Protein AF-A0A534PE20-F1 (afdb_monomer)

Mean predicted aligned error: 14.45 Å

Nearest PDB structures (foldseek):
  1w8o-assembly1_A  TM=6.046E-01  e=7.815E-10  Micromonospora viridifaciens
  7lbv-assembly1_A  TM=5.887E-01  e=8.237E-10  Cutibacterium acnes
  4j9t-assembly1_A  TM=5.836E-01  e=5.406E-10  Micromonospora viridifaciens
  2ber-assembly1_A  TM=5.933E-01  e=8.349E-09  Micromonospora viridifaciens
  5hx0-assembly1_B  TM=4.989E-01  e=2.953E-08  Dyadobacter fermentans DSM 18053

Radius of gyration: 25.54 Å; Cα contacts (8 Å, |Δi|>4): 1285; chains: 1; bounding box: 54×49×77 Å

Solvent-accessible surface area (backbone atoms only — not comparable to full-atom values): 25669 Å² total; per-residue (Å²): 64,13,83,61,80,57,75,50,74,45,63,74,70,72,76,64,43,82,78,41,101,52,65,75,33,36,52,50,30,77,39,67,35,87,90,76,54,31,35,38,37,37,31,28,20,69,88,46,90,71,38,37,49,46,29,38,36,14,84,64,79,63,78,52,72,42,83,42,56,63,61,96,52,51,61,46,42,57,40,44,65,47,56,26,39,56,68,77,67,80,56,44,100,28,86,35,31,31,38,44,32,22,39,26,46,93,56,68,28,76,68,64,72,26,18,24,32,35,37,28,47,12,40,41,60,40,67,52,59,49,93,51,42,79,64,41,22,30,56,55,25,71,46,78,94,18,60,88,39,0,33,51,76,66,83,55,50,37,69,44,73,24,36,21,72,76,20,35,34,38,32,52,48,38,38,30,74,69,48,93,84,57,39,41,48,70,99,50,95,47,51,33,29,31,36,15,78,52,79,73,74,50,75,42,80,51,31,50,66,79,80,81,60,90,39,45,16,39,78,75,22,64,53,33,41,42,54,43,38,26,68,77,41,32,32,39,40,39,34,53,32,26,66,91,63,16,38,33,34,37,32,45,14,84,63,58,36,63,51,69,50,74,80,40,81,58,50,61,89,61,41,18,35,38,50,67,74,36,49,29,78,21,63,48,61,62,41,20,36,37,35,36,34,41,21,25,83,42,86,69,60,69,36,80,91,49,74,48,28,62,63,30,39,40,32,41,30,34,29,76,37,66,71,47,94,82,55,65,78,49,68,40,64,74,48,57,90,91,54,52,46,73,48,50,74,89,56,39,74,35,45,41,43,42,56,44,99,84,62,26,39,41,68,48,40,48,77,73,60,62,60,78,78,55,103,70,56,31,33,81,51,37,84,45,92,82,60,47,40,55,4,26,73,61,36,71,56,59,70,72,41,11,33,65,22,34,38,30,20,17,53,61,74,20,46,21,22,64,65,24,16,49,31,36,34,31,56,48,65,71,50,78,87,55,91,55,56,70,30,62,38,11,31,20,19,66,57,78,88,55,62,26,60,66,26,15,48,13,35,40,26,50,41,67,79,35,91,58,60,67,67,44,75,46,4,27,24,50,67,53,46,84,66,62,92,86,96

Sequence (487 aa):
MSTDYGQTWVATGNDVSQSMPSATGIDNAFYRDPATDRLLWVVYGISSNPPQTTMGISDDGGRTWRLGSTPCCDEGENPRMLAAKPRVSITSGYPNVLYYCTNTAQAGGLEFLAGARVCYKSVDGGATWDAGRTLLLKPVGNFLECAGQGEMFDSLDGSYPTADPSGRLYLLIRCGVETENFAGPPPIDSAYIVRSDDEMATWTQVGQPPPLPPGYGTSGIPYKEELRADADGNLYLVRGTGSPTNALYLWVSRDGGATWSGQRQLSIPGTALSDDPMWQLALGSPGRLAVNYAGTQGSSNPCSGATSCSDLNMYLVETDNALDPNVVFRGAALNDPNDHTSYMLGGSDFSDVTIGPDSVFRAAFPGGHIGWLDAVDNCPFVSNPDQLDSGGINTTVPDGIGDACQCGDVTGNGIVNGQDANAIKRHGLRIEPNPTFLVPGNCDVTGNGACNGQDANAVKRAALDLASPLFGQNCHNAIGAPVPPDL

Secondary structure (DSSP, 8-state):
-BSSTTSS----SS-GGGGSTTTT-EEEEEEE-TTT--EEEEEEETTSSS-EEEEEEESSTTSS-EEEPPPS-TT-EEEEEEEE--SSSPPSSSSSEEEEEEEEGGGS-SSSSSEEEEEEEESSSSSS--S-EEEEEESS-SSGGGTTT-B---SS-----EE-TTS-EEEEEEBS---TT--S--SS--EEEEEESSTTS--EEEE-PPPPPTTTT-TT----EEEEE-TTS-EEEEEE--TTT--EEEEEESSTTSS-PPPEE-SPTTEEE-SS--EEEEE-STT-EEEEEEEEESS--TTTT-SEEEEEEEEEEEES-TTSTT---EEEESS-TTSPEEEEBTB----EEEE-TTS-EEEE-GGG-SS--STT-S-TTS--TT-----BBTBSS--SS-TTT-TT--SSSS-BSHHHHHHHHHHHTT-S--TT---GGG--SSSSS--SHHHHHHHHHHTTT---S---S-SHHHHTPPPPTT-

pLDDT: mean 78.47, std 16.94, range [28.56, 97.94]

Foldseek 3Di:
DDLPQLPDDADDEDLLLVVWPAVAFALKEWDAAQVQRKIKIWGFHPPDVVIAIWIWIDNPNHHDTDTFDDAPDRFFHNKYKDWEADQDDAADCDRTKIKIWGKDCPFPDQPAAWTFTWIWIDRYRRNDTDNTDTPFIPPAGPDPLQGPFGWDAHNQDAQDWAYEHLRKIKGKIDHHGDGPPWQFDGPDQRIFIWIDSHNSPDIDTPAGADGDDPQARDTQFDWHWHWYAAHQRKIWIWTAGDPQPQFIWIWIGPRNHHDIDPIDTQDDPQKHFASQWQKDKEDDHAQKIKMKGKTAGHRDRQRRVDQKGWRIWIKMWIWPGNPDPPTDIDMDTQADNVDTDIGHNVWYSHKDWYQHPSRGIDMADTPRCSDDPDLQQQFNQDDPNVSAQCAAQLGSDRPSHHLLQHACQQQSRNYQELLSLVLLACLQVVPPDSNSRRRQQRQCQPLPLDSHNLSSVCSHCSSVVHPPDHGHSNGCRSVNHDRDPSD

Structure (mmCIF, N/CA/C/O backbone):
data_AF-A0A534PE20-F1
#
_entry.id   AF-A0A534PE20-F1
#
loop_
_atom_site.group_PDB
_atom_site.id
_atom_site.type_symbol
_atom_site.label_atom_id
_atom_site.label_alt_id
_atom_site.label_comp_id
_atom_site.label_asym_id
_atom_site.label_entity_id
_atom_site.label_seq_id
_atom_site.pdbx_PDB_ins_code
_atom_site.Cartn_x
_atom_site.Cartn_y
_atom_site.Cartn_z
_atom_site.occupancy
_atom_site.B_iso_or_equiv
_atom_site.auth_seq_id
_atom_site.auth_comp_id
_atom_site.auth_asym_id
_atom_site.auth_atom_id
_atom_site.pdbx_PDB_model_num
ATOM 1 N N . MET A 1 1 ? 5.501 -3.364 -12.989 1.00 47.97 1 MET A N 1
ATOM 2 C CA . MET A 1 1 ? 5.582 -4.692 -12.345 1.00 47.97 1 MET A CA 1
ATOM 3 C C . MET A 1 1 ? 7.031 -5.126 -12.294 1.00 47.97 1 MET A C 1
ATOM 5 O O . MET A 1 1 ? 7.703 -5.009 -13.306 1.00 47.97 1 MET A O 1
ATOM 9 N N . SER A 1 2 ? 7.512 -5.613 -11.154 1.00 45.78 2 SER A N 1
ATOM 10 C CA . SER A 1 2 ? 8.872 -6.151 -11.025 1.00 45.78 2 SER A CA 1
ATOM 11 C C . SER A 1 2 ? 8.833 -7.613 -10.600 1.00 45.78 2 SER A C 1
ATOM 13 O O . SER A 1 2 ? 8.177 -7.947 -9.614 1.00 45.78 2 SER A O 1
ATOM 15 N N . THR A 1 3 ? 9.535 -8.475 -11.337 1.00 53.75 3 THR A N 1
ATOM 16 C CA . THR A 1 3 ? 9.644 -9.922 -11.071 1.00 53.75 3 THR A CA 1
ATOM 17 C C . THR A 1 3 ? 10.976 -10.322 -10.437 1.00 53.75 3 THR A C 1
ATOM 19 O O . THR A 1 3 ? 11.213 -11.500 -10.191 1.00 53.75 3 THR A O 1
ATOM 22 N N . ASP A 1 4 ? 11.860 -9.361 -10.193 1.00 52.09 4 ASP A N 1
ATOM 23 C CA . ASP A 1 4 ? 13.243 -9.566 -9.760 1.00 52.09 4 ASP A CA 1
ATOM 24 C C . ASP A 1 4 ? 13.584 -8.732 -8.519 1.00 52.09 4 ASP A C 1
ATOM 26 O O . ASP A 1 4 ? 14.708 -8.257 -8.344 1.00 52.09 4 ASP A O 1
ATOM 30 N N . TYR A 1 5 ? 12.607 -8.606 -7.620 1.00 48.84 5 TYR A N 1
ATOM 31 C CA . TYR A 1 5 ? 12.777 -7.944 -6.327 1.00 48.84 5 TYR A CA 1
ATOM 32 C C . TYR A 1 5 ? 13.036 -6.433 -6.427 1.00 48.84 5 TYR A C 1
ATOM 34 O O . TYR A 1 5 ? 13.820 -5.866 -5.670 1.00 48.84 5 TYR A O 1
ATOM 42 N N . GLY A 1 6 ? 12.378 -5.773 -7.380 1.00 46.84 6 GLY A N 1
ATOM 43 C CA . GLY A 1 6 ? 12.471 -4.330 -7.586 1.00 46.84 6 GLY A CA 1
ATOM 44 C C . GLY A 1 6 ? 13.712 -3.873 -8.349 1.00 46.84 6 GLY A C 1
ATOM 45 O O . GLY A 1 6 ? 13.903 -2.664 -8.465 1.00 46.84 6 GLY A O 1
ATOM 46 N N . GLN A 1 7 ? 14.543 -4.796 -8.848 1.00 48.62 7 GLN A N 1
ATOM 47 C CA . GLN A 1 7 ? 15.764 -4.461 -9.592 1.00 48.62 7 GLN A CA 1
ATOM 48 C C . GLN A 1 7 ? 15.453 -3.974 -11.009 1.00 48.62 7 GLN A C 1
ATOM 50 O O . GLN A 1 7 ? 16.085 -3.034 -11.483 1.00 48.62 7 GLN A O 1
ATOM 55 N N . THR A 1 8 ? 14.461 -4.573 -11.663 1.00 50.56 8 THR A N 1
ATOM 56 C CA . THR A 1 8 ? 13.938 -4.143 -12.958 1.00 50.56 8 THR A CA 1
ATOM 57 C C . THR A 1 8 ? 12.419 -4.071 -12.929 1.00 50.56 8 THR A C 1
ATOM 59 O O . THR A 1 8 ? 11.736 -4.754 -12.158 1.00 50.56 8 THR A O 1
ATOM 62 N N . TRP A 1 9 ? 11.877 -3.199 -13.776 1.00 50.78 9 TRP A N 1
ATOM 63 C CA . TRP A 1 9 ? 10.451 -2.924 -13.861 1.00 50.78 9 TRP A CA 1
ATOM 64 C C . TRP A 1 9 ? 10.004 -3.011 -15.309 1.00 50.78 9 TRP A C 1
ATOM 66 O O . TRP A 1 9 ? 10.619 -2.434 -16.198 1.00 50.78 9 TRP A O 1
ATOM 76 N N . VAL A 1 10 ? 8.911 -3.732 -15.525 1.00 48.22 10 VAL A N 1
ATOM 77 C CA . VAL A 1 10 ? 8.204 -3.804 -16.800 1.00 48.22 10 VAL A CA 1
ATOM 78 C C . VAL A 1 10 ? 6.849 -3.139 -16.602 1.00 48.22 10 VAL A C 1
ATOM 80 O O . VAL A 1 10 ? 6.144 -3.448 -15.630 1.00 48.22 10 VAL A O 1
ATOM 83 N N . ALA A 1 11 ? 6.471 -2.214 -17.481 1.00 48.00 11 ALA A N 1
ATOM 84 C CA . ALA A 1 11 ? 5.108 -1.703 -17.513 1.00 48.00 11 ALA A CA 1
ATOM 85 C C . ALA A 1 11 ? 4.163 -2.877 -17.808 1.00 48.00 11 ALA A C 1
ATOM 87 O O . ALA A 1 11 ? 4.362 -3.639 -18.749 1.00 48.00 11 ALA A O 1
ATOM 88 N N . THR A 1 12 ? 3.157 -3.093 -16.963 1.00 40.94 12 THR A N 1
ATOM 89 C CA . THR A 1 12 ? 2.195 -4.178 -17.188 1.00 40.94 12 THR A CA 1
ATOM 90 C C . THR A 1 12 ? 0.787 -3.675 -16.994 1.00 40.94 12 THR A C 1
ATOM 92 O O . THR A 1 12 ? 0.433 -3.255 -15.891 1.00 40.94 12 THR A O 1
ATOM 95 N N . GLY A 1 13 ? -0.012 -3.820 -18.044 1.00 40.53 13 GLY A N 1
ATOM 96 C CA . GLY A 1 13 ? -1.397 -3.380 -18.094 1.00 40.53 13 GLY A CA 1
ATOM 97 C C . GLY A 1 13 ? -1.567 -2.267 -19.118 1.00 40.53 13 GLY A C 1
ATOM 98 O O . GLY A 1 13 ? -0.688 -1.430 -19.285 1.00 40.53 13 GLY A O 1
ATOM 99 N N . ASN A 1 14 ? -2.709 -2.270 -19.806 1.00 42.41 14 ASN A N 1
ATOM 100 C CA . ASN A 1 14 ? -3.175 -1.063 -20.480 1.00 42.41 14 ASN A CA 1
ATOM 101 C C . ASN A 1 14 ? -3.366 0.035 -19.429 1.00 42.41 14 ASN A C 1
ATOM 103 O O . ASN A 1 14 ? -3.550 -0.278 -18.251 1.00 42.41 14 ASN A O 1
ATOM 107 N N . ASP A 1 15 ? -3.396 1.295 -19.857 1.00 48.06 15 ASP A N 1
ATOM 108 C CA . ASP A 1 15 ? -3.906 2.388 -19.039 1.00 48.06 15 ASP A CA 1
ATOM 109 C C . ASP A 1 15 ? -5.329 2.042 -18.560 1.00 48.06 15 ASP A C 1
ATOM 111 O O . ASP A 1 15 ? -6.334 2.192 -19.259 1.00 48.06 15 ASP A O 1
ATOM 115 N N . VAL A 1 16 ? -5.394 1.485 -17.354 1.00 46.38 16 VAL A N 1
ATOM 116 C CA . VAL A 1 16 ? -6.608 0.976 -16.718 1.00 46.38 16 VAL A CA 1
ATOM 117 C C . VAL A 1 16 ? -7.577 2.112 -16.401 1.00 46.38 16 VAL A C 1
ATOM 119 O O . VAL A 1 16 ? -8.777 1.864 -16.247 1.00 46.38 16 VAL A O 1
ATOM 122 N N . SER A 1 17 ? -7.091 3.358 -16.427 1.00 46.44 17 SER A N 1
ATOM 123 C CA . SER A 1 17 ? -7.912 4.557 -16.333 1.00 46.44 17 SER A CA 1
ATOM 124 C C . SER A 1 17 ? -8.884 4.686 -17.515 1.00 46.44 17 SER A C 1
ATOM 126 O O . SER A 1 17 ? -10.016 5.108 -17.305 1.00 46.44 17 SER A O 1
ATOM 128 N N . GLN A 1 18 ? -8.542 4.203 -18.721 1.00 46.25 18 GLN A N 1
ATOM 129 C CA . GLN A 1 18 ? -9.434 4.276 -19.895 1.00 46.25 18 GLN A CA 1
ATOM 130 C C . GLN A 1 18 ? -10.673 3.381 -19.771 1.00 46.25 18 GLN A C 1
ATOM 132 O O . GLN A 1 18 ? -11.700 3.634 -20.402 1.00 46.25 18 GLN A O 1
ATOM 137 N N . SER A 1 19 ? -10.581 2.324 -18.961 1.00 48.47 19 SER A N 1
ATOM 138 C CA . SER A 1 19 ? -11.703 1.426 -18.671 1.00 48.47 19 SER A CA 1
ATOM 139 C C . SER A 1 19 ? -12.546 1.871 -17.474 1.00 48.47 19 SER A C 1
ATOM 141 O O . SER A 1 19 ? -13.611 1.298 -17.233 1.00 48.47 19 SER A O 1
ATOM 143 N N . MET A 1 20 ? -12.101 2.899 -16.740 1.00 52.78 20 MET A N 1
ATOM 144 C CA . MET A 1 20 ? -12.818 3.449 -15.596 1.00 52.78 20 MET A CA 1
ATOM 145 C C . MET A 1 20 ? -13.441 4.820 -15.924 1.00 52.78 20 MET A C 1
ATOM 147 O O . MET A 1 20 ? -12.798 5.661 -16.542 1.00 52.78 20 MET A O 1
ATOM 151 N N . PRO A 1 21 ? -14.693 5.087 -15.502 1.00 46.94 21 PRO A N 1
ATOM 152 C CA . PRO A 1 21 ? -15.441 6.307 -15.821 1.00 46.94 21 PRO A CA 1
ATOM 153 C C . PRO A 1 21 ? -14.768 7.638 -15.455 1.00 46.94 21 PRO A C 1
ATOM 155 O O . PRO A 1 21 ? -15.185 8.674 -15.968 1.00 46.94 21 PRO A O 1
ATOM 158 N N . SER A 1 22 ? -13.761 7.637 -14.576 1.00 51.66 22 SER A N 1
ATOM 159 C CA . SER A 1 22 ? -13.116 8.846 -14.058 1.00 51.66 22 SER A CA 1
ATOM 160 C C . SER A 1 22 ? -11.590 8.701 -13.995 1.00 51.66 22 SER A C 1
ATOM 162 O O . SER A 1 22 ? -11.008 8.652 -12.918 1.00 51.66 22 SER A O 1
ATOM 164 N N . ALA A 1 23 ? -10.920 8.656 -15.146 1.00 49.41 23 ALA A N 1
ATOM 165 C CA . ALA A 1 23 ? -9.453 8.656 -15.237 1.00 49.41 23 ALA A CA 1
ATOM 166 C C . ALA A 1 23 ? -8.764 9.915 -14.659 1.00 49.41 23 ALA A C 1
ATOM 168 O O . ALA A 1 23 ? -7.548 9.945 -14.522 1.00 49.41 23 ALA A O 1
ATOM 169 N N . THR A 1 24 ? -9.522 10.969 -14.336 1.00 55.53 24 THR A N 1
ATOM 170 C CA . THR A 1 24 ? -9.006 12.292 -13.941 1.00 55.53 24 THR A CA 1
ATOM 171 C C . THR A 1 24 ? -9.145 12.578 -12.439 1.00 55.53 24 THR A C 1
ATOM 173 O O . THR A 1 24 ? -9.370 13.727 -12.063 1.00 55.53 24 THR A O 1
ATOM 176 N N . GLY A 1 25 ? -9.130 11.547 -11.591 1.00 59.81 25 GLY A N 1
ATOM 177 C CA . GLY A 1 25 ? -9.306 11.698 -10.142 1.00 59.81 25 GLY A CA 1
ATOM 178 C C . GLY A 1 25 ? -8.011 11.953 -9.361 1.00 59.81 25 GLY A C 1
ATOM 179 O O . GLY A 1 25 ? -6.923 11.589 -9.812 1.00 59.81 25 GLY A O 1
ATOM 180 N N . ILE A 1 26 ? -8.153 12.567 -8.186 1.00 64.94 26 ILE A N 1
ATOM 181 C CA . ILE A 1 26 ? -7.107 12.697 -7.150 1.00 64.94 26 ILE A CA 1
ATOM 182 C C . ILE A 1 26 ? -7.396 11.695 -6.016 1.00 64.94 26 ILE A C 1
ATOM 184 O O . ILE A 1 26 ? -8.351 10.927 -6.138 1.00 64.94 26 ILE A O 1
ATOM 188 N N . ASP A 1 27 ? -6.571 11.638 -4.964 1.00 69.12 27 ASP A N 1
ATOM 189 C CA . ASP A 1 27 ? -6.844 10.833 -3.756 1.00 69.12 27 ASP A CA 1
ATOM 190 C C . ASP A 1 27 ? -7.182 9.358 -4.031 1.00 69.12 27 ASP A C 1
ATOM 192 O O . ASP A 1 27 ? -8.132 8.775 -3.496 1.00 69.12 27 ASP A O 1
ATOM 196 N N . ASN A 1 28 ? -6.414 8.736 -4.923 1.00 73.62 28 ASN A N 1
ATOM 197 C CA . ASN A 1 28 ? -6.622 7.340 -5.285 1.00 73.62 28 ASN A CA 1
ATOM 198 C C . ASN A 1 28 ? -6.328 6.409 -4.100 1.00 73.62 28 ASN A C 1
ATOM 200 O O . ASN A 1 28 ? -5.535 6.720 -3.219 1.00 73.62 28 ASN A O 1
ATOM 204 N N . ALA A 1 29 ? -6.921 5.218 -4.110 1.00 77.19 29 ALA A N 1
ATOM 205 C CA . ALA A 1 29 ? -6.542 4.147 -3.200 1.00 77.19 29 ALA A CA 1
ATOM 206 C C . ALA A 1 29 ? -6.579 2.807 -3.911 1.00 77.19 29 ALA A C 1
ATOM 208 O O . ALA A 1 29 ? -7.611 2.400 -4.443 1.00 77.19 29 ALA A O 1
ATOM 209 N N . PHE A 1 30 ? -5.462 2.099 -3.899 1.00 79.31 30 PHE A N 1
ATOM 210 C CA . PHE A 1 30 ? -5.356 0.770 -4.461 1.00 79.31 30 PHE A CA 1
ATOM 211 C C . PHE A 1 30 ? -5.185 -0.244 -3.325 1.00 79.31 30 PHE A C 1
ATOM 213 O O . PHE A 1 30 ? -4.713 0.046 -2.226 1.00 79.31 30 PHE A O 1
ATOM 220 N N . TYR A 1 31 ? -5.727 -1.437 -3.526 1.00 83.69 31 TYR A N 1
ATOM 221 C CA . TYR A 1 31 ? -5.652 -2.499 -2.541 1.00 83.69 31 TYR A CA 1
ATOM 222 C C . TYR A 1 31 ? -5.711 -3.856 -3.216 1.00 83.69 31 TYR A C 1
ATOM 224 O O . TYR A 1 31 ? -6.485 -4.083 -4.144 1.00 83.69 31 TYR A O 1
ATOM 232 N N . ARG A 1 32 ? -4.922 -4.783 -2.684 1.00 85.00 32 ARG A N 1
ATOM 233 C CA . ARG A 1 32 ? -4.944 -6.196 -3.037 1.00 85.00 32 ARG A CA 1
ATOM 234 C C . ARG A 1 32 ? -5.383 -6.991 -1.820 1.00 85.00 32 ARG A C 1
ATOM 236 O O . ARG A 1 32 ? -4.725 -6.922 -0.785 1.00 85.00 32 ARG A O 1
ATOM 243 N N . ASP A 1 33 ? -6.435 -7.791 -1.960 1.00 88.62 33 ASP A N 1
ATOM 244 C CA . ASP A 1 33 ? -6.754 -8.813 -0.966 1.00 88.62 33 ASP A CA 1
ATOM 245 C C . ASP A 1 33 ? -5.746 -9.967 -1.106 1.00 88.62 33 ASP A C 1
ATOM 247 O O . ASP A 1 33 ? -5.758 -10.679 -2.118 1.00 88.62 33 ASP A O 1
ATOM 251 N N . PRO A 1 34 ? -4.866 -10.195 -0.115 1.00 80.12 34 PRO A N 1
ATOM 252 C CA . PRO A 1 34 ? -3.831 -11.211 -0.229 1.00 80.12 34 PRO A CA 1
ATOM 253 C C . PRO A 1 34 ? -4.381 -12.641 -0.270 1.00 80.12 34 PRO A C 1
ATOM 255 O O . PRO A 1 34 ? -3.674 -13.533 -0.736 1.00 80.12 34 PRO A O 1
ATOM 258 N N . ALA A 1 35 ? -5.613 -12.874 0.196 1.00 83.38 35 ALA A N 1
ATOM 259 C CA . ALA A 1 35 ? -6.211 -14.205 0.246 1.00 83.38 35 ALA A CA 1
ATOM 260 C C . ALA A 1 35 ? -6.838 -14.639 -1.086 1.00 83.38 35 ALA A C 1
ATOM 262 O O . ALA A 1 35 ? -6.933 -15.837 -1.351 1.00 83.38 35 ALA A O 1
ATOM 263 N N . THR A 1 36 ? -7.293 -13.688 -1.901 1.00 87.44 36 THR A N 1
ATOM 264 C CA . THR A 1 36 ? -8.033 -13.964 -3.146 1.00 87.44 36 THR A CA 1
ATOM 265 C C . THR A 1 36 ? -7.347 -13.418 -4.390 1.00 87.44 36 THR A C 1
ATOM 267 O O . THR A 1 36 ? -7.758 -13.770 -5.489 1.00 87.44 36 THR A O 1
ATOM 270 N N . ASP A 1 37 ? -6.329 -12.568 -4.220 1.00 84.69 37 ASP A N 1
ATOM 271 C CA . ASP A 1 37 ? -5.685 -11.800 -5.289 1.00 84.69 37 ASP A CA 1
ATOM 272 C C . ASP A 1 37 ? -6.598 -10.755 -5.959 1.00 84.69 37 ASP A C 1
ATOM 274 O O . ASP A 1 37 ? -6.212 -10.141 -6.953 1.00 84.69 37 ASP A O 1
ATOM 278 N N . ARG A 1 38 ? -7.792 -10.499 -5.402 1.00 88.25 38 ARG A N 1
ATOM 279 C CA . ARG A 1 38 ? -8.680 -9.432 -5.879 1.00 88.25 38 ARG A CA 1
ATOM 280 C C . ARG A 1 38 ? -8.007 -8.078 -5.708 1.00 88.25 38 ARG A C 1
ATOM 282 O O . ARG A 1 38 ? -7.551 -7.740 -4.614 1.00 88.25 38 ARG A O 1
ATOM 289 N N . LEU A 1 39 ? -8.036 -7.284 -6.770 1.00 83.94 39 LEU A N 1
ATOM 290 C CA . LEU A 1 39 ? -7.620 -5.891 -6.758 1.00 83.94 39 LEU A CA 1
ATOM 291 C C . LEU A 1 39 ? -8.840 -4.986 -6.658 1.00 83.94 39 LEU A C 1
ATOM 293 O O . LEU A 1 39 ? -9.880 -5.225 -7.278 1.00 83.94 39 LEU A O 1
ATOM 297 N N . LEU A 1 40 ? -8.689 -3.933 -5.875 1.00 84.75 40 LEU A N 1
ATOM 298 C CA . LEU A 1 40 ? -9.671 -2.888 -5.677 1.00 84.75 40 LEU A CA 1
ATOM 299 C C . LEU A 1 40 ? -8.958 -1.566 -5.921 1.00 84.75 40 LEU A C 1
ATOM 301 O O . LEU A 1 40 ? -7.878 -1.340 -5.379 1.00 84.75 40 LEU A O 1
ATOM 305 N N . TRP A 1 41 ? -9.553 -0.709 -6.735 1.00 81.12 41 TRP A N 1
ATOM 306 C CA . TRP A 1 41 ? -9.024 0.618 -6.998 1.00 81.12 41 TRP A CA 1
ATOM 307 C C . TRP A 1 41 ? -10.138 1.636 -6.837 1.00 81.12 41 TRP A C 1
ATOM 309 O O . TRP A 1 41 ? -11.149 1.582 -7.526 1.00 81.12 41 TRP A O 1
ATOM 319 N N . VAL A 1 42 ? -9.965 2.536 -5.887 1.00 80.06 42 VAL A N 1
ATOM 320 C CA . VAL A 1 42 ? -10.851 3.655 -5.629 1.00 80.06 42 VAL A CA 1
ATOM 321 C C . VAL A 1 42 ? -10.227 4.912 -6.215 1.00 80.06 42 VAL A C 1
ATOM 323 O O . VAL A 1 42 ? -9.035 5.155 -6.030 1.00 80.06 42 VAL A O 1
ATOM 326 N N . VAL A 1 43 ? -11.038 5.692 -6.916 1.00 74.88 43 VAL A N 1
ATOM 327 C CA . VAL A 1 43 ? -10.650 6.957 -7.538 1.00 74.88 43 VAL A CA 1
ATOM 328 C C . VAL A 1 43 ? -11.637 8.032 -7.108 1.00 74.88 43 VAL A C 1
ATOM 330 O O . VAL A 1 43 ? -12.844 7.837 -7.268 1.00 74.88 43 VAL A O 1
ATOM 333 N N . TYR A 1 44 ? -11.149 9.158 -6.588 1.00 73.88 44 TYR A N 1
ATOM 334 C CA . TYR A 1 44 ? -11.990 10.305 -6.252 1.00 73.88 44 TYR A CA 1
ATOM 335 C C . TYR A 1 44 ? -12.080 11.264 -7.445 1.00 73.88 44 TYR A C 1
ATOM 337 O O . TYR A 1 44 ? -11.121 11.931 -7.832 1.00 73.88 44 TYR A O 1
ATOM 345 N N . GLY A 1 45 ? -13.242 11.285 -8.099 1.00 68.69 45 GLY A N 1
ATOM 346 C CA . GLY A 1 45 ? -13.490 12.070 -9.301 1.00 68.69 45 GLY A CA 1
ATOM 347 C C . GLY A 1 45 ? -13.846 13.522 -8.990 1.00 68.69 45 GLY A C 1
ATOM 348 O O . GLY A 1 45 ? -14.925 13.803 -8.478 1.00 68.69 45 GLY A O 1
ATOM 349 N N . ILE A 1 46 ? -12.983 14.453 -9.401 1.00 64.25 46 ILE A N 1
ATOM 350 C CA . ILE A 1 46 ? -13.167 15.908 -9.220 1.00 64.25 46 ILE A CA 1
ATOM 351 C C . ILE A 1 46 ? -13.992 16.583 -10.329 1.00 64.25 46 ILE A C 1
ATOM 353 O O . ILE A 1 46 ? -14.220 17.790 -10.304 1.00 64.25 46 ILE A O 1
ATOM 357 N N . SER A 1 47 ? -14.399 15.828 -11.353 1.00 62.25 47 SER A N 1
ATOM 358 C CA . SER A 1 47 ? -15.077 16.365 -12.540 1.00 62.25 47 SER A CA 1
ATOM 359 C C . SER A 1 47 ? -16.592 16.534 -12.369 1.00 62.25 47 SER A C 1
ATOM 361 O O . SER A 1 47 ? -17.236 17.157 -13.218 1.00 62.25 47 SER A O 1
ATOM 363 N N . SER A 1 48 ? -17.168 16.011 -11.286 1.00 61.72 48 SER A N 1
ATOM 364 C CA . SER A 1 48 ? -18.587 16.130 -10.941 1.00 61.72 48 SER A CA 1
ATOM 365 C C . SER A 1 48 ? -18.808 17.078 -9.757 1.00 61.72 48 SER A C 1
ATOM 367 O O . SER A 1 48 ? -17.901 17.347 -8.975 1.00 61.72 48 SER A O 1
ATOM 369 N N . ASN A 1 49 ? -20.031 17.602 -9.626 1.00 63.03 49 ASN A N 1
ATOM 370 C CA . ASN A 1 49 ? -20.459 18.385 -8.465 1.00 63.03 49 ASN A CA 1
ATOM 371 C C . ASN A 1 49 ? -21.767 17.789 -7.894 1.00 63.03 49 ASN A C 1
ATOM 373 O O . ASN A 1 49 ? -22.806 17.928 -8.552 1.00 63.03 49 ASN A O 1
ATOM 377 N N . PRO A 1 50 ? -21.741 17.135 -6.716 1.00 66.38 50 PRO A N 1
ATOM 378 C CA . PRO A 1 50 ? -20.560 16.912 -5.873 1.00 66.38 50 PRO A CA 1
ATOM 379 C C . PRO A 1 50 ? -19.523 15.990 -6.550 1.00 66.38 50 PRO A C 1
ATOM 381 O O . PRO A 1 50 ? -19.876 15.274 -7.500 1.00 66.38 50 PRO A O 1
ATOM 384 N N . PRO A 1 51 ? -18.251 16.021 -6.110 1.00 68.19 51 PRO A N 1
ATOM 385 C CA . PRO A 1 51 ? -17.261 15.012 -6.481 1.00 68.19 51 PRO A CA 1
ATOM 386 C C . PRO A 1 51 ? -17.828 13.603 -6.293 1.00 68.19 51 PRO A C 1
ATOM 388 O O . PRO A 1 51 ? -18.719 13.406 -5.468 1.00 68.19 51 PRO A O 1
ATOM 391 N N . GLN A 1 52 ? -17.373 12.646 -7.101 1.00 72.56 52 GLN A N 1
ATOM 392 C CA . GLN A 1 52 ? -17.856 11.268 -7.032 1.00 72.56 52 GLN A CA 1
ATOM 393 C C . GLN A 1 52 ? -16.705 10.279 -6.959 1.00 72.56 52 GLN A C 1
ATOM 395 O O . GLN A 1 52 ? -15.845 10.223 -7.840 1.00 72.56 52 GLN A O 1
ATOM 400 N N . THR A 1 53 ? -16.740 9.427 -5.942 1.00 77.12 53 THR A N 1
ATOM 401 C CA . THR A 1 53 ? -15.850 8.274 -5.853 1.00 77.12 53 THR A CA 1
ATOM 402 C C . THR A 1 53 ? -16.304 7.162 -6.805 1.00 77.12 53 THR A C 1
ATOM 404 O O . THR A 1 53 ? -17.477 6.786 -6.832 1.00 77.12 53 THR A O 1
ATOM 407 N N . THR A 1 54 ? -15.361 6.572 -7.540 1.00 78.06 54 THR A N 1
ATOM 408 C CA . THR A 1 54 ? -15.566 5.361 -8.347 1.00 78.06 54 THR A CA 1
ATOM 409 C C . THR A 1 54 ? -14.708 4.223 -7.811 1.00 78.06 54 THR A C 1
ATOM 411 O O . THR A 1 54 ? -13.553 4.432 -7.454 1.00 78.06 54 THR A O 1
ATOM 414 N N . MET A 1 55 ? -15.253 3.004 -7.778 1.00 82.06 55 MET A N 1
ATOM 415 C CA . MET A 1 55 ? -14.510 1.794 -7.419 1.00 82.06 55 MET A CA 1
ATOM 416 C C . MET A 1 55 ? -14.405 0.856 -8.622 1.00 82.06 55 MET A C 1
ATOM 418 O O . MET A 1 55 ? -15.415 0.411 -9.162 1.00 82.06 55 MET A O 1
ATOM 422 N N . GLY A 1 56 ? -13.184 0.520 -9.013 1.00 81.19 56 GLY A N 1
ATOM 423 C CA . GLY A 1 56 ? -12.853 -0.582 -9.901 1.00 81.19 56 GLY A CA 1
ATOM 424 C C . GLY A 1 56 ? -12.538 -1.845 -9.105 1.00 81.19 56 GLY A C 1
ATOM 425 O O . GLY A 1 56 ? -11.869 -1.801 -8.073 1.00 81.19 56 GLY A O 1
ATOM 426 N N . ILE A 1 57 ? -13.003 -2.988 -9.602 1.00 84.06 57 ILE A N 1
ATOM 427 C CA . ILE A 1 57 ? -12.688 -4.310 -9.062 1.00 84.06 57 ILE A CA 1
ATOM 428 C C . ILE A 1 57 ? -12.103 -5.169 -10.178 1.00 84.06 57 ILE A C 1
ATOM 430 O O . ILE A 1 57 ? -12.684 -5.248 -11.263 1.00 84.06 57 ILE A O 1
ATOM 434 N N . SER A 1 58 ? -10.995 -5.848 -9.894 1.00 81.19 58 SER A N 1
ATOM 435 C CA . SER A 1 58 ? -10.394 -6.841 -10.781 1.00 81.19 58 SER A CA 1
ATOM 436 C C . SER A 1 58 ? -10.162 -8.154 -10.039 1.00 81.19 58 SER A C 1
ATOM 438 O O . SER A 1 58 ? -9.657 -8.178 -8.920 1.00 81.19 58 SER A O 1
ATOM 440 N N . ASP A 1 59 ? -10.547 -9.252 -10.683 1.00 84.81 59 ASP A N 1
ATOM 441 C CA . ASP A 1 59 ? -10.415 -10.623 -10.177 1.00 84.81 59 ASP A CA 1
ATOM 442 C C . ASP A 1 59 ? -9.382 -11.440 -10.983 1.00 84.81 59 ASP A C 1
ATOM 444 O O . ASP A 1 59 ? -9.258 -12.649 -10.804 1.00 84.81 59 ASP A O 1
ATOM 448 N N . ASP A 1 60 ? -8.648 -10.796 -11.897 1.00 73.44 60 ASP A N 1
ATOM 449 C CA . ASP A 1 60 ? -7.730 -11.441 -12.844 1.00 73.44 60 ASP A CA 1
ATOM 450 C C . ASP A 1 60 ? -6.346 -10.771 -12.892 1.00 73.44 60 ASP A C 1
ATOM 452 O O . ASP A 1 60 ? -5.661 -10.783 -13.921 1.00 73.44 60 ASP A O 1
ATOM 456 N N . GLY A 1 61 ? -5.921 -10.196 -11.764 1.00 70.62 61 GLY A N 1
ATOM 457 C CA . GLY A 1 61 ? -4.620 -9.540 -11.625 1.00 70.62 61 GLY A CA 1
ATOM 458 C C . GLY A 1 61 ? -4.520 -8.207 -12.371 1.00 70.62 61 GLY A C 1
ATOM 459 O O . GLY A 1 61 ? -3.424 -7.823 -12.784 1.00 70.62 61 GLY A O 1
ATOM 460 N N . GLY A 1 62 ? -5.649 -7.518 -12.565 1.00 70.19 62 GLY A N 1
ATOM 461 C CA . GLY A 1 62 ? -5.727 -6.198 -13.192 1.00 70.19 62 GLY A CA 1
ATOM 462 C C . GLY A 1 62 ? -5.885 -6.225 -14.712 1.00 70.19 62 GLY A C 1
ATOM 463 O O . GLY A 1 62 ? -5.775 -5.168 -15.330 1.00 70.19 62 GLY A O 1
ATOM 464 N N . ARG A 1 63 ? -6.121 -7.396 -15.325 1.00 66.56 63 ARG A N 1
ATOM 465 C CA . ARG A 1 63 ? -6.279 -7.526 -16.787 1.00 66.56 63 ARG A CA 1
ATOM 466 C C . ARG A 1 63 ? -7.627 -6.991 -17.249 1.00 66.56 63 ARG A C 1
ATOM 468 O O . ARG A 1 63 ? -7.706 -6.357 -18.298 1.00 66.56 63 ARG A O 1
ATOM 475 N N . THR A 1 64 ? -8.674 -7.229 -16.467 1.00 69.38 64 THR A N 1
ATOM 476 C CA . THR A 1 64 ? -10.003 -6.664 -16.679 1.00 69.38 64 THR A CA 1
ATOM 477 C C . THR A 1 64 ? -10.525 -6.028 -15.399 1.00 69.38 64 THR A C 1
ATOM 479 O O . THR A 1 64 ? -10.232 -6.475 -14.287 1.00 69.38 64 THR A O 1
ATOM 482 N N . TRP A 1 65 ? -11.305 -4.961 -15.572 1.00 74.88 65 TRP A N 1
ATOM 483 C CA . TRP A 1 65 ? -11.900 -4.190 -14.489 1.00 74.88 65 TRP A CA 1
ATOM 484 C C . TRP A 1 65 ? -13.405 -4.096 -14.685 1.00 74.88 65 TRP A C 1
ATOM 486 O O . TRP A 1 65 ? -13.900 -3.905 -15.797 1.00 74.88 65 TRP A O 1
ATOM 496 N N . ARG A 1 66 ? -14.138 -4.218 -13.583 1.00 82.06 66 ARG A N 1
ATOM 497 C CA . ARG A 1 66 ? -15.573 -3.933 -13.514 1.00 82.06 66 ARG A CA 1
ATOM 498 C C . ARG A 1 66 ? -15.830 -2.864 -12.467 1.00 82.06 66 ARG A C 1
ATOM 500 O O . ARG A 1 66 ? -15.106 -2.781 -11.477 1.00 82.06 66 ARG A O 1
ATOM 507 N N . LEU A 1 67 ? -16.902 -2.104 -12.647 1.00 81.38 67 LEU A N 1
ATOM 508 C CA . LEU A 1 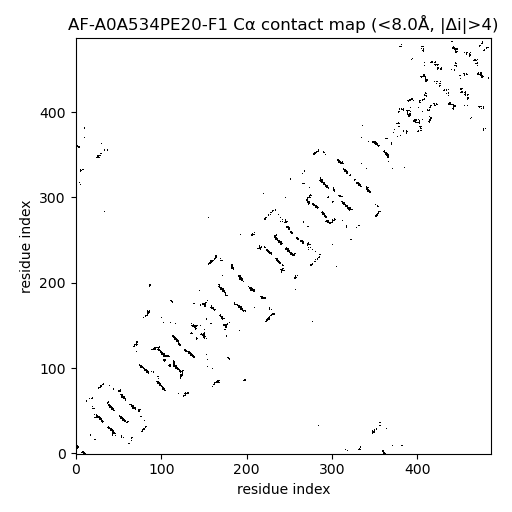67 ? -17.337 -1.148 -11.635 1.00 81.38 67 LEU A CA 1
ATOM 509 C C . LEU A 1 67 ? -17.911 -1.884 -10.421 1.00 81.38 67 LEU A C 1
ATOM 511 O O . LEU A 1 67 ? -18.716 -2.811 -10.553 1.00 81.38 67 LEU A O 1
ATOM 515 N N . GLY A 1 68 ? -17.442 -1.491 -9.243 1.00 79.00 68 GLY A N 1
ATOM 516 C CA . GLY A 1 68 ? -18.002 -1.842 -7.947 1.00 79.00 68 GLY A CA 1
ATOM 517 C C . GLY A 1 68 ? -18.994 -0.783 -7.474 1.00 79.00 68 GLY A C 1
ATOM 518 O O . GLY A 1 68 ? -19.042 0.327 -8.002 1.00 79.00 68 GLY A O 1
ATOM 519 N N . SER A 1 69 ? -19.786 -1.125 -6.458 1.00 83.38 69 SER A N 1
ATOM 520 C CA . SER A 1 69 ? -20.556 -0.120 -5.724 1.00 83.38 69 SER A CA 1
ATOM 521 C C . SER A 1 69 ? -19.630 0.655 -4.792 1.00 83.38 69 SER A C 1
ATOM 523 O O . SER A 1 69 ? -18.821 0.036 -4.098 1.00 83.38 69 SER A O 1
ATOM 525 N N . THR A 1 70 ? -19.770 1.974 -4.731 1.00 77.81 70 THR A N 1
ATOM 526 C CA . THR A 1 70 ? -19.147 2.803 -3.695 1.00 77.81 70 THR A CA 1
ATOM 527 C C . THR A 1 70 ? -20.097 2.968 -2.502 1.00 77.81 70 THR A C 1
ATOM 529 O O . THR A 1 70 ? -21.319 2.975 -2.692 1.00 77.81 70 THR A O 1
ATOM 532 N N . PRO A 1 71 ? -19.587 3.024 -1.256 1.00 78.19 71 PRO A N 1
ATOM 533 C CA . PRO A 1 71 ? -20.435 3.237 -0.083 1.00 78.19 71 PRO A CA 1
ATOM 534 C C . PRO A 1 71 ? -21.099 4.616 -0.075 1.00 78.19 71 PRO A C 1
ATOM 536 O O . PRO A 1 71 ? -20.680 5.528 -0.784 1.00 78.19 71 PRO A O 1
ATOM 539 N N . CYS A 1 72 ? -22.156 4.772 0.728 1.00 63.44 72 CYS A N 1
ATOM 540 C CA . CYS A 1 72 ? -23.048 5.926 0.650 1.00 63.44 72 CYS A CA 1
ATOM 541 C C . CYS A 1 72 ? -22.464 7.192 1.288 1.00 63.44 72 CYS A C 1
ATOM 543 O O . CYS A 1 72 ? -22.823 7.548 2.404 1.00 63.44 72 CYS A O 1
ATOM 545 N N . CYS A 1 73 ? -21.610 7.882 0.548 1.00 60.72 73 CYS A N 1
ATOM 546 C CA . CYS A 1 73 ? -21.499 9.335 0.453 1.00 60.72 73 CYS A CA 1
ATOM 547 C C . CYS A 1 73 ? -20.520 9.589 -0.678 1.00 60.72 73 CYS A C 1
ATOM 549 O O . CYS A 1 73 ? -19.350 9.251 -0.545 1.00 60.72 73 CYS A O 1
ATOM 551 N N . ASP A 1 74 ? -21.002 10.169 -1.772 1.00 58.19 74 ASP A N 1
ATOM 552 C CA . ASP A 1 74 ? -20.203 10.459 -2.968 1.00 58.19 74 ASP A CA 1
ATOM 553 C C . ASP A 1 74 ? -18.972 11.359 -2.676 1.00 58.19 74 ASP A C 1
ATOM 555 O O . ASP A 1 74 ? -18.084 11.473 -3.509 1.00 58.19 74 ASP A O 1
ATOM 559 N N . GLU A 1 75 ? -18.886 11.926 -1.467 1.00 67.19 75 GLU A N 1
ATOM 560 C CA . GLU A 1 75 ? -17.862 12.848 -0.953 1.00 67.19 75 GLU A CA 1
ATOM 561 C C . GLU A 1 75 ? -16.771 12.153 -0.102 1.00 67.19 75 GLU A C 1
ATOM 563 O O . GLU A 1 75 ? -16.319 12.704 0.901 1.00 67.19 75 GLU A O 1
ATOM 568 N N . GLY A 1 76 ? -16.416 10.901 -0.405 1.00 72.38 76 GLY A N 1
ATOM 569 C CA . GLY A 1 76 ? -15.383 10.181 0.344 1.00 72.38 76 GLY A CA 1
ATOM 570 C C . GLY A 1 76 ? -13.966 10.557 -0.094 1.00 72.38 76 GLY A C 1
ATOM 571 O O . GLY A 1 76 ? -13.544 10.125 -1.168 1.00 72.38 76 GLY A O 1
ATOM 572 N N . GLU A 1 77 ? -13.233 11.285 0.755 1.00 75.88 77 GLU A N 1
ATOM 573 C CA . GLU A 1 77 ? -11.832 11.679 0.540 1.00 75.88 77 GLU A CA 1
ATOM 574 C C . GLU A 1 77 ? -10.846 10.738 1.259 1.00 75.88 77 GLU A C 1
ATOM 576 O O . GLU A 1 77 ? -11.193 10.024 2.215 1.00 75.88 77 GLU A O 1
ATOM 581 N N . ASN A 1 78 ? -9.626 10.678 0.719 1.00 79.44 78 ASN A N 1
ATOM 582 C CA . ASN A 1 78 ? -8.497 9.859 1.180 1.00 79.44 78 ASN A CA 1
ATOM 583 C C . ASN A 1 78 ? -8.875 8.402 1.532 1.00 79.44 78 ASN A C 1
ATOM 585 O O . ASN A 1 78 ? -8.585 7.920 2.626 1.00 79.44 78 ASN A O 1
ATOM 589 N N . PRO A 1 79 ? -9.565 7.665 0.645 1.00 82.56 79 PRO A N 1
ATOM 590 C CA . PRO A 1 79 ? -10.078 6.347 0.975 1.00 82.56 79 PRO A CA 1
ATOM 591 C C . PRO A 1 79 ? -8.966 5.338 1.291 1.00 82.56 79 PRO A C 1
ATOM 593 O O . PRO A 1 79 ? -7.882 5.356 0.720 1.00 82.56 79 PRO A O 1
ATOM 596 N N . ARG A 1 80 ? -9.261 4.367 2.155 1.00 86.38 80 ARG A N 1
ATOM 597 C CA . ARG A 1 80 ? -8.452 3.160 2.350 1.00 86.38 80 ARG A CA 1
ATOM 598 C C . ARG A 1 80 ? -9.324 1.927 2.381 1.00 86.38 80 ARG A C 1
ATOM 600 O O . ARG A 1 80 ? -10.443 1.929 2.889 1.00 86.38 80 ARG A O 1
ATOM 607 N N . MET A 1 81 ? -8.760 0.851 1.859 1.00 88.94 81 MET A N 1
ATOM 608 C CA . MET A 1 81 ? -9.426 -0.430 1.710 1.00 88.94 81 MET A CA 1
ATOM 609 C C . MET A 1 81 ? -8.651 -1.506 2.461 1.00 88.94 81 MET A C 1
ATOM 611 O O . MET A 1 81 ? -7.418 -1.489 2.497 1.00 88.94 81 MET A O 1
ATOM 615 N N . LEU A 1 82 ? -9.376 -2.465 3.031 1.00 92.62 82 LEU A N 1
ATOM 616 C CA . LEU A 1 82 ? -8.792 -3.712 3.512 1.00 92.62 82 LEU A CA 1
ATOM 617 C C . LEU A 1 82 ? -9.771 -4.885 3.396 1.00 92.62 82 LEU A C 1
ATOM 619 O O . LEU A 1 82 ? -10.987 -4.701 3.335 1.00 92.62 82 LEU A O 1
ATOM 623 N N . ALA A 1 83 ? -9.234 -6.099 3.441 1.00 93.56 83 ALA A N 1
ATOM 624 C CA . ALA A 1 83 ? -9.976 -7.339 3.596 1.00 93.56 83 ALA A CA 1
ATOM 625 C C . ALA A 1 83 ? -9.572 -8.037 4.900 1.00 93.56 83 ALA A C 1
ATOM 627 O O . ALA A 1 83 ? -8.395 -8.059 5.263 1.00 93.56 83 ALA A O 1
ATOM 628 N N . ALA A 1 84 ? -10.541 -8.635 5.590 1.00 94.88 84 ALA A N 1
ATOM 629 C CA . ALA A 1 84 ? -10.307 -9.436 6.787 1.00 94.88 84 ALA A CA 1
ATOM 630 C C . ALA A 1 84 ? -11.154 -10.709 6.757 1.00 94.88 84 ALA A C 1
ATOM 632 O O . ALA A 1 84 ? -12.258 -10.720 6.204 1.00 94.88 84 ALA A O 1
ATOM 633 N N . LYS A 1 85 ? -10.679 -11.782 7.397 1.00 95.19 85 LYS A N 1
ATOM 634 C CA . LYS A 1 85 ? -11.536 -12.957 7.591 1.00 95.19 85 LYS A CA 1
ATOM 635 C C . LYS A 1 85 ? -12.752 -12.578 8.445 1.00 95.19 85 LYS A C 1
ATOM 637 O O . LYS A 1 85 ? -12.590 -11.840 9.418 1.00 95.19 85 LYS A O 1
ATOM 642 N N . PRO A 1 86 ? -13.952 -13.088 8.128 1.00 96.69 86 PRO A N 1
ATOM 643 C CA . PRO A 1 86 ? -15.123 -12.851 8.959 1.00 96.69 86 PRO A CA 1
ATOM 644 C C . PRO A 1 86 ? -14.913 -13.421 10.361 1.00 96.69 86 PRO A C 1
ATOM 646 O O . PRO A 1 86 ? -14.427 -14.543 10.527 1.00 96.69 86 PRO A O 1
ATOM 649 N N . ARG A 1 87 ? -15.321 -12.656 11.374 1.00 95.75 87 ARG A N 1
ATOM 650 C CA . ARG A 1 87 ? -15.303 -13.081 12.782 1.00 95.75 87 ARG A CA 1
ATOM 651 C C . ARG A 1 87 ? -16.694 -13.219 13.371 1.00 95.75 87 ARG A C 1
ATOM 653 O O . ARG A 1 87 ? -16.908 -14.057 14.243 1.00 95.75 87 ARG A O 1
ATOM 660 N N . VAL A 1 88 ? -17.617 -12.393 12.893 1.00 95.88 88 VAL A N 1
ATOM 661 C CA . VAL A 1 88 ? -19.007 -12.324 13.352 1.00 95.88 88 VAL A CA 1
ATOM 662 C C . VAL A 1 88 ? -19.963 -12.417 12.166 1.00 95.88 88 VAL A C 1
ATOM 664 O O . VAL A 1 88 ? -21.002 -13.068 12.268 1.00 95.88 88 VAL A O 1
ATOM 667 N N . SER A 1 89 ? -19.625 -11.789 11.040 1.00 96.56 89 SER A N 1
ATOM 668 C CA . SER A 1 89 ? -20.473 -11.775 9.852 1.00 96.56 89 SER A CA 1
ATOM 669 C C . SER A 1 89 ? -20.437 -13.100 9.096 1.00 96.56 89 SER A C 1
ATOM 671 O O . SER A 1 89 ? -19.453 -13.834 9.115 1.00 96.56 89 SER A O 1
ATOM 673 N N . ILE A 1 90 ? -21.517 -13.378 8.369 1.00 96.62 90 ILE A N 1
ATOM 674 C CA . ILE A 1 90 ? -21.565 -14.441 7.365 1.00 96.62 90 ILE A CA 1
ATOM 675 C C . ILE A 1 90 ? -21.376 -13.775 6.006 1.00 96.62 90 ILE A C 1
ATOM 677 O O . ILE A 1 90 ? -22.137 -12.873 5.657 1.00 96.62 90 ILE A O 1
ATOM 681 N N . THR A 1 91 ? -20.364 -14.204 5.258 1.00 96.75 91 THR A N 1
ATOM 682 C CA . THR A 1 91 ? -20.074 -13.676 3.923 1.00 96.75 91 THR A CA 1
ATOM 683 C C . THR A 1 91 ? -20.811 -14.455 2.831 1.00 96.75 91 THR A C 1
ATOM 685 O O . THR A 1 91 ? -21.231 -15.599 3.029 1.00 96.75 91 THR A O 1
ATOM 688 N N . SER A 1 92 ? -21.000 -13.834 1.666 1.00 95.81 92 SER A N 1
ATOM 689 C CA . SER A 1 92 ? -21.689 -14.423 0.513 1.00 95.81 92 SER A CA 1
ATOM 690 C C . SER A 1 92 ? -20.948 -14.107 -0.781 1.00 95.81 92 SER A C 1
ATOM 692 O O . SER A 1 92 ? -20.679 -12.953 -1.077 1.00 95.81 92 SER A O 1
ATOM 694 N N . GLY A 1 93 ? -20.613 -15.119 -1.584 1.00 91.75 93 GLY A N 1
ATOM 695 C CA . GLY A 1 93 ? -19.944 -14.925 -2.882 1.00 91.75 93 GLY A CA 1
ATOM 696 C C . GLY A 1 93 ? -18.484 -14.454 -2.811 1.00 91.75 93 GLY A C 1
ATOM 697 O O . GLY A 1 93 ? -17.785 -14.508 -3.819 1.00 91.75 93 GLY A O 1
ATOM 698 N N . TYR A 1 94 ? -17.998 -14.058 -1.634 1.00 94.75 94 TYR A N 1
ATOM 699 C CA . TYR A 1 94 ? -16.619 -13.658 -1.385 1.00 94.75 94 TYR A CA 1
ATOM 700 C C . TYR A 1 94 ? -16.191 -14.105 0.023 1.00 94.75 94 TYR A C 1
ATOM 702 O O . TYR A 1 94 ? -16.997 -14.013 0.946 1.00 94.75 94 TYR A O 1
ATOM 710 N N . PRO A 1 95 ? -14.972 -14.637 0.226 1.00 94.94 95 PRO A N 1
ATOM 711 C CA . PRO A 1 95 ? -14.615 -15.284 1.492 1.00 94.94 95 PRO A CA 1
ATOM 712 C C . PRO A 1 95 ? -14.345 -14.304 2.641 1.00 94.94 95 PRO A C 1
ATOM 714 O O . PRO A 1 95 ? -14.524 -14.678 3.798 1.00 94.94 95 PRO A O 1
ATOM 717 N N . ASN A 1 96 ? -13.940 -13.070 2.336 1.00 96.19 96 ASN A N 1
ATOM 718 C CA . ASN A 1 96 ? -13.557 -12.069 3.327 1.00 96.19 96 ASN A CA 1
ATOM 719 C C . ASN A 1 96 ? -14.627 -10.987 3.501 1.00 96.19 96 ASN A C 1
ATOM 721 O O . ASN A 1 96 ? -15.459 -10.750 2.627 1.00 96.19 96 ASN A O 1
ATOM 725 N N . VAL A 1 97 ? -14.569 -10.303 4.636 1.00 96.81 97 VAL A N 1
ATOM 726 C CA . VAL A 1 97 ? -15.242 -9.023 4.840 1.00 96.81 97 VAL A CA 1
ATOM 727 C C . VAL A 1 97 ? -14.353 -7.936 4.248 1.00 96.81 97 VAL A C 1
ATOM 729 O O . VAL A 1 97 ? -13.162 -7.882 4.562 1.00 96.81 97 VAL A O 1
ATOM 732 N N . LEU A 1 98 ? -14.920 -7.082 3.399 1.00 95.31 98 LEU A N 1
ATOM 733 C CA . LEU A 1 98 ? -14.230 -5.899 2.891 1.00 95.31 98 LEU A CA 1
ATOM 734 C C . LEU A 1 98 ? -14.606 -4.682 3.728 1.00 95.31 98 LEU A C 1
ATOM 736 O O . LEU A 1 98 ? -15.770 -4.512 4.097 1.00 95.31 98 LEU A O 1
ATOM 740 N N . TYR A 1 99 ? -13.624 -3.825 3.979 1.00 94.88 99 TYR A N 1
ATOM 741 C CA . TYR A 1 99 ? -13.818 -2.538 4.625 1.00 94.88 99 TYR A CA 1
ATOM 742 C C . TYR A 1 99 ? -13.338 -1.419 3.713 1.00 94.88 99 TYR A C 1
ATOM 744 O O . TYR A 1 99 ? -12.270 -1.523 3.109 1.00 94.88 99 TYR A O 1
ATOM 752 N N . TYR A 1 100 ? -14.128 -0.355 3.660 1.00 92.31 100 TYR A N 1
ATOM 753 C CA . TYR A 1 100 ? -13.810 0.899 2.991 1.00 92.31 100 TYR A CA 1
ATOM 754 C C . TYR A 1 100 ? -13.885 2.009 4.031 1.00 92.31 100 TYR A C 1
ATOM 756 O O . TYR A 1 100 ? -14.942 2.210 4.620 1.00 92.31 100 TYR A O 1
ATOM 764 N N . CYS A 1 101 ? -12.785 2.702 4.285 1.00 90.38 101 CYS A N 1
ATOM 765 C CA . CYS A 1 101 ? -12.701 3.783 5.258 1.00 90.38 101 CYS A CA 1
ATOM 766 C C . CYS A 1 101 ? -12.335 5.079 4.551 1.00 90.38 101 CYS A C 1
ATOM 768 O O . CYS A 1 101 ? -11.450 5.069 3.706 1.00 90.38 101 CYS A O 1
ATOM 770 N N . THR A 1 102 ? -12.989 6.181 4.892 1.00 87.25 102 THR A N 1
ATOM 771 C CA . THR A 1 102 ? -12.792 7.465 4.209 1.00 87.25 102 THR A CA 1
ATOM 772 C C . THR A 1 102 ? -13.068 8.623 5.157 1.00 87.25 102 THR A C 1
ATOM 774 O O . THR A 1 102 ? -13.854 8.479 6.105 1.00 87.25 102 THR A O 1
ATOM 777 N N . ASN A 1 103 ? -12.429 9.759 4.906 1.00 82.69 103 ASN A N 1
ATOM 778 C CA . ASN A 1 103 ? -12.760 11.018 5.554 1.00 82.69 103 ASN A CA 1
ATOM 779 C C . ASN A 1 103 ? -14.038 11.561 4.895 1.00 82.69 103 ASN A C 1
ATOM 781 O O . ASN A 1 103 ? -14.199 11.499 3.677 1.00 82.69 103 ASN A O 1
ATOM 785 N N . THR A 1 104 ? -15.013 11.996 5.695 1.00 75.00 104 THR A N 1
ATOM 786 C CA . THR A 1 104 ? -16.329 12.377 5.163 1.00 75.00 104 THR A CA 1
ATOM 787 C C . THR A 1 104 ? -16.992 13.502 5.946 1.00 75.00 104 THR A C 1
ATOM 789 O O . THR A 1 104 ? -16.918 13.585 7.177 1.00 75.00 104 THR A O 1
ATOM 792 N N . ALA A 1 105 ? -17.754 14.321 5.216 1.00 62.62 105 ALA A N 1
ATOM 793 C CA . ALA A 1 105 ? -18.609 15.360 5.767 1.00 62.62 105 ALA A CA 1
ATOM 794 C C . ALA A 1 105 ? -19.828 14.836 6.554 1.00 62.62 105 ALA A C 1
ATOM 796 O O . ALA A 1 105 ? -20.485 15.639 7.223 1.00 62.62 105 ALA A O 1
ATOM 797 N N . GLN A 1 106 ? -20.122 13.521 6.547 1.00 60.47 106 GLN A N 1
ATOM 798 C CA . GLN A 1 106 ? -21.266 12.918 7.265 1.00 60.47 106 GLN A CA 1
ATOM 799 C C . GLN A 1 106 ? -21.373 13.324 8.744 1.00 60.47 106 GLN A C 1
ATOM 801 O O . GLN A 1 106 ? -22.470 13.304 9.303 1.00 60.47 106 GLN A O 1
ATOM 806 N N . ALA A 1 107 ? -20.261 13.707 9.378 1.00 55.59 107 ALA A N 1
ATOM 807 C CA . ALA A 1 107 ? -20.223 14.170 10.762 1.00 55.59 107 ALA A CA 1
ATOM 808 C C . ALA A 1 107 ? -19.661 15.597 10.933 1.00 55.59 107 ALA A C 1
ATOM 810 O O . ALA A 1 107 ? -19.032 15.886 11.948 1.00 55.59 107 ALA A O 1
ATOM 811 N N . GLY A 1 108 ? -19.914 16.509 9.986 1.00 50.09 108 GLY A N 1
ATOM 812 C CA . GLY A 1 108 ? -19.772 17.953 10.237 1.00 50.09 108 GLY A CA 1
ATOM 813 C C . GLY A 1 108 ? -18.696 18.712 9.456 1.00 50.09 108 GLY A C 1
ATOM 814 O O . GLY A 1 108 ? -18.443 19.864 9.805 1.00 50.09 108 GLY A O 1
ATOM 815 N N . GLY A 1 109 ? -18.117 18.130 8.402 1.00 53.69 109 GLY A N 1
ATOM 816 C CA . GLY A 1 109 ? -17.252 18.840 7.449 1.00 53.69 109 GLY A CA 1
ATOM 817 C C . GLY A 1 109 ? -16.133 17.981 6.857 1.00 53.69 109 GLY A C 1
ATOM 818 O O . GLY A 1 109 ? -15.767 16.958 7.433 1.00 53.69 109 GLY A O 1
ATOM 819 N N . LEU A 1 110 ? -15.609 18.413 5.704 1.00 58.97 110 LEU A N 1
ATOM 820 C CA . LEU A 1 110 ? -14.333 17.946 5.160 1.00 58.97 110 LEU A CA 1
ATOM 821 C C . LEU A 1 110 ? -13.226 18.665 5.949 1.00 58.97 110 LEU A C 1
ATOM 823 O O . LEU A 1 110 ? -13.054 19.878 5.872 1.00 58.97 110 LEU A O 1
ATOM 827 N N . GLU A 1 111 ? -12.651 17.907 6.870 1.00 58.59 111 GLU A N 1
ATOM 828 C CA . GLU A 1 111 ? -11.357 18.034 7.543 1.00 58.59 111 GLU A CA 1
ATOM 829 C C . GLU A 1 111 ? -10.923 19.283 8.353 1.00 58.59 111 GLU A C 1
ATOM 831 O O . GLU A 1 111 ? -10.096 19.136 9.255 1.00 58.59 111 GLU A O 1
ATOM 836 N N . PHE A 1 112 ? -11.525 20.467 8.237 1.00 56.09 112 PHE A N 1
ATOM 837 C CA . PHE A 1 112 ? -10.840 21.663 8.769 1.00 56.09 112 PHE A CA 1
ATOM 838 C C . PHE A 1 112 ? -11.013 21.986 10.274 1.00 56.09 112 PHE A C 1
ATOM 840 O O . PHE A 1 112 ? -10.145 22.655 10.835 1.00 56.09 112 PHE A O 1
ATOM 847 N N . LEU A 1 113 ? -12.085 21.541 10.957 1.00 61.03 113 LEU A N 1
ATOM 848 C CA . LEU A 1 113 ? -12.315 21.784 12.413 1.00 61.03 113 LEU A CA 1
ATOM 849 C C . LEU A 1 113 ? -13.243 20.764 13.110 1.00 61.03 113 LEU A C 1
ATOM 851 O O . LEU A 1 113 ? -13.250 20.648 14.338 1.00 61.03 113 LEU A O 1
ATOM 855 N N . ALA A 1 114 ? -14.052 20.054 12.333 1.00 69.31 114 ALA A N 1
ATOM 856 C CA . ALA A 1 114 ? -14.901 18.950 12.751 1.00 69.31 114 ALA A CA 1
ATOM 857 C C . ALA A 1 114 ? -15.002 17.988 11.567 1.00 69.31 114 ALA A C 1
ATOM 859 O O . ALA A 1 114 ? -15.004 18.430 10.419 1.00 69.31 114 ALA A O 1
ATOM 860 N N . GLY A 1 115 ? -15.060 16.693 11.838 1.00 77.38 115 GLY A N 1
ATOM 861 C CA . GLY A 1 115 ? -15.119 15.683 10.790 1.00 77.38 115 GLY A CA 1
ATOM 862 C C . GLY A 1 115 ? -15.149 14.285 11.377 1.00 77.38 115 GLY A C 1
ATOM 863 O O . GLY A 1 115 ? -14.914 14.104 12.577 1.00 77.38 115 GLY A O 1
ATOM 864 N N . ALA A 1 116 ? -15.413 13.300 10.523 1.00 83.44 116 ALA A N 1
ATOM 865 C CA . ALA A 1 116 ? -15.293 11.894 10.877 1.00 83.44 116 ALA A CA 1
ATOM 866 C C . ALA A 1 116 ? -14.559 11.103 9.800 1.00 83.44 116 ALA A C 1
ATOM 868 O O . ALA A 1 116 ? -14.768 11.312 8.605 1.00 83.44 116 ALA A O 1
ATOM 869 N N . ARG A 1 117 ? -13.801 10.106 10.256 1.00 88.56 117 ARG A N 1
ATOM 870 C CA . ARG A 1 117 ? -13.440 8.954 9.437 1.00 88.56 117 ARG A CA 1
ATOM 871 C C . ARG A 1 117 ? -14.523 7.905 9.604 1.00 88.56 117 ARG A C 1
ATOM 873 O O . ARG A 1 117 ? -14.768 7.446 10.721 1.00 88.56 117 ARG A O 1
ATOM 880 N N . VAL A 1 118 ? -15.177 7.525 8.515 1.00 89.81 118 VAL A N 1
ATOM 881 C CA . VAL A 1 118 ? -16.249 6.522 8.518 1.00 89.81 118 VAL A CA 1
ATOM 882 C C . VAL A 1 118 ? -15.774 5.288 7.775 1.00 89.81 118 VAL A C 1
ATOM 884 O O . VAL A 1 118 ? -15.234 5.388 6.676 1.00 89.81 118 VAL A O 1
ATOM 887 N N . CYS A 1 119 ? -15.988 4.123 8.380 1.00 92.44 119 CYS A N 1
ATOM 888 C CA . CYS A 1 119 ? -15.708 2.834 7.769 1.00 92.44 119 CYS A CA 1
ATOM 889 C C . CYS A 1 119 ? -17.002 2.094 7.456 1.00 92.44 119 CYS A C 1
ATOM 891 O O . CYS A 1 119 ? -17.881 1.958 8.306 1.00 92.44 119 CYS A O 1
ATOM 893 N N . TYR A 1 120 ? -17.076 1.579 6.242 1.00 93.12 120 TYR A N 1
ATOM 894 C CA . TYR A 1 120 ? -18.174 0.809 5.690 1.00 93.12 120 TYR A CA 1
ATOM 895 C C . TYR A 1 120 ? -17.748 -0.639 5.553 1.00 93.12 120 TYR A C 1
ATOM 897 O O . TYR A 1 120 ? -16.583 -0.931 5.273 1.00 93.12 120 TYR A O 1
ATOM 905 N N . LYS A 1 121 ? -18.704 -1.546 5.726 1.00 94.94 121 LYS A N 1
ATOM 906 C CA . LYS A 1 121 ? -18.472 -2.985 5.673 1.00 94.94 121 LYS A CA 1
ATOM 907 C C . LYS A 1 121 ? -19.255 -3.624 4.535 1.00 94.94 121 LYS A C 1
ATOM 909 O O . LYS A 1 121 ? -20.456 -3.397 4.407 1.00 94.94 121 LYS A O 1
ATOM 914 N N . SER A 1 122 ? -18.593 -4.480 3.763 1.00 95.38 122 SER A N 1
ATOM 915 C CA . SER A 1 122 ? -19.217 -5.349 2.767 1.00 95.38 122 SER A CA 1
ATOM 916 C C . SER A 1 122 ? -18.968 -6.815 3.108 1.00 95.38 122 SER A C 1
ATOM 918 O O . SER A 1 122 ? -17.844 -7.230 3.396 1.00 95.38 122 SER A O 1
ATOM 920 N N . VAL A 1 123 ? -20.036 -7.609 3.060 1.00 96.69 123 VAL A N 1
ATOM 921 C CA . VAL A 1 123 ? -20.005 -9.065 3.286 1.00 96.69 123 VAL A CA 1
ATOM 922 C C . VAL A 1 123 ? -20.168 -9.859 1.986 1.00 96.69 123 VAL A C 1
ATOM 924 O O . VAL A 1 123 ? -20.246 -11.085 2.020 1.00 96.69 123 VAL A O 1
ATOM 927 N N . ASP A 1 124 ? -20.225 -9.174 0.842 1.00 94.19 124 ASP A N 1
ATOM 928 C CA . ASP A 1 124 ? -20.488 -9.753 -0.478 1.00 94.19 124 ASP A CA 1
ATOM 929 C C . ASP A 1 124 ? -19.440 -9.373 -1.537 1.00 94.19 124 ASP A C 1
ATOM 931 O O . ASP A 1 124 ? -19.694 -9.379 -2.742 1.00 94.19 124 ASP A O 1
ATOM 935 N N . GLY A 1 125 ? -18.224 -9.061 -1.081 1.00 91.62 125 GLY A N 1
ATOM 936 C CA . GLY A 1 125 ? -17.098 -8.763 -1.962 1.00 91.62 125 GLY A CA 1
ATOM 937 C C . GLY A 1 125 ? -17.194 -7.404 -2.655 1.00 91.62 125 GLY A C 1
ATOM 938 O O . GLY A 1 125 ? -16.656 -7.253 -3.754 1.00 91.62 125 GLY A O 1
ATOM 939 N N . GLY A 1 126 ? -17.853 -6.432 -2.018 1.00 90.44 126 GLY A N 1
ATOM 940 C CA . GLY A 1 126 ? -17.970 -5.049 -2.483 1.00 90.44 126 GLY A CA 1
ATOM 941 C C . GLY A 1 126 ? -19.142 -4.819 -3.435 1.00 90.44 126 GLY A C 1
ATOM 942 O O . GLY A 1 126 ? -19.124 -3.844 -4.187 1.00 90.44 126 GLY A O 1
ATOM 943 N N . ALA A 1 127 ? -20.125 -5.726 -3.455 1.00 89.75 127 ALA A N 1
ATOM 944 C CA . ALA A 1 127 ? -21.342 -5.565 -4.249 1.00 89.75 127 ALA A CA 1
ATOM 945 C C . ALA A 1 127 ? -22.391 -4.710 -3.522 1.00 89.75 127 ALA A C 1
ATOM 947 O O . ALA A 1 127 ? -23.146 -3.986 -4.170 1.00 89.75 127 ALA A O 1
ATOM 948 N N . THR A 1 128 ? -22.424 -4.781 -2.191 1.00 91.50 128 THR A N 1
ATOM 949 C CA . THR A 1 128 ? -23.179 -3.881 -1.320 1.00 91.50 128 THR A CA 1
ATOM 950 C C . THR A 1 128 ? -22.367 -3.512 -0.082 1.00 91.50 128 THR A C 1
ATOM 952 O O . THR A 1 128 ? -21.457 -4.237 0.331 1.00 91.50 128 THR A O 1
ATOM 955 N N . TRP A 1 129 ? -22.713 -2.375 0.519 1.00 92.25 129 TRP A N 1
ATOM 956 C CA . TRP A 1 129 ? -22.070 -1.833 1.713 1.00 92.25 129 TRP A CA 1
ATOM 957 C C . TRP A 1 129 ? -23.119 -1.502 2.773 1.00 92.25 129 TRP A C 1
ATOM 959 O O . TRP A 1 129 ? -24.258 -1.164 2.445 1.00 92.25 129 TRP A O 1
ATOM 969 N N . ASP A 1 130 ? -22.746 -1.623 4.046 1.00 92.31 130 ASP A N 1
ATOM 970 C CA . ASP A 1 130 ? -23.593 -1.188 5.153 1.00 92.31 130 ASP A CA 1
ATOM 971 C C . ASP A 1 130 ? -23.674 0.347 5.259 1.00 92.31 130 ASP A C 1
ATOM 973 O O . ASP A 1 130 ? -23.151 1.085 4.427 1.00 92.31 130 ASP A O 1
ATOM 977 N N . ALA A 1 131 ? -24.375 0.842 6.280 1.00 88.50 131 ALA A N 1
ATOM 978 C CA . ALA A 1 131 ? -24.576 2.277 6.483 1.00 88.50 131 ALA A CA 1
ATOM 979 C C . ALA A 1 131 ? -23.316 3.029 6.959 1.00 88.50 131 ALA A C 1
ATOM 981 O O . ALA A 1 131 ? -23.385 4.237 7.170 1.00 88.50 131 ALA A O 1
ATOM 982 N N . GLY A 1 132 ? -22.192 2.335 7.160 1.00 88.81 132 GLY A N 1
ATOM 983 C CA . GLY A 1 132 ? -20.989 2.917 7.732 1.00 88.81 132 GLY A CA 1
ATOM 984 C C . GLY A 1 132 ? -21.057 3.100 9.249 1.00 88.81 132 GLY A C 1
ATOM 985 O O . GLY A 1 132 ? -22.118 3.105 9.882 1.00 88.81 132 GLY A O 1
ATOM 986 N N . ARG A 1 133 ? -19.879 3.219 9.859 1.00 89.38 133 ARG A N 1
ATOM 987 C CA . ARG A 1 133 ? -19.683 3.515 11.281 1.00 89.38 133 ARG A CA 1
ATOM 988 C C . ARG A 1 133 ? -18.585 4.550 11.435 1.00 89.38 133 ARG A C 1
ATOM 990 O O . ARG A 1 133 ? -17.532 4.426 10.812 1.00 89.38 133 ARG A O 1
ATOM 997 N N . THR A 1 134 ? -18.813 5.535 12.297 1.00 89.94 134 THR A N 1
ATOM 998 C CA . THR A 1 134 ? -17.769 6.472 12.716 1.00 89.94 134 THR A CA 1
ATOM 999 C C . THR A 1 134 ? -16.649 5.699 13.402 1.00 89.94 134 THR A C 1
ATOM 1001 O O . THR A 1 134 ? -16.868 5.064 14.435 1.00 89.94 134 THR A O 1
ATOM 1004 N N . LEU A 1 135 ? -15.466 5.739 12.798 1.00 92.19 135 LEU A N 1
ATOM 1005 C CA . LEU A 1 135 ? -14.241 5.195 13.357 1.00 92.19 135 LEU A CA 1
ATOM 1006 C C . LEU A 1 135 ? -13.548 6.259 14.206 1.00 92.19 135 LEU A C 1
ATOM 1008 O O . LEU A 1 135 ? -13.387 6.049 15.404 1.00 92.19 135 LEU A O 1
ATOM 1012 N N . LEU A 1 136 ? -13.200 7.391 13.587 1.00 89.88 136 LEU A N 1
ATOM 1013 C CA . LEU A 1 136 ? -12.544 8.526 14.238 1.00 89.88 136 LEU A CA 1
ATOM 1014 C C . LEU A 1 136 ? -13.420 9.774 14.166 1.00 89.88 136 LEU A C 1
ATOM 1016 O O . LEU A 1 136 ? -14.174 9.947 13.203 1.00 89.88 136 LEU A O 1
ATOM 1020 N N . LEU A 1 137 ? -13.316 10.635 15.174 1.00 86.56 137 LEU A N 1
ATOM 1021 C CA . LEU A 1 137 ? -14.118 11.839 15.334 1.00 86.56 137 LEU A CA 1
ATOM 1022 C C . LEU A 1 137 ? -13.293 12.992 15.927 1.00 86.56 137 LEU A C 1
ATOM 1024 O O . LEU A 1 137 ? -12.591 12.851 16.933 1.00 86.56 137 LEU A O 1
ATOM 1028 N N . LYS A 1 138 ? -13.438 14.177 15.326 1.00 80.00 138 LYS A N 1
ATOM 1029 C CA . LYS A 1 138 ? -12.927 15.448 15.861 1.00 80.00 138 LYS A CA 1
ATOM 1030 C C . LYS A 1 138 ? -14.058 16.483 15.945 1.00 80.00 138 LYS A C 1
ATOM 1032 O O . LYS A 1 138 ? -14.936 16.483 15.081 1.00 80.00 138 LYS A O 1
ATOM 1037 N N . PRO A 1 139 ? -14.094 17.350 16.980 1.00 77.38 139 PRO A N 1
ATOM 1038 C CA . PRO A 1 139 ? -13.073 17.549 18.017 1.00 77.38 139 PRO A CA 1
ATOM 1039 C C . PRO A 1 139 ? -13.241 16.665 19.267 1.00 77.38 139 PRO A C 1
ATOM 1041 O O . PRO A 1 139 ? -12.448 16.770 20.197 1.00 77.38 139 PRO A O 1
ATOM 1044 N N . VAL A 1 140 ? -14.283 15.831 19.341 1.00 81.31 140 VAL A N 1
ATOM 1045 C CA . VAL A 1 140 ? -14.508 14.919 20.474 1.00 81.31 140 VAL A CA 1
ATOM 1046 C C . VAL A 1 140 ? -14.192 13.505 20.017 1.00 81.31 140 VAL A C 1
ATOM 1048 O O . VAL A 1 140 ? -14.874 13.007 19.131 1.00 81.31 140 VAL A O 1
ATOM 1051 N N . GLY A 1 141 ? -13.185 12.878 20.626 1.00 85.25 141 GLY A N 1
ATOM 1052 C CA . GLY A 1 141 ? -12.764 11.527 20.260 1.00 85.25 141 GLY A CA 1
ATOM 1053 C C . GLY A 1 141 ? -13.875 10.499 20.482 1.00 85.25 141 GLY A C 1
ATOM 1054 O O . GLY A 1 141 ? -14.613 10.570 21.470 1.00 85.25 141 GLY A O 1
ATOM 1055 N N . ASN A 1 142 ? -13.987 9.556 19.553 1.00 90.31 142 ASN A N 1
ATOM 1056 C CA . ASN A 1 142 ? -14.839 8.375 19.635 1.00 90.31 142 ASN A CA 1
ATOM 1057 C C . ASN A 1 142 ? -14.271 7.315 20.605 1.00 90.31 142 ASN A C 1
ATOM 1059 O O . ASN A 1 142 ? -15.017 6.578 21.252 1.00 90.31 142 ASN A O 1
ATOM 1063 N N . PHE A 1 143 ? -12.947 7.259 20.733 1.00 92.88 143 PHE A N 1
ATOM 1064 C CA . PHE A 1 143 ? -12.190 6.400 21.629 1.00 92.88 143 PHE A CA 1
ATOM 1065 C C . PHE A 1 143 ? -12.052 7.032 23.015 1.00 92.88 143 PHE A C 1
ATOM 1067 O O . PHE A 1 143 ? -11.762 8.222 23.171 1.00 92.88 143 PHE A O 1
ATOM 1074 N N . LEU A 1 144 ? -12.228 6.210 24.053 1.00 91.44 144 LEU A N 1
ATOM 1075 C CA . LEU A 1 144 ? -12.164 6.657 25.446 1.00 91.44 144 LEU A CA 1
ATOM 1076 C C . LEU A 1 144 ? -10.776 7.206 25.803 1.00 91.44 144 LEU A C 1
ATOM 1078 O O . LEU A 1 144 ? -10.662 8.139 26.596 1.00 91.44 144 LEU A O 1
ATOM 1082 N N . GLU A 1 145 ? -9.734 6.644 25.197 1.00 90.38 145 GLU A N 1
ATOM 1083 C CA . GLU A 1 145 ? -8.340 7.051 25.335 1.00 90.38 145 GLU A CA 1
ATOM 1084 C C . GLU A 1 145 ? -8.119 8.513 24.913 1.00 90.38 145 GLU A C 1
ATOM 1086 O O . GLU A 1 145 ? -7.270 9.194 25.485 1.00 90.38 145 GLU A O 1
ATOM 1091 N N . CYS A 1 146 ? -8.927 9.010 23.970 1.00 88.94 146 CYS A N 1
ATOM 1092 C CA . CYS A 1 146 ? -8.872 10.373 23.443 1.00 88.94 146 CYS A CA 1
ATOM 1093 C C . CYS A 1 146 ? -10.006 11.277 23.963 1.00 88.94 146 CYS A C 1
ATOM 1095 O O . CYS A 1 146 ? -10.249 12.372 23.434 1.00 88.94 146 CYS A O 1
ATOM 1097 N N . ALA A 1 147 ? -10.711 10.845 25.016 1.00 85.69 147 ALA A N 1
ATOM 1098 C CA . ALA A 1 147 ? -11.845 11.574 25.569 1.00 85.69 147 ALA A CA 1
ATOM 1099 C C . ALA A 1 147 ? -11.456 13.003 25.992 1.00 85.69 147 ALA A C 1
ATOM 1101 O O . ALA A 1 147 ? -10.567 13.225 26.814 1.00 85.69 147 ALA A O 1
ATOM 1102 N N . GLY A 1 148 ? -12.164 13.990 25.435 1.00 80.44 148 GLY A N 1
ATOM 1103 C CA . GLY A 1 148 ? -11.950 15.413 25.717 1.00 80.44 148 GLY A CA 1
ATOM 1104 C C . GLY A 1 148 ? -10.791 16.069 24.958 1.00 80.44 148 GLY A C 1
ATOM 1105 O O . GLY A 1 148 ? -10.582 17.266 25.143 1.00 80.44 148 GLY A O 1
ATOM 1106 N N . GLN A 1 149 ? -10.065 15.324 24.116 1.00 79.00 149 GLN A N 1
ATOM 1107 C CA . GLN A 1 149 ? -8.960 15.847 23.300 1.00 79.00 149 GLN A CA 1
ATOM 1108 C C . GLN A 1 149 ? -9.210 15.762 21.791 1.00 79.00 149 GLN A C 1
ATOM 1110 O O . GLN A 1 149 ? -8.611 16.545 21.065 1.00 79.00 149 GLN A O 1
ATOM 1115 N N . GLY A 1 150 ? -10.086 14.858 21.335 1.00 81.56 150 GLY 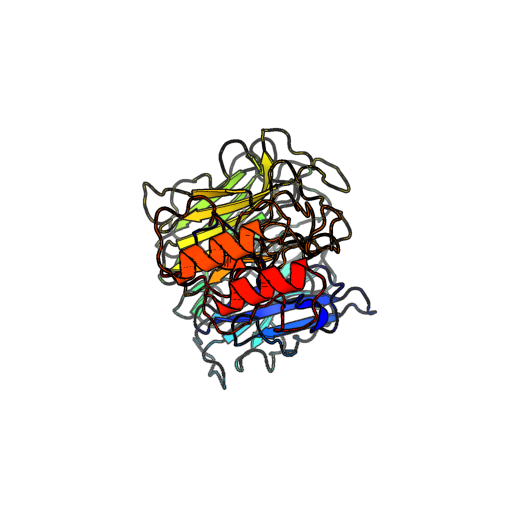A N 1
ATOM 1116 C CA . GLY A 1 150 ? -10.283 14.600 19.904 1.00 81.56 150 GLY A CA 1
ATOM 1117 C C . GLY A 1 150 ? -9.334 13.530 19.374 1.00 81.56 150 GLY A C 1
ATOM 1118 O O . GLY A 1 150 ? -8.348 13.193 20.032 1.00 81.56 150 GLY A O 1
ATOM 1119 N N . GLU A 1 151 ? -9.648 12.980 18.204 1.00 86.25 151 GLU A N 1
ATOM 1120 C CA . GLU A 1 151 ? -8.726 12.143 17.432 1.00 86.25 151 GLU A CA 1
ATOM 1121 C C . GLU A 1 151 ? -8.108 12.926 16.283 1.00 86.25 151 GLU A C 1
ATOM 1123 O O . GLU A 1 151 ? -8.788 13.705 15.613 1.00 86.25 151 GLU A O 1
ATOM 1128 N N . MET A 1 152 ? -6.823 12.679 16.049 1.00 81.00 152 MET A N 1
ATOM 1129 C CA . MET A 1 152 ? -6.077 13.277 14.948 1.00 81.00 152 MET A CA 1
ATOM 1130 C C . MET A 1 152 ? -6.160 12.373 13.726 1.00 81.00 152 MET A C 1
ATOM 1132 O O . MET A 1 152 ? -5.855 11.182 13.817 1.00 81.00 152 MET A O 1
ATOM 1136 N N . PHE A 1 153 ? -6.641 12.950 12.632 1.00 81.19 153 PHE A N 1
ATOM 1137 C CA . PHE A 1 153 ? -6.718 12.338 11.319 1.00 81.19 153 PHE A CA 1
ATOM 1138 C C . PHE A 1 153 ? -6.931 13.435 10.267 1.00 81.19 153 PHE A C 1
ATOM 1140 O O . PHE A 1 153 ? -7.715 14.380 10.476 1.00 81.19 153 PHE A O 1
ATOM 1147 N N . ASP A 1 154 ? -6.261 13.244 9.139 1.00 75.50 154 ASP A N 1
ATOM 1148 C CA . ASP A 1 154 ? -6.226 14.110 7.968 1.00 75.50 154 ASP A CA 1
ATOM 1149 C C . ASP A 1 154 ? -5.996 13.254 6.702 1.00 75.50 154 ASP A C 1
ATOM 1151 O O . ASP A 1 154 ? -6.234 12.034 6.684 1.00 75.50 154 ASP A O 1
ATOM 1155 N N . SER A 1 155 ? -5.569 13.895 5.622 1.00 71.25 155 SER A N 1
ATOM 1156 C CA . SER A 1 155 ? -5.246 13.262 4.343 1.00 71.25 155 SER A CA 1
ATOM 1157 C C . SER A 1 155 ? -3.908 12.501 4.319 1.00 71.25 155 SER A C 1
ATOM 1159 O O . SER A 1 155 ? -3.706 11.649 3.450 1.00 71.25 155 SER A O 1
ATOM 1161 N N . LEU A 1 156 ? -2.995 12.748 5.265 1.00 69.44 156 LEU A N 1
ATOM 1162 C CA . LEU A 1 156 ? -1.587 12.317 5.219 1.00 69.44 156 LEU A CA 1
ATOM 1163 C C . LEU A 1 156 ? -1.204 11.319 6.325 1.00 69.44 156 LEU A C 1
ATOM 1165 O O . LEU A 1 156 ? -0.351 10.460 6.112 1.00 69.44 156 LEU A O 1
ATOM 1169 N N . ASP A 1 157 ? -1.860 11.368 7.475 1.00 77.38 157 ASP A N 1
ATOM 1170 C CA . ASP A 1 157 ? -2.750 10.313 7.932 1.00 77.38 157 ASP A CA 1
ATOM 1171 C C . ASP A 1 157 ? -2.452 8.824 7.606 1.00 77.38 157 ASP A C 1
ATOM 1173 O O . ASP A 1 157 ? -2.661 8.384 6.473 1.00 77.38 157 ASP A O 1
ATOM 1177 N N . GLY A 1 158 ? -2.128 7.968 8.589 1.00 75.75 158 GLY A N 1
ATOM 1178 C CA . GLY A 1 158 ? -2.258 6.505 8.418 1.00 75.75 158 GLY A CA 1
ATOM 1179 C C . GLY A 1 158 ? -2.939 5.746 9.559 1.00 75.75 158 GLY A C 1
ATOM 1180 O O . GLY A 1 158 ? -2.762 4.534 9.701 1.00 75.75 158 GLY A O 1
ATOM 1181 N N . SER A 1 159 ? -3.792 6.431 10.319 1.00 86.19 159 SER A N 1
ATOM 1182 C CA . SER A 1 159 ? 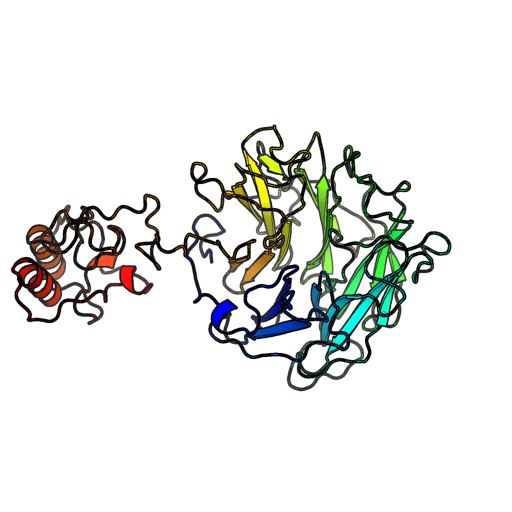-4.759 5.897 11.291 1.00 86.19 159 SER A CA 1
ATOM 1183 C C . SER A 1 159 ? -5.916 5.195 10.571 1.00 86.19 159 SER A C 1
ATOM 1185 O O . SER A 1 159 ? -7.090 5.574 10.660 1.00 86.19 159 SER A O 1
ATOM 1187 N N . TYR A 1 160 ? -5.577 4.150 9.825 1.00 91.06 160 TYR A N 1
ATOM 1188 C CA . TYR A 1 160 ? -6.516 3.256 9.168 1.00 91.06 160 TYR A CA 1
ATOM 1189 C C . TYR A 1 160 ? -6.410 1.849 9.756 1.00 91.06 160 TYR A C 1
ATOM 1191 O O . TYR A 1 160 ? -5.338 1.434 10.205 1.00 91.06 160 TYR A O 1
ATOM 1199 N N . PRO A 1 161 ? -7.519 1.095 9.778 1.00 94.25 161 PRO A N 1
ATOM 1200 C CA . PRO A 1 161 ? -7.499 -0.258 10.293 1.00 94.25 161 PRO A CA 1
ATOM 1201 C C . PRO A 1 161 ? -6.659 -1.184 9.406 1.00 94.25 161 PRO A C 1
ATOM 1203 O O . PRO A 1 161 ? -6.646 -1.084 8.182 1.00 94.25 161 PRO A O 1
ATOM 1206 N N . THR A 1 162 ? -5.998 -2.148 10.035 1.00 93.25 162 THR A N 1
ATOM 1207 C CA . THR A 1 162 ? -5.297 -3.254 9.376 1.00 93.25 162 THR A CA 1
ATOM 1208 C C . THR A 1 162 ? -5.762 -4.581 9.962 1.00 93.25 162 THR A C 1
ATOM 1210 O O . THR A 1 162 ? -6.127 -4.637 11.135 1.00 93.25 162 THR A O 1
ATOM 1213 N N . ALA A 1 163 ? -5.786 -5.646 9.162 1.00 92.31 163 ALA A N 1
ATOM 1214 C CA . ALA A 1 163 ? -6.300 -6.945 9.580 1.00 92.31 163 ALA A CA 1
ATOM 1215 C C . ALA A 1 163 ? -5.186 -7.973 9.770 1.00 92.31 163 ALA A C 1
ATOM 1217 O O . ALA A 1 163 ? -4.312 -8.101 8.918 1.00 92.31 163 ALA A O 1
ATOM 1218 N N . ASP A 1 164 ? -5.279 -8.760 10.841 1.00 86.56 164 ASP A N 1
ATOM 1219 C CA . ASP A 1 164 ? -4.561 -10.028 10.940 1.00 86.56 164 ASP A CA 1
ATOM 1220 C C . ASP A 1 164 ? -5.361 -11.167 10.259 1.00 86.56 164 ASP A C 1
ATOM 1222 O O . ASP A 1 164 ? -6.548 -11.020 9.937 1.00 86.56 164 ASP A O 1
ATOM 1226 N N . PRO A 1 165 ? -4.781 -12.362 10.068 1.00 81.12 165 PRO A N 1
ATOM 1227 C CA . PRO A 1 165 ? -5.468 -13.469 9.395 1.00 81.12 165 PRO A CA 1
ATOM 1228 C C . PRO A 1 165 ? -6.550 -14.147 10.197 1.00 81.12 165 PRO A C 1
ATOM 1230 O O . PRO A 1 165 ? -7.219 -15.028 9.655 1.00 81.12 165 PRO A O 1
ATOM 1233 N N . SER A 1 166 ? -6.671 -13.849 11.485 1.00 87.31 166 SER A N 1
ATOM 1234 C CA . SER A 1 166 ? -7.816 -14.285 12.274 1.00 87.31 166 SER A CA 1
ATOM 1235 C C . SER A 1 166 ? -9.017 -13.359 12.069 1.00 87.31 166 SER A C 1
ATOM 1237 O O . SER A 1 166 ? -10.108 -13.681 12.530 1.00 87.31 166 SER A O 1
ATOM 1239 N N . GLY A 1 167 ? -8.828 -12.243 11.356 1.00 92.00 167 GLY A N 1
ATOM 1240 C CA . GLY A 1 167 ? -9.834 -11.213 11.144 1.00 92.00 167 GLY A CA 1
ATOM 1241 C C . GLY A 1 167 ? -9.886 -10.184 12.270 1.00 92.00 167 GLY A C 1
ATOM 1242 O O . GLY A 1 167 ? -10.863 -9.444 12.366 1.00 92.00 167 GLY A O 1
ATOM 1243 N N . ARG A 1 168 ? -8.888 -10.148 13.166 1.00 93.75 168 ARG A N 1
ATOM 1244 C CA . ARG A 1 168 ? -8.766 -9.047 14.133 1.00 93.75 168 ARG A CA 1
ATOM 1245 C C . ARG A 1 168 ? -8.319 -7.807 13.403 1.00 93.75 168 ARG A C 1
ATOM 1247 O O . ARG A 1 168 ? -7.460 -7.880 12.530 1.00 93.75 168 ARG A O 1
ATOM 1254 N N . LEU A 1 169 ? -8.862 -6.679 13.823 1.00 95.50 169 LEU A N 1
ATOM 1255 C CA . LEU A 1 169 ? -8.500 -5.386 13.277 1.00 95.50 169 LEU A CA 1
ATOM 1256 C C . LEU A 1 169 ? -7.656 -4.642 14.293 1.00 95.50 169 LEU A C 1
ATOM 1258 O O . LEU A 1 169 ? -8.009 -4.606 15.468 1.00 95.50 169 LEU A O 1
ATOM 1262 N N . TYR A 1 170 ? -6.567 -4.049 13.837 1.00 95.56 170 TYR A N 1
ATOM 1263 C CA . TYR A 1 170 ? -5.703 -3.179 14.614 1.00 95.56 170 TYR A CA 1
ATOM 1264 C C . TYR A 1 170 ? -5.789 -1.774 14.048 1.00 95.56 170 TYR A C 1
ATOM 1266 O O . TYR A 1 170 ? -5.900 -1.598 12.838 1.00 95.56 170 TYR A O 1
ATOM 1274 N N . LEU A 1 171 ? -5.728 -0.785 14.924 1.00 94.94 171 LEU A N 1
ATOM 1275 C CA . LEU A 1 171 ? -5.724 0.619 14.559 1.00 94.94 171 LEU A CA 1
ATOM 1276 C C . LEU A 1 171 ? -4.737 1.350 15.462 1.00 94.94 171 LEU A C 1
ATOM 1278 O O . LEU A 1 171 ? -4.668 1.099 16.668 1.00 94.94 171 LEU A O 1
ATOM 1282 N N . LEU A 1 172 ? -3.972 2.246 14.857 1.00 92.94 172 LEU A N 1
ATOM 1283 C CA . LEU A 1 172 ? -3.223 3.263 15.570 1.00 92.94 172 LEU A CA 1
ATOM 1284 C C . LEU A 1 172 ? -4.132 4.479 15.719 1.00 92.94 172 LEU A C 1
ATOM 1286 O O . LEU A 1 172 ? -4.628 4.988 14.721 1.00 92.94 172 LEU A O 1
ATOM 1290 N N . ILE A 1 173 ? -4.378 4.901 16.956 1.00 91.00 173 ILE A N 1
ATOM 1291 C CA . ILE A 1 173 ? -5.112 6.132 17.253 1.00 91.00 173 ILE A CA 1
ATOM 1292 C C . ILE A 1 173 ? -4.159 7.140 17.880 1.00 91.00 173 ILE A C 1
ATOM 1294 O O . ILE A 1 173 ? -3.322 6.776 18.714 1.00 91.00 173 ILE A O 1
ATOM 1298 N N . ARG A 1 174 ? -4.306 8.411 17.510 1.00 87.62 174 ARG A N 1
ATOM 1299 C CA . ARG A 1 174 ? -3.626 9.519 18.176 1.00 87.62 174 ARG A CA 1
ATOM 1300 C C . ARG A 1 174 ? -4.630 10.525 18.709 1.00 87.62 174 ARG A C 1
ATOM 1302 O O . ARG A 1 174 ? -5.571 10.897 18.013 1.00 87.62 174 ARG A O 1
ATOM 1309 N N . CYS A 1 175 ? -4.394 10.983 19.930 1.00 85.94 175 CYS A N 1
ATOM 1310 C CA . CYS A 1 175 ? -5.266 11.930 20.604 1.00 85.94 175 CYS A CA 1
ATOM 1311 C C . CYS A 1 175 ? -4.754 13.358 20.444 1.00 85.94 175 CYS A C 1
ATOM 1313 O O . CYS A 1 175 ? -3.566 13.626 20.638 1.00 85.94 175 CYS A O 1
ATOM 1315 N N . GLY A 1 176 ? -5.663 14.276 20.137 1.00 77.62 176 GLY A N 1
ATOM 1316 C CA . GLY A 1 176 ? -5.361 15.690 19.985 1.00 77.62 176 GLY A CA 1
ATOM 1317 C C . GLY A 1 176 ? -6.310 16.397 19.025 1.00 77.62 176 GLY A C 1
ATOM 1318 O O . GLY A 1 176 ? -7.150 15.782 18.370 1.00 77.62 176 GLY A O 1
ATOM 1319 N N . VAL A 1 177 ? -6.145 17.715 18.953 1.00 65.50 177 VAL A N 1
ATOM 1320 C CA . VAL A 1 177 ? -6.817 18.564 17.971 1.00 65.50 177 VAL A CA 1
ATOM 1321 C C . VAL A 1 177 ? -5.823 18.892 16.870 1.00 65.50 177 VAL A C 1
ATOM 1323 O O . VAL A 1 177 ? -4.800 19.527 17.125 1.00 65.50 177 VAL A O 1
ATOM 1326 N N . GLU A 1 178 ? -6.113 18.459 15.652 1.00 60.38 178 GLU A N 1
ATOM 1327 C CA . GLU A 1 178 ? -5.397 18.969 14.491 1.00 60.38 178 GLU A CA 1
ATOM 1328 C C . GLU A 1 178 ? -6.001 20.271 14.004 1.00 60.38 178 GLU A C 1
ATOM 1330 O O . GLU A 1 178 ? -7.208 20.507 14.082 1.00 60.38 178 GLU A O 1
ATOM 1335 N N . THR A 1 179 ? -5.134 21.088 13.428 1.00 51.38 179 THR A N 1
ATOM 1336 C CA . THR A 1 179 ? -5.511 22.108 12.462 1.00 51.38 179 THR A CA 1
ATOM 1337 C C . THR A 1 179 ? -4.626 21.855 11.257 1.00 51.38 179 THR A C 1
ATOM 1339 O O . THR A 1 179 ? -3.412 22.014 11.377 1.00 51.38 179 THR A O 1
ATOM 1342 N N . GLU A 1 180 ? -5.203 21.508 10.113 1.00 50.53 180 GLU A N 1
ATOM 1343 C CA . GLU A 1 180 ? -4.501 21.141 8.865 1.00 50.53 180 GLU A CA 1
ATOM 1344 C C . GLU A 1 180 ? -3.573 22.235 8.297 1.00 50.53 180 GLU A C 1
ATOM 1346 O O . GLU A 1 180 ? -2.958 22.076 7.254 1.00 50.53 180 GLU A O 1
ATOM 1351 N N . ASN A 1 181 ? -3.427 23.362 9.001 1.00 45.03 181 ASN A N 1
ATOM 1352 C CA . ASN A 1 181 ? -2.580 24.496 8.640 1.00 45.03 181 ASN A CA 1
ATOM 1353 C C . ASN A 1 181 ? -1.447 24.794 9.636 1.00 45.03 181 ASN A C 1
ATOM 1355 O O . ASN A 1 181 ? -0.747 25.794 9.478 1.00 45.03 181 ASN A O 1
ATOM 1359 N N . PHE A 1 182 ? -1.227 23.956 10.651 1.00 44.91 182 PHE A N 1
ATOM 1360 C CA . PHE A 1 182 ? -0.012 24.020 11.464 1.00 44.91 182 PHE A CA 1
ATOM 1361 C C . PHE A 1 182 ? 0.733 22.710 11.332 1.00 44.91 182 PHE A C 1
ATOM 1363 O O . PHE A 1 182 ? 0.683 21.850 12.202 1.00 44.91 182 PHE A O 1
ATOM 1370 N N . ALA A 1 183 ? 1.444 22.602 10.217 1.00 46.19 183 ALA A N 1
ATOM 1371 C CA . ALA A 1 183 ? 2.499 21.637 10.040 1.00 46.19 183 ALA A CA 1
ATOM 1372 C C . ALA A 1 183 ? 3.384 21.627 11.294 1.00 46.19 183 ALA A C 1
ATOM 1374 O O . ALA A 1 183 ? 4.021 22.630 11.619 1.00 46.19 183 ALA A O 1
ATOM 1375 N N . GLY A 1 184 ? 3.316 20.539 12.043 1.00 49.19 184 GLY A N 1
ATOM 1376 C CA . GLY A 1 184 ? 3.788 20.435 13.413 1.00 49.19 184 GLY A CA 1
ATOM 1377 C C . GLY A 1 184 ? 3.415 19.057 13.954 1.00 49.19 184 GLY A C 1
ATOM 1378 O O . GLY A 1 184 ? 2.405 18.503 13.522 1.00 49.19 184 GLY A O 1
ATOM 1379 N N . PRO A 1 185 ? 4.182 18.467 14.885 1.00 50.47 185 PRO A N 1
ATOM 1380 C CA . PRO A 1 185 ? 3.788 17.204 15.468 1.00 50.47 185 PRO A CA 1
ATOM 1381 C C . PRO A 1 185 ? 2.582 17.483 16.367 1.00 50.47 185 PRO A C 1
ATOM 1383 O O . PRO A 1 185 ? 2.363 18.631 16.786 1.00 50.47 185 PRO A O 1
ATOM 1386 N N . PRO A 1 186 ? 1.830 16.451 16.755 1.00 54.59 186 PRO A N 1
ATOM 1387 C CA . PRO A 1 186 ? 0.843 16.649 17.791 1.00 54.59 186 PRO A CA 1
ATOM 1388 C C . PRO A 1 186 ? 1.509 17.268 19.033 1.00 54.59 186 PRO A C 1
ATOM 1390 O O . PRO A 1 186 ? 2.610 16.853 19.412 1.00 54.59 186 PRO A O 1
ATOM 1393 N N . PRO A 1 187 ? 0.876 18.256 19.694 1.00 53.31 187 PRO A N 1
ATOM 1394 C CA . PRO A 1 187 ? 1.444 18.905 20.880 1.00 53.31 187 PRO A CA 1
ATOM 1395 C C . PRO A 1 187 ? 1.681 17.922 22.041 1.00 53.31 187 PRO A C 1
ATOM 1397 O O . PRO A 1 187 ? 2.356 18.258 23.015 1.00 53.31 187 PRO A O 1
ATOM 1400 N N . ILE A 1 188 ? 1.134 16.708 21.933 1.00 62.59 188 ILE A N 1
ATOM 1401 C CA . ILE A 1 188 ? 1.294 15.584 22.847 1.00 62.59 188 ILE A CA 1
ATOM 1402 C C . ILE A 1 188 ? 1.513 14.290 22.045 1.00 62.59 188 ILE A C 1
ATOM 1404 O O . ILE A 1 188 ? 0.773 13.995 21.113 1.00 62.59 188 ILE A O 1
ATOM 1408 N N . ASP A 1 189 ? 2.489 13.466 22.435 1.00 73.56 189 ASP A N 1
ATOM 1409 C CA . ASP A 1 189 ? 2.694 12.122 21.858 1.00 73.56 189 ASP A CA 1
ATOM 1410 C C . ASP A 1 189 ? 1.758 11.091 22.520 1.00 73.56 189 ASP A C 1
ATOM 1412 O O . ASP A 1 189 ? 2.186 10.090 23.091 1.00 73.56 189 ASP A O 1
ATOM 1416 N N . SER A 1 190 ? 0.457 11.397 22.550 1.00 85.62 190 SER A N 1
ATOM 1417 C CA . SER A 1 190 ? -0.565 10.508 23.113 1.00 85.62 190 SER A CA 1
ATOM 1418 C C . SER A 1 190 ? -1.144 9.640 22.005 1.00 85.62 190 SER A C 1
ATOM 1420 O O . SER A 1 190 ? -2.001 10.081 21.243 1.00 85.62 190 SER A O 1
ATOM 1422 N N . ALA A 1 191 ? -0.641 8.412 21.901 1.00 89.56 191 ALA A N 1
ATOM 1423 C CA . ALA A 1 191 ? -1.054 7.452 20.888 1.00 89.56 191 ALA A CA 1
ATOM 1424 C C . ALA A 1 191 ? -1.231 6.048 21.472 1.00 89.56 191 ALA A C 1
ATOM 1426 O O . ALA A 1 191 ? -0.568 5.667 22.442 1.00 89.56 191 ALA A O 1
ATOM 1427 N N . TYR A 1 192 ? -2.116 5.269 20.857 1.00 93.44 192 TYR A N 1
ATOM 1428 C CA . TYR A 1 192 ? -2.507 3.949 21.337 1.00 93.44 192 TYR A CA 1
ATOM 1429 C C . TYR A 1 192 ? -2.684 2.976 20.179 1.00 93.44 192 TYR A C 1
ATOM 1431 O O . TYR A 1 192 ? -3.109 3.351 19.090 1.00 93.44 192 TYR A O 1
ATOM 1439 N N . ILE A 1 193 ? -2.383 1.705 20.440 1.00 95.06 193 ILE A N 1
ATOM 1440 C CA . ILE A 1 193 ? -2.770 0.608 19.558 1.00 95.06 193 ILE A CA 1
ATOM 1441 C C . ILE A 1 193 ? -4.036 -0.001 20.134 1.00 95.06 193 ILE A C 1
ATOM 1443 O O . ILE A 1 193 ? -4.036 -0.495 21.266 1.00 95.06 193 ILE A O 1
ATOM 1447 N N . VAL A 1 194 ? -5.103 0.023 19.349 1.00 95.69 194 VAL A N 1
ATOM 1448 C CA . VAL A 1 194 ? -6.395 -0.563 19.702 1.00 95.69 194 VAL A CA 1
ATOM 1449 C C . VAL A 1 194 ? -6.707 -1.728 18.773 1.00 95.69 194 VAL A C 1
ATOM 1451 O O . VAL A 1 194 ? -6.277 -1.761 17.619 1.00 95.69 194 VAL A O 1
ATOM 1454 N N . ARG A 1 195 ? -7.444 -2.708 19.290 1.00 95.81 195 ARG A N 1
ATOM 1455 C CA . ARG A 1 195 ? -7.832 -3.917 18.567 1.00 95.81 195 ARG A CA 1
ATOM 1456 C C . ARG A 1 195 ? -9.334 -4.139 18.635 1.00 95.81 195 ARG A C 1
ATOM 1458 O O . ARG A 1 195 ? -9.914 -4.032 19.713 1.00 95.81 195 ARG A O 1
ATOM 1465 N N . SER A 1 196 ? -9.933 -4.520 17.514 1.00 96.38 196 SER A N 1
ATOM 1466 C CA . SER A 1 196 ? -11.293 -5.048 17.442 1.00 96.38 196 SER A CA 1
ATOM 1467 C C . SER A 1 196 ? -11.263 -6.550 17.155 1.00 96.38 196 SER A C 1
ATOM 1469 O O . SER A 1 196 ? -10.563 -7.030 16.258 1.00 96.38 196 SER A O 1
ATOM 1471 N N . ASP A 1 197 ? -12.035 -7.302 17.937 1.00 95.94 197 ASP A N 1
ATOM 1472 C CA . ASP A 1 197 ? -12.253 -8.744 17.774 1.00 95.94 197 ASP A CA 1
ATOM 1473 C C . ASP A 1 197 ? -13.626 -9.057 17.137 1.00 95.94 197 ASP A C 1
ATOM 1475 O O . ASP A 1 197 ? -13.965 -10.226 16.943 1.00 95.94 197 ASP A O 1
ATOM 1479 N N . ASP A 1 198 ? -14.408 -8.024 16.816 1.00 96.25 198 ASP A N 1
ATOM 1480 C CA . ASP A 1 198 ? -15.826 -8.085 16.454 1.00 96.25 198 ASP A CA 1
ATOM 1481 C C . ASP A 1 198 ? -16.177 -7.163 15.271 1.00 96.25 198 ASP A C 1
ATOM 1483 O O . ASP A 1 198 ? -17.269 -6.600 15.194 1.00 96.25 198 ASP A O 1
ATOM 1487 N N . GLU A 1 199 ? -15.249 -7.050 14.316 1.00 95.31 199 GLU A N 1
ATOM 1488 C CA . GLU A 1 199 ? -15.457 -6.356 13.039 1.00 95.31 199 GLU A CA 1
ATOM 1489 C C . GLU A 1 199 ? -15.801 -4.861 13.190 1.00 95.31 199 GLU A C 1
ATOM 1491 O O . GLU A 1 199 ? -16.736 -4.366 12.557 1.00 95.31 199 GLU A O 1
ATOM 1496 N N . MET A 1 200 ? -15.012 -4.146 14.002 1.00 93.88 200 MET A N 1
ATOM 1497 C CA . MET A 1 200 ? -15.131 -2.716 14.341 1.00 93.88 200 MET A CA 1
ATOM 1498 C C . MET A 1 200 ? -16.328 -2.351 15.232 1.00 93.88 200 MET A C 1
ATOM 1500 O O . MET A 1 200 ? -16.628 -1.167 15.384 1.00 93.88 200 MET A O 1
ATOM 1504 N N . ALA A 1 201 ? -17.030 -3.325 15.822 1.00 93.38 201 ALA A N 1
ATOM 1505 C CA . ALA A 1 201 ? -18.142 -3.018 16.722 1.00 93.38 201 ALA A CA 1
ATOM 1506 C C . ALA A 1 201 ? -17.654 -2.504 18.086 1.00 93.38 201 ALA A C 1
ATOM 1508 O O . ALA A 1 201 ? -18.244 -1.572 18.633 1.00 93.38 201 ALA A O 1
ATOM 1509 N N . THR A 1 202 ? -16.569 -3.071 18.612 1.00 95.06 202 THR A N 1
ATOM 1510 C CA . THR A 1 202 ? -15.884 -2.602 19.817 1.00 95.06 202 THR A CA 1
ATOM 1511 C C . THR A 1 202 ? -14.371 -2.615 19.631 1.00 95.06 202 THR A C 1
ATOM 1513 O O . THR A 1 202 ? -13.823 -3.339 18.797 1.00 95.06 202 THR A O 1
ATOM 1516 N N . TRP A 1 203 ? -13.690 -1.797 20.430 1.00 96.00 203 TRP A N 1
ATOM 1517 C CA . TRP A 1 203 ? -12.241 -1.664 20.416 1.00 96.00 203 TRP A CA 1
ATOM 1518 C C . TRP A 1 203 ? -11.679 -1.770 21.829 1.00 96.00 203 TRP A C 1
ATOM 1520 O O . TRP A 1 203 ? -12.302 -1.342 22.798 1.00 96.00 203 TRP A O 1
ATOM 1530 N N . THR A 1 204 ? -10.499 -2.367 21.952 1.00 95.44 204 THR A N 1
ATOM 1531 C CA . THR A 1 204 ? -9.763 -2.499 23.213 1.00 95.44 204 THR A CA 1
ATOM 1532 C C . THR A 1 204 ? -8.326 -2.050 23.005 1.00 95.44 204 THR A C 1
ATOM 1534 O O . THR A 1 204 ? -7.670 -2.531 22.081 1.00 95.44 204 THR A O 1
ATOM 1537 N N . GLN A 1 205 ? -7.806 -1.177 23.867 1.00 95.44 205 GLN A N 1
ATOM 1538 C CA . GLN A 1 205 ? -6.381 -0.852 23.882 1.00 95.44 205 GLN A CA 1
ATOM 1539 C C . GLN A 1 205 ? -5.543 -2.102 24.182 1.00 95.44 205 GLN A C 1
ATOM 1541 O O . GLN A 1 205 ? -5.734 -2.774 25.195 1.00 95.44 205 GLN A O 1
ATOM 1546 N N . VAL A 1 206 ? -4.586 -2.393 23.304 1.00 94.75 206 VAL A N 1
ATOM 1547 C CA . VAL A 1 206 ? -3.655 -3.526 23.432 1.00 94.75 206 VAL A CA 1
ATOM 1548 C C . VAL A 1 206 ? -2.211 -3.087 23.655 1.00 94.75 206 VAL A C 1
ATOM 1550 O O . VAL A 1 206 ? -1.392 -3.893 24.088 1.00 94.75 206 VAL A O 1
ATOM 1553 N N . GLY A 1 207 ? -1.896 -1.813 23.419 1.00 93.88 207 GLY A N 1
ATOM 1554 C CA . GLY A 1 207 ? -0.559 -1.286 23.645 1.00 93.88 207 GLY A CA 1
ATOM 1555 C C . GLY A 1 207 ? -0.437 0.197 23.334 1.00 93.88 207 GLY A C 1
ATOM 1556 O O . GLY A 1 207 ? -1.425 0.894 23.095 1.00 93.88 207 GLY A O 1
ATOM 1557 N N . GLN A 1 208 ? 0.803 0.667 23.340 1.00 94.06 208 GLN A N 1
ATOM 1558 C CA . GLN A 1 208 ? 1.188 1.991 22.869 1.00 94.06 208 GLN A CA 1
ATOM 1559 C C . GLN A 1 208 ? 2.258 1.818 21.793 1.00 94.06 208 GLN A C 1
ATOM 1561 O O . GLN A 1 208 ? 3.079 0.897 21.897 1.00 94.06 208 GLN A O 1
ATOM 1566 N N . PRO A 1 209 ? 2.259 2.652 20.744 1.00 92.56 209 PRO A N 1
ATOM 1567 C CA . PRO A 1 209 ? 3.342 2.626 19.786 1.00 92.56 209 PRO A CA 1
ATOM 1568 C C . PRO A 1 209 ? 4.637 3.150 20.440 1.00 92.56 209 PRO A C 1
ATOM 1570 O O . PRO A 1 209 ? 4.593 3.822 21.474 1.00 92.56 209 PRO A O 1
ATOM 1573 N N . PRO A 1 210 ? 5.805 2.892 19.835 1.00 91.44 210 PRO A N 1
ATOM 1574 C CA . PRO A 1 210 ? 7.056 3.528 20.225 1.00 91.44 210 PRO A CA 1
ATOM 1575 C C . PRO A 1 210 ? 6.925 5.060 20.232 1.00 91.44 210 PRO A C 1
ATOM 1577 O O . PRO A 1 210 ? 6.156 5.592 19.421 1.00 91.44 210 PRO A O 1
ATOM 1580 N N . PRO A 1 211 ? 7.700 5.777 21.067 1.00 84.25 211 PRO A N 1
ATOM 1581 C CA . PRO A 1 211 ? 7.740 7.237 21.040 1.00 84.25 211 PRO A CA 1
ATOM 1582 C C . PRO A 1 211 ? 8.114 7.775 19.660 1.00 84.25 211 PRO A C 1
ATOM 1584 O O . PRO A 1 211 ? 8.788 7.096 18.875 1.00 84.25 211 PRO A O 1
ATOM 1587 N N . LEU A 1 212 ? 7.702 9.003 19.367 1.00 78.94 212 LEU A N 1
ATOM 1588 C CA . LEU A 1 212 ? 8.091 9.677 18.132 1.00 78.94 212 LEU A CA 1
ATOM 1589 C C . LEU A 1 212 ? 9.619 9.878 18.053 1.00 78.94 212 LEU A C 1
ATOM 1591 O O . LEU A 1 212 ? 10.246 10.266 19.044 1.00 78.94 212 LEU A O 1
ATOM 1595 N N . PRO A 1 213 ? 10.248 9.623 16.890 1.00 70.06 213 PRO A N 1
ATOM 1596 C CA . PRO A 1 213 ? 11.673 9.881 16.704 1.00 70.06 213 PRO A CA 1
ATOM 1597 C C . PRO A 1 213 ? 11.983 11.396 16.719 1.00 70.06 213 PRO A C 1
ATOM 1599 O O . PRO A 1 213 ? 11.113 12.219 16.427 1.00 70.06 213 PRO A O 1
ATOM 1602 N N . PRO A 1 214 ? 13.229 11.810 17.018 1.00 65.75 214 PRO A N 1
ATOM 1603 C CA . PRO A 1 214 ? 13.633 13.213 16.919 1.00 65.75 214 PRO A CA 1
ATOM 1604 C C . PRO A 1 214 ? 13.434 13.769 15.500 1.00 65.75 214 PRO A C 1
ATOM 1606 O O . PRO A 1 214 ? 13.808 13.119 14.526 1.00 65.75 214 PRO A O 1
ATOM 1609 N N . GLY A 1 215 ? 12.882 14.981 15.380 1.00 57.78 215 GLY A N 1
ATOM 1610 C CA . GLY A 1 215 ? 12.583 15.599 14.079 1.00 57.78 215 GLY A CA 1
ATOM 1611 C C . GLY A 1 215 ? 11.243 15.172 13.467 1.00 57.78 215 GLY A C 1
ATOM 1612 O O . GLY A 1 215 ? 10.886 15.639 12.388 1.00 57.78 215 GLY A O 1
ATOM 1613 N N . TYR A 1 216 ? 10.480 14.312 14.148 1.00 62.47 216 TYR A N 1
ATOM 1614 C CA . TYR A 1 216 ? 9.114 13.996 13.747 1.00 62.47 216 TYR A CA 1
ATOM 1615 C C . TYR A 1 216 ? 8.222 15.240 13.845 1.00 62.47 216 TYR A C 1
ATOM 1617 O O . TYR A 1 216 ? 8.177 15.879 14.897 1.00 62.47 216 TYR A O 1
ATOM 1625 N N . GLY A 1 217 ? 7.537 15.578 12.749 1.00 53.12 217 GLY A N 1
ATOM 1626 C CA . GLY A 1 217 ? 6.600 16.699 12.663 1.00 53.12 217 GLY A CA 1
ATOM 1627 C C . GLY A 1 217 ? 7.213 18.089 12.848 1.00 53.12 217 GLY A C 1
ATOM 1628 O O . GLY A 1 217 ? 6.532 18.976 13.328 1.00 53.12 217 GLY A O 1
ATOM 1629 N N . THR A 1 218 ? 8.488 18.349 12.545 1.00 50.94 218 THR A N 1
ATOM 1630 C CA . THR A 1 218 ? 9.008 19.729 12.659 1.00 50.94 218 THR A CA 1
ATOM 1631 C C . THR A 1 218 ? 8.202 20.721 11.803 1.00 50.94 218 THR A C 1
ATOM 1633 O O . THR A 1 218 ? 7.667 20.370 10.754 1.00 50.94 218 THR A O 1
ATOM 1636 N N . SER A 1 219 ? 8.072 21.962 12.297 1.00 45.28 219 SER A N 1
ATOM 1637 C CA . SER A 1 219 ? 7.179 22.987 11.738 1.00 45.28 219 SER A CA 1
ATOM 1638 C C . SER A 1 219 ? 7.294 23.098 10.215 1.00 45.28 219 SER A C 1
ATOM 1640 O O . SER A 1 219 ? 8.367 23.436 9.722 1.00 45.28 219 SER A O 1
ATOM 1642 N N . GLY A 1 220 ? 6.197 22.889 9.486 1.00 48.84 220 GLY A N 1
ATOM 1643 C CA . GLY A 1 220 ? 6.169 22.982 8.016 1.00 48.84 220 GLY A CA 1
ATOM 1644 C C . GLY A 1 220 ? 6.128 21.653 7.250 1.00 48.84 220 GLY A C 1
ATOM 1645 O O . GLY A 1 220 ? 5.886 21.705 6.050 1.00 48.84 220 GLY A O 1
ATOM 1646 N N . ILE A 1 221 ? 6.320 20.497 7.905 1.00 49.38 221 ILE A N 1
ATOM 1647 C CA . ILE A 1 221 ? 6.411 19.193 7.227 1.00 49.38 221 ILE A CA 1
ATOM 1648 C C . ILE A 1 221 ? 5.273 18.255 7.676 1.00 49.38 221 ILE A C 1
ATOM 1650 O O . ILE A 1 221 ? 5.128 18.033 8.884 1.00 49.38 221 ILE A O 1
ATOM 1654 N N . PRO A 1 222 ? 4.472 17.706 6.742 1.00 52.53 222 PRO A N 1
ATOM 1655 C CA . PRO A 1 222 ? 3.428 16.743 7.062 1.00 52.53 222 PRO A CA 1
ATOM 1656 C C . PRO A 1 222 ? 3.961 15.469 7.728 1.00 52.53 222 PRO A C 1
ATOM 1658 O O . PRO A 1 222 ? 5.083 15.021 7.485 1.00 52.53 222 PRO A O 1
ATOM 1661 N N . TYR A 1 223 ? 3.149 14.880 8.604 1.00 65.31 223 TYR A N 1
ATOM 1662 C CA . TYR A 1 223 ? 3.468 13.639 9.298 1.00 65.31 223 TYR A CA 1
ATOM 1663 C C . TYR A 1 223 ? 2.741 12.478 8.611 1.00 65.31 223 TYR A C 1
ATOM 1665 O O . TYR A 1 223 ? 1.587 12.598 8.224 1.00 65.31 223 TYR A O 1
ATOM 1673 N N . LYS A 1 224 ? 3.417 11.336 8.472 1.00 77.75 224 LYS A N 1
ATOM 1674 C CA . LYS A 1 224 ? 2.790 10.085 8.036 1.00 77.75 224 LYS A CA 1
ATOM 1675 C C . LYS A 1 224 ? 3.360 8.927 8.819 1.00 77.75 224 LYS A C 1
ATOM 1677 O O . LYS A 1 224 ? 4.576 8.814 9.021 1.00 77.75 224 LYS A O 1
ATOM 1682 N N . GLU A 1 225 ? 2.471 8.043 9.225 1.00 84.12 225 GLU A N 1
ATOM 1683 C CA . GLU A 1 225 ? 2.799 6.765 9.826 1.00 84.12 225 GLU A CA 1
ATOM 1684 C C . GLU A 1 225 ? 1.804 5.716 9.378 1.00 84.12 225 GLU A C 1
ATOM 1686 O O . GLU A 1 225 ? 0.674 6.046 9.067 1.00 84.12 225 GLU A O 1
ATOM 1691 N N . GLU A 1 226 ? 2.202 4.455 9.353 1.00 88.25 226 GLU A N 1
ATOM 1692 C CA . GLU A 1 226 ? 1.349 3.392 8.848 1.00 88.25 226 GLU A CA 1
ATOM 1693 C C . GLU A 1 226 ? 1.543 2.139 9.690 1.00 88.25 226 GLU A C 1
ATOM 1695 O O . GLU A 1 226 ? 2.672 1.692 9.917 1.00 88.25 226 GLU A O 1
ATOM 1700 N N . LEU A 1 227 ? 0.427 1.582 10.163 1.00 93.31 227 LEU A N 1
ATOM 1701 C CA . LEU A 1 227 ? 0.386 0.325 10.895 1.00 93.31 227 LEU A CA 1
ATOM 1702 C C . LEU A 1 227 ? -0.156 -0.774 9.981 1.00 93.31 227 LEU A C 1
ATOM 1704 O O . LEU A 1 227 ? -1.263 -0.669 9.456 1.00 93.31 227 LEU A O 1
ATOM 1708 N N . ARG A 1 228 ? 0.591 -1.868 9.836 1.00 92.88 228 ARG A N 1
ATOM 1709 C CA . ARG A 1 228 ? 0.139 -3.061 9.111 1.00 92.88 228 ARG A CA 1
ATOM 1710 C C . ARG A 1 228 ? 0.330 -4.320 9.952 1.00 92.88 228 ARG A C 1
ATOM 1712 O O . ARG A 1 228 ? 1.295 -4.413 10.709 1.00 92.88 228 ARG A O 1
ATOM 1719 N N . ALA A 1 229 ? -0.580 -5.280 9.814 1.00 92.38 229 ALA A N 1
ATOM 1720 C CA . ALA A 1 229 ? -0.472 -6.605 10.417 1.00 92.38 229 ALA A CA 1
ATOM 1721 C C . ALA A 1 229 ? -0.167 -7.662 9.345 1.00 92.38 229 ALA A C 1
ATOM 1723 O O . ALA A 1 229 ? -0.782 -7.653 8.278 1.00 92.38 229 ALA A O 1
ATOM 1724 N N . ASP A 1 230 ? 0.790 -8.556 9.609 1.00 89.50 230 ASP A N 1
ATOM 1725 C CA . ASP A 1 230 ? 1.103 -9.665 8.700 1.00 89.50 230 ASP A CA 1
ATOM 1726 C C . ASP A 1 230 ? 0.274 -10.921 8.981 1.00 89.50 230 ASP A C 1
ATOM 1728 O O . ASP A 1 230 ? -0.572 -10.968 9.879 1.00 89.50 230 ASP A O 1
ATOM 1732 N N . ALA A 1 231 ? 0.577 -11.978 8.219 1.00 83.25 231 ALA A N 1
ATOM 1733 C CA . ALA A 1 231 ? -0.121 -13.242 8.323 1.00 83.25 231 ALA A CA 1
ATOM 1734 C C . ALA A 1 231 ? 0.175 -14.093 9.586 1.00 83.25 231 ALA A C 1
ATOM 1736 O O . ALA A 1 231 ? -0.388 -15.174 9.743 1.00 83.25 231 ALA A O 1
ATOM 1737 N N . ASP A 1 232 ? 1.006 -13.618 10.508 1.00 87.12 232 ASP A N 1
ATOM 1738 C CA . ASP A 1 232 ? 1.219 -14.245 11.817 1.00 87.12 232 ASP A CA 1
ATOM 1739 C C . ASP A 1 232 ? 0.729 -13.339 12.964 1.00 87.12 232 ASP A C 1
ATOM 1741 O O . ASP A 1 232 ? 0.850 -13.693 14.138 1.00 87.12 232 ASP A O 1
ATOM 1745 N N . GLY A 1 233 ? 0.133 -12.183 12.643 1.00 87.56 233 GLY A N 1
ATOM 1746 C CA . GLY A 1 233 ? -0.303 -11.188 13.622 1.00 87.56 233 GLY A CA 1
ATOM 1747 C C . GLY A 1 233 ? 0.837 -10.328 14.174 1.00 87.56 233 GLY A C 1
ATOM 1748 O O . GLY A 1 233 ? 0.653 -9.651 15.190 1.00 87.56 233 GLY A O 1
ATOM 1749 N N . ASN A 1 234 ? 2.008 -10.333 13.526 1.00 94.00 234 ASN A N 1
ATOM 1750 C CA . ASN A 1 234 ? 3.052 -9.356 13.815 1.00 94.00 234 ASN A CA 1
ATOM 1751 C C . ASN A 1 234 ? 2.599 -7.983 13.310 1.00 94.00 234 ASN A C 1
ATOM 1753 O O . ASN A 1 234 ? 1.982 -7.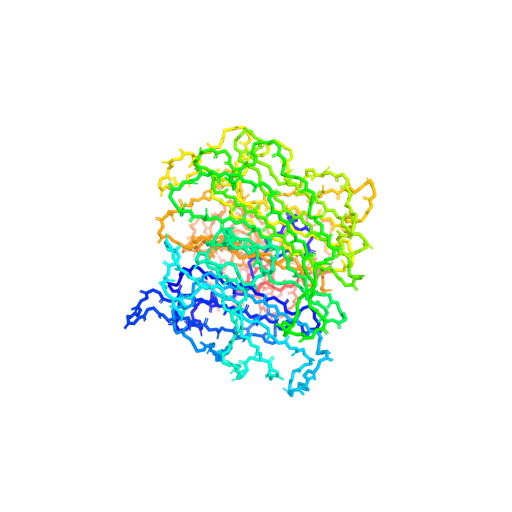877 12.249 1.00 94.00 234 ASN A O 1
ATOM 1757 N N . LEU A 1 235 ? 2.931 -6.930 14.057 1.00 95.50 235 LEU A N 1
ATOM 1758 C CA . LEU A 1 235 ? 2.626 -5.554 13.675 1.00 95.50 235 LEU A CA 1
ATOM 1759 C C . LEU A 1 235 ? 3.882 -4.843 13.180 1.00 95.50 235 LEU A C 1
ATOM 1761 O O . LEU A 1 235 ? 4.947 -4.943 13.790 1.00 95.50 235 LEU A O 1
ATOM 1765 N N . TYR A 1 236 ? 3.721 -4.075 12.112 1.00 96.12 236 TYR A N 1
ATOM 1766 C CA . TYR A 1 236 ? 4.751 -3.270 11.473 1.00 96.12 236 TYR A CA 1
ATOM 1767 C C . TYR A 1 236 ? 4.291 -1.827 11.515 1.00 96.12 236 TYR A C 1
ATOM 1769 O O . TYR A 1 236 ? 3.257 -1.493 10.939 1.00 96.12 236 TYR A O 1
ATOM 1777 N N . LEU A 1 237 ? 5.044 -0.993 12.221 1.00 94.56 237 LEU A N 1
ATOM 1778 C CA . LEU A 1 237 ? 4.821 0.441 12.265 1.00 94.56 237 LEU A CA 1
ATOM 1779 C C . LEU A 1 237 ? 5.934 1.119 11.482 1.00 94.56 237 LEU A C 1
ATOM 1781 O O . LEU A 1 237 ? 7.105 1.003 11.855 1.00 94.56 237 LEU A O 1
ATOM 1785 N N . VAL A 1 238 ? 5.568 1.824 10.418 1.00 91.56 238 VAL A N 1
ATOM 1786 C CA . VAL A 1 238 ? 6.489 2.660 9.646 1.00 91.56 238 VAL A CA 1
ATOM 1787 C C . VAL A 1 238 ? 6.160 4.122 9.896 1.00 91.56 238 VAL A C 1
ATOM 1789 O O . VAL A 1 238 ? 4.992 4.487 9.972 1.00 91.56 238 VAL A O 1
ATOM 1792 N N . ARG A 1 239 ? 7.187 4.957 10.053 1.00 87.00 239 ARG A N 1
ATOM 1793 C CA . ARG A 1 239 ? 7.044 6.407 10.219 1.00 87.00 239 ARG A CA 1
ATOM 1794 C C . ARG A 1 239 ? 8.016 7.155 9.330 1.00 87.00 239 ARG A C 1
ATOM 1796 O O . ARG A 1 239 ? 9.194 6.794 9.295 1.00 87.00 239 ARG A O 1
ATOM 1803 N N . GLY A 1 240 ? 7.538 8.216 8.690 1.00 80.62 240 GLY A N 1
ATOM 1804 C CA . GLY A 1 240 ? 8.397 9.219 8.069 1.00 80.62 240 GLY A CA 1
ATOM 1805 C C . GLY A 1 240 ? 8.832 10.276 9.073 1.00 80.62 240 GLY A C 1
ATOM 1806 O O . GLY A 1 240 ? 8.078 10.646 9.971 1.00 80.62 240 GLY A O 1
ATOM 1807 N N . THR A 1 241 ? 10.065 10.750 8.948 1.00 74.38 241 THR A N 1
ATOM 1808 C CA . THR A 1 241 ? 10.561 11.911 9.689 1.00 74.38 241 THR A CA 1
ATOM 1809 C C . THR A 1 241 ? 10.758 13.089 8.757 1.00 74.38 241 THR A C 1
ATOM 1811 O O . THR A 1 241 ? 11.111 12.904 7.597 1.00 74.38 241 THR A O 1
ATOM 1814 N N . GLY A 1 242 ? 10.574 14.298 9.286 1.00 67.75 242 GLY A N 1
ATOM 1815 C CA . GLY A 1 242 ? 10.914 15.520 8.571 1.00 67.75 242 GLY A CA 1
ATOM 1816 C C . GLY A 1 242 ? 12.387 15.894 8.726 1.00 67.75 242 GLY A C 1
ATOM 1817 O O . GLY A 1 242 ? 13.234 15.115 9.187 1.00 67.75 242 GLY A O 1
ATOM 1818 N N . SER A 1 243 ? 12.687 17.138 8.368 1.00 62.94 243 SER A N 1
ATOM 1819 C CA . SER A 1 243 ? 14.025 17.714 8.455 1.00 62.94 243 SER A CA 1
ATOM 1820 C C . SER A 1 243 ? 14.577 17.653 9.891 1.00 62.94 243 SER A C 1
ATOM 1822 O O . SER A 1 243 ? 13.846 17.947 10.847 1.00 62.94 243 SER A O 1
ATOM 1824 N N . PRO A 1 244 ? 15.869 17.308 10.078 1.00 60.81 244 PRO A N 1
ATOM 1825 C CA . PRO A 1 244 ? 16.898 17.119 9.046 1.00 60.81 244 PRO A CA 1
ATOM 1826 C C . PRO A 1 244 ? 17.080 15.666 8.579 1.00 60.81 244 PRO A C 1
ATOM 1828 O O . PRO A 1 244 ? 17.965 15.407 7.768 1.00 60.81 244 PRO A O 1
ATOM 1831 N N . THR A 1 245 ? 16.337 14.706 9.136 1.00 70.75 245 THR A N 1
ATOM 1832 C CA . THR A 1 245 ? 16.588 13.280 8.881 1.00 70.75 245 THR A CA 1
ATOM 1833 C C . THR A 1 245 ? 15.938 12.796 7.596 1.00 70.75 245 THR A C 1
ATOM 1835 O O . THR A 1 245 ? 16.570 11.996 6.914 1.00 70.75 245 THR A O 1
ATOM 1838 N N . ASN A 1 246 ? 14.734 13.285 7.260 1.00 77.88 246 ASN A N 1
ATOM 1839 C CA . ASN A 1 246 ? 14.009 12.955 6.024 1.00 77.88 246 ASN A CA 1
ATOM 1840 C C . ASN A 1 246 ? 14.084 11.451 5.691 1.00 77.88 246 ASN A C 1
ATOM 1842 O O . ASN A 1 246 ? 14.492 11.069 4.596 1.00 77.88 246 ASN A O 1
ATOM 1846 N N . ALA A 1 247 ? 13.773 10.587 6.664 1.00 82.81 247 ALA A N 1
ATOM 1847 C CA . ALA A 1 247 ? 13.984 9.143 6.576 1.00 82.81 247 ALA A CA 1
ATOM 1848 C C . ALA A 1 247 ? 12.755 8.346 7.032 1.00 82.81 247 ALA A C 1
ATOM 1850 O O . ALA A 1 247 ? 11.933 8.820 7.815 1.00 82.81 247 ALA A O 1
ATOM 1851 N N . LEU A 1 248 ? 12.642 7.107 6.544 1.00 88.38 248 LEU A N 1
ATOM 1852 C CA . LEU A 1 248 ? 11.628 6.158 7.003 1.00 88.38 248 LEU A CA 1
ATOM 1853 C C . LEU A 1 248 ? 12.219 5.268 8.085 1.00 88.38 248 LEU A C 1
ATOM 1855 O O . LEU A 1 248 ? 13.334 4.763 7.930 1.00 88.38 248 LEU A O 1
ATOM 185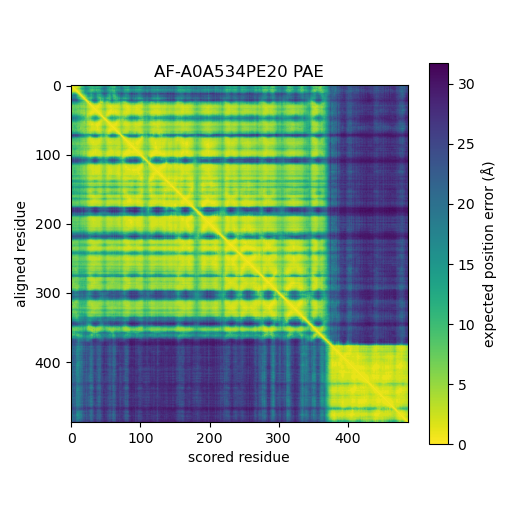9 N N . TYR A 1 249 ? 11.454 5.022 9.143 1.00 90.12 249 TYR A N 1
ATOM 1860 C CA . TYR A 1 249 ? 11.837 4.125 10.227 1.00 90.12 249 TYR A CA 1
ATOM 1861 C C . TYR A 1 249 ? 10.790 3.044 10.457 1.00 90.12 249 TYR A C 1
ATOM 1863 O O . TYR A 1 249 ? 9.594 3.314 10.413 1.00 90.12 249 TYR A O 1
ATOM 1871 N N . LEU A 1 250 ? 11.264 1.830 10.733 1.00 94.25 250 LEU A N 1
ATOM 1872 C CA . LEU A 1 250 ? 10.474 0.645 11.038 1.00 94.25 250 LEU A CA 1
ATOM 1873 C C . LEU A 1 250 ? 10.585 0.265 12.516 1.00 94.25 250 LEU A C 1
ATOM 1875 O O . LEU A 1 250 ? 11.690 0.173 13.064 1.00 94.25 250 LEU A O 1
ATOM 1879 N N . TRP A 1 251 ? 9.445 -0.098 13.095 1.00 95.75 251 TRP A N 1
ATOM 1880 C CA . TRP A 1 251 ? 9.334 -0.864 14.329 1.00 95.75 251 TRP A CA 1
ATOM 1881 C C . TRP A 1 251 ? 8.484 -2.104 14.094 1.00 95.75 251 TRP A C 1
ATOM 1883 O O . TRP A 1 251 ? 7.498 -2.068 13.358 1.00 95.75 251 TRP A O 1
ATOM 1893 N N . VAL A 1 252 ? 8.857 -3.200 14.750 1.00 96.88 252 VAL A N 1
ATOM 1894 C CA . VAL A 1 252 ? 8.156 -4.478 14.631 1.00 96.88 252 VAL A CA 1
ATOM 1895 C C . VAL A 1 252 ? 7.740 -4.969 16.008 1.00 96.88 252 VAL A C 1
ATOM 1897 O O . VAL A 1 252 ? 8.557 -5.009 16.929 1.00 96.88 252 VAL A O 1
ATOM 1900 N N . SER A 1 253 ? 6.480 -5.366 16.140 1.00 96.06 253 SER A N 1
ATOM 1901 C CA . SER A 1 253 ? 5.938 -6.047 17.312 1.00 96.06 253 SER A CA 1
ATOM 1902 C C . SER A 1 253 ? 5.557 -7.476 16.944 1.00 96.06 253 SER A C 1
ATOM 1904 O O . SER A 1 253 ? 4.987 -7.721 15.884 1.00 96.06 253 SER A O 1
ATOM 1906 N N . ARG A 1 254 ? 5.862 -8.422 17.835 1.00 94.69 254 ARG A N 1
ATOM 1907 C CA . ARG A 1 254 ? 5.521 -9.849 17.677 1.00 94.69 254 ARG A CA 1
ATOM 1908 C C . ARG A 1 254 ? 4.480 -10.336 18.685 1.00 94.69 254 ARG A C 1
ATOM 1910 O O . ARG A 1 254 ? 4.254 -11.533 18.827 1.00 94.69 254 ARG A O 1
ATOM 1917 N N . ASP A 1 255 ? 3.904 -9.411 19.441 1.00 92.00 255 ASP A N 1
ATOM 1918 C CA . ASP A 1 255 ? 3.009 -9.683 20.566 1.00 92.00 255 ASP A CA 1
ATOM 1919 C C . ASP A 1 255 ? 1.761 -8.788 20.535 1.00 92.00 255 ASP A C 1
ATOM 1921 O O . ASP A 1 255 ? 1.161 -8.488 21.566 1.00 92.00 255 ASP A O 1
ATOM 1925 N N . GLY A 1 256 ? 1.347 -8.379 19.331 1.00 88.06 256 GLY A N 1
ATOM 1926 C CA . GLY A 1 256 ? 0.128 -7.600 19.121 1.00 88.06 256 GLY A CA 1
ATOM 1927 C C . GLY A 1 256 ? 0.211 -6.159 19.630 1.00 88.06 256 GLY A C 1
ATOM 1928 O O . GLY A 1 256 ? -0.817 -5.596 19.998 1.00 88.06 256 GLY A O 1
ATOM 1929 N N . GLY A 1 257 ? 1.412 -5.574 19.650 1.00 91.69 257 GLY A N 1
ATOM 1930 C CA . GLY A 1 257 ? 1.661 -4.180 20.023 1.00 91.69 257 GLY A CA 1
ATOM 1931 C C . GLY A 1 257 ? 2.024 -3.967 21.492 1.00 91.69 257 GLY A C 1
ATOM 1932 O O . GLY A 1 257 ? 2.152 -2.816 21.909 1.00 91.69 257 GLY A O 1
ATOM 1933 N N . ALA A 1 258 ? 2.194 -5.039 22.276 1.00 91.62 258 ALA A N 1
ATOM 1934 C CA . ALA A 1 258 ? 2.572 -4.937 23.685 1.00 91.62 258 ALA A CA 1
ATOM 1935 C C . ALA A 1 258 ? 4.046 -4.531 23.856 1.00 91.62 258 ALA A C 1
ATOM 1937 O O . ALA A 1 258 ? 4.372 -3.737 24.740 1.00 91.62 258 ALA A O 1
ATOM 1938 N N . THR A 1 259 ? 4.933 -5.033 22.994 1.00 94.56 259 THR A N 1
ATOM 1939 C CA . THR A 1 259 ? 6.336 -4.622 22.908 1.00 94.56 259 THR A CA 1
ATOM 1940 C C . THR A 1 259 ? 6.773 -4.412 21.460 1.00 94.56 259 THR A C 1
ATOM 1942 O O . THR A 1 259 ? 6.183 -4.946 20.520 1.00 94.56 259 THR A O 1
ATOM 1945 N N . TRP A 1 260 ? 7.829 -3.616 21.282 1.00 96.75 260 TRP A N 1
ATOM 1946 C CA . TRP A 1 260 ? 8.347 -3.216 19.976 1.00 96.75 260 TRP A CA 1
ATOM 1947 C C . TRP A 1 260 ? 9.861 -3.394 19.902 1.00 96.75 260 TRP A C 1
ATOM 1949 O O . TRP A 1 260 ? 10.576 -3.232 20.893 1.00 96.75 260 TRP A O 1
ATOM 1959 N N . SER A 1 261 ? 10.359 -3.699 18.706 1.00 95.62 261 SER A N 1
ATOM 1960 C CA . SER A 1 261 ? 11.788 -3.693 18.403 1.00 95.62 261 SER A CA 1
ATOM 1961 C C . SER A 1 261 ? 12.408 -2.301 18.583 1.00 95.62 261 SER A C 1
ATOM 1963 O O . SER A 1 261 ? 11.714 -1.287 18.640 1.00 95.62 261 SER A O 1
ATOM 1965 N N . GLY A 1 262 ? 13.743 -2.225 18.577 1.00 92.75 262 GLY A N 1
ATOM 1966 C CA . GLY A 1 262 ? 14.421 -0.953 18.312 1.00 92.75 262 GLY A CA 1
ATOM 1967 C C . GLY A 1 262 ? 14.084 -0.418 16.912 1.00 92.75 262 GLY A C 1
ATOM 1968 O O . GLY A 1 262 ? 13.731 -1.205 16.026 1.00 92.75 262 GLY A O 1
ATOM 1969 N N . GLN A 1 263 ? 14.211 0.901 16.725 1.00 90.69 263 GLN A N 1
ATOM 1970 C CA . GLN A 1 263 ? 13.998 1.548 15.426 1.00 90.69 263 GLN A CA 1
ATOM 1971 C C . GLN A 1 263 ? 15.030 1.073 14.398 1.00 90.69 263 GLN A C 1
ATOM 1973 O O . GLN A 1 263 ? 16.206 0.890 14.728 1.00 90.69 263 GLN A O 1
ATOM 1978 N N . ARG A 1 264 ? 14.604 0.913 13.145 1.00 91.50 264 ARG A N 1
ATOM 1979 C CA . ARG A 1 264 ? 15.474 0.562 12.014 1.00 91.50 264 ARG A CA 1
ATOM 1980 C C . ARG A 1 264 ? 15.213 1.521 10.867 1.00 91.50 264 ARG A C 1
ATOM 1982 O O . ARG A 1 264 ? 14.057 1.748 10.541 1.00 91.50 264 ARG A O 1
ATOM 1989 N N . GLN A 1 265 ? 16.259 2.078 10.267 1.00 89.19 265 GLN A N 1
ATOM 1990 C CA . GLN A 1 265 ? 16.091 2.924 9.089 1.00 89.19 265 GLN A CA 1
ATOM 1991 C C . GLN A 1 265 ? 15.725 2.054 7.882 1.00 89.19 265 GLN A C 1
ATOM 1993 O O . GLN A 1 265 ? 16.390 1.056 7.611 1.00 89.19 265 GLN A O 1
ATOM 1998 N N . LEU A 1 266 ? 14.643 2.433 7.211 1.00 89.75 266 LEU A N 1
ATOM 1999 C CA . LEU A 1 266 ? 14.043 1.752 6.067 1.00 89.75 266 LEU A CA 1
ATOM 2000 C C . LEU A 1 266 ? 14.435 2.456 4.760 1.00 89.75 266 LEU A C 1
ATOM 2002 O O . LEU A 1 266 ? 14.747 1.799 3.780 1.00 89.75 266 LEU A O 1
ATOM 2006 N N . SER A 1 267 ? 14.483 3.792 4.754 1.00 87.44 267 SER A N 1
ATOM 2007 C CA . SER A 1 267 ? 14.949 4.581 3.603 1.00 87.44 267 SER A CA 1
ATOM 2008 C C . SER A 1 267 ? 16.405 4.257 3.240 1.00 87.44 267 SER A C 1
ATOM 2010 O O . SER A 1 267 ? 17.241 4.108 4.138 1.00 87.44 267 SER A O 1
ATOM 2012 N N . ILE A 1 268 ? 16.731 4.247 1.947 1.00 86.75 268 ILE A N 1
ATOM 2013 C CA . ILE A 1 268 ? 18.082 4.010 1.424 1.00 86.75 268 ILE A CA 1
ATOM 2014 C C . ILE A 1 268 ? 19.053 5.072 1.977 1.00 86.75 268 ILE A C 1
ATOM 2016 O O . ILE A 1 268 ? 18.786 6.273 1.850 1.00 86.75 268 ILE A O 1
ATOM 2020 N N . PRO A 1 269 ? 20.194 4.677 2.574 1.00 85.44 269 PRO A N 1
ATOM 2021 C CA . PRO A 1 269 ? 21.199 5.625 3.042 1.00 85.44 269 PRO A CA 1
ATOM 2022 C C . PRO A 1 269 ? 21.669 6.572 1.932 1.00 85.44 269 PRO A C 1
ATOM 2024 O O . PRO A 1 269 ? 22.005 6.136 0.834 1.00 85.44 269 PRO A O 1
ATOM 2027 N N . GLY A 1 270 ? 21.731 7.870 2.236 1.00 81.88 270 GLY A N 1
ATOM 2028 C CA . GLY A 1 270 ? 22.092 8.899 1.256 1.00 81.88 270 GLY A CA 1
ATOM 2029 C C . GLY A 1 270 ? 20.928 9.374 0.384 1.00 81.88 270 GLY A C 1
ATOM 2030 O O . GLY A 1 270 ? 21.177 10.109 -0.566 1.00 81.88 270 GLY A O 1
ATOM 2031 N N . THR A 1 271 ? 19.692 8.982 0.705 1.00 81.75 271 THR A N 1
ATOM 2032 C CA . THR A 1 271 ? 18.473 9.590 0.156 1.00 81.75 271 THR A CA 1
ATOM 2033 C C . THR A 1 271 ? 17.760 10.429 1.215 1.00 81.75 271 THR A C 1
ATOM 2035 O O . THR A 1 271 ? 17.920 10.174 2.412 1.00 81.75 271 THR A O 1
ATOM 2038 N N . ALA A 1 272 ? 16.980 11.415 0.776 1.00 80.50 272 ALA A N 1
ATOM 2039 C CA . ALA A 1 272 ? 16.101 12.216 1.621 1.00 80.50 272 ALA A CA 1
ATOM 2040 C C . ALA A 1 272 ? 14.661 12.111 1.105 1.00 80.50 272 ALA A C 1
ATOM 2042 O O . ALA A 1 272 ? 14.419 12.363 -0.072 1.00 80.50 272 ALA A O 1
ATOM 2043 N N . LEU A 1 273 ? 13.718 11.743 1.972 1.00 79.44 273 LEU A N 1
ATOM 2044 C CA . LEU A 1 273 ? 12.283 11.781 1.679 1.00 79.44 273 LEU A CA 1
ATOM 2045 C C . LEU A 1 273 ? 11.843 13.183 1.246 1.00 79.44 273 LEU A C 1
ATOM 2047 O O . LEU A 1 273 ? 12.364 14.184 1.748 1.00 79.44 273 LEU A O 1
ATOM 2051 N N . SER A 1 274 ? 10.856 13.237 0.352 1.00 72.81 274 SER A N 1
ATOM 2052 C CA . SER A 1 274 ? 10.092 14.459 0.098 1.00 72.81 274 SER A CA 1
ATOM 2053 C C . SER A 1 274 ? 9.322 14.889 1.350 1.00 72.81 274 SER A C 1
ATOM 2055 O O . SER A 1 274 ? 8.894 14.046 2.139 1.00 72.81 274 SER A O 1
ATOM 2057 N N . ASP A 1 275 ? 9.128 16.202 1.520 1.00 62.59 275 ASP A N 1
ATOM 2058 C CA . ASP A 1 275 ? 8.298 16.735 2.612 1.00 62.59 275 ASP A CA 1
ATOM 2059 C C . ASP A 1 275 ? 6.845 16.276 2.502 1.00 62.59 275 ASP A C 1
ATOM 2061 O O . ASP A 1 275 ? 6.197 16.090 3.523 1.00 62.59 275 ASP A O 1
ATOM 2065 N N . ASP A 1 276 ? 6.349 16.063 1.283 1.00 64.06 276 ASP A N 1
ATOM 2066 C CA . ASP A 1 276 ? 5.058 15.429 1.051 1.00 64.06 276 ASP A CA 1
ATOM 2067 C C . ASP A 1 276 ? 5.224 13.901 1.159 1.00 64.06 276 ASP A C 1
ATOM 2069 O O . ASP A 1 276 ? 5.987 13.325 0.367 1.00 64.06 276 ASP A O 1
ATOM 2073 N N . PRO A 1 277 ? 4.625 13.221 2.157 1.00 63.59 277 PRO A N 1
ATOM 2074 C CA . PRO A 1 277 ? 4.912 11.824 2.459 1.00 63.59 277 PRO A CA 1
ATOM 2075 C C . PRO A 1 277 ? 4.240 10.861 1.464 1.00 63.59 277 PRO A C 1
ATOM 2077 O O . PRO A 1 277 ? 3.355 10.064 1.796 1.00 63.59 277 PRO A O 1
ATOM 2080 N N . MET A 1 278 ? 4.743 10.857 0.232 1.00 73.25 278 MET A N 1
ATOM 2081 C CA . MET A 1 278 ? 4.360 9.942 -0.839 1.00 73.25 278 MET A CA 1
ATOM 2082 C C . MET A 1 278 ? 5.028 8.570 -0.682 1.00 73.25 278 MET A C 1
ATOM 2084 O O . MET A 1 278 ? 5.834 8.139 -1.511 1.00 73.25 278 MET A O 1
ATOM 2088 N N . TRP A 1 279 ? 4.692 7.850 0.383 1.00 81.56 279 TRP A N 1
ATOM 2089 C CA . TRP A 1 279 ? 5.161 6.481 0.616 1.00 81.56 279 TRP A CA 1
ATOM 2090 C C . TRP A 1 279 ? 4.034 5.544 1.051 1.00 81.56 279 TRP A C 1
ATOM 2092 O O . TRP A 1 279 ? 3.078 5.994 1.675 1.00 81.56 279 TRP A O 1
ATOM 2102 N N . GLN A 1 280 ? 4.133 4.251 0.751 1.00 83.25 280 GLN A N 1
ATOM 2103 C CA . GLN A 1 280 ? 3.196 3.224 1.224 1.00 83.25 280 GLN A CA 1
ATOM 2104 C C . GLN A 1 280 ? 3.921 1.942 1.604 1.00 83.25 280 GLN A C 1
ATOM 2106 O O . GLN A 1 280 ? 4.949 1.599 1.021 1.00 83.25 280 GLN A O 1
ATOM 2111 N N . LEU A 1 281 ? 3.350 1.213 2.562 1.00 88.12 281 LEU A N 1
ATOM 2112 C CA . LEU A 1 281 ? 3.820 -0.095 3.005 1.00 88.12 281 LEU A CA 1
ATOM 2113 C C . LEU A 1 281 ? 2.929 -1.232 2.484 1.00 88.12 281 LEU A C 1
ATOM 2115 O O . LEU A 1 281 ? 1.726 -1.278 2.739 1.00 88.12 281 LEU A O 1
ATOM 2119 N N . ALA A 1 282 ? 3.561 -2.236 1.880 1.00 87.06 282 ALA A N 1
ATOM 2120 C CA . ALA A 1 282 ? 2.963 -3.531 1.586 1.00 87.06 282 ALA A CA 1
ATOM 2121 C C . ALA A 1 282 ? 3.571 -4.642 2.438 1.00 87.06 282 ALA A C 1
ATOM 2123 O O . ALA A 1 282 ? 4.781 -4.678 2.675 1.00 87.06 282 ALA A O 1
ATOM 2124 N N . LEU A 1 283 ? 2.732 -5.605 2.820 1.00 88.06 283 LEU A N 1
ATOM 2125 C CA . LEU A 1 283 ? 3.151 -6.844 3.470 1.00 88.06 283 LEU A CA 1
ATOM 2126 C C . LEU A 1 283 ? 2.903 -8.048 2.556 1.00 88.06 283 LEU A C 1
ATOM 2128 O O . LEU A 1 283 ? 1.937 -8.080 1.793 1.00 88.06 283 LEU A O 1
ATOM 2132 N N . GLY A 1 284 ? 3.793 -9.034 2.648 1.00 83.62 2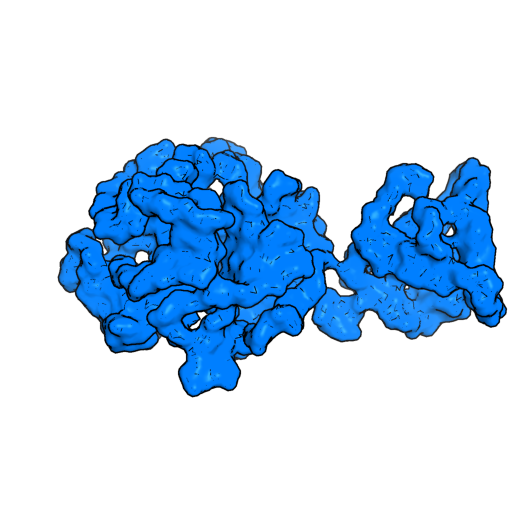84 GLY A N 1
ATOM 2133 C CA . GLY A 1 284 ? 3.690 -10.324 1.971 1.00 83.62 284 GLY A CA 1
ATOM 2134 C C . GLY A 1 284 ? 3.486 -11.457 2.977 1.00 83.62 284 GLY A C 1
ATOM 2135 O O . GLY A 1 284 ? 2.651 -11.373 3.876 1.00 83.62 284 GLY A O 1
ATOM 2136 N N . SER A 1 285 ? 4.270 -12.531 2.836 1.00 84.50 285 SER A N 1
ATOM 2137 C CA . SER A 1 285 ? 4.414 -13.546 3.889 1.00 84.50 285 SER A CA 1
ATOM 2138 C C . SER A 1 285 ? 4.888 -12.917 5.209 1.00 84.50 285 SER A C 1
ATOM 2140 O O . SER A 1 285 ? 5.473 -11.837 5.173 1.00 84.50 285 SER A O 1
ATOM 2142 N N . PRO A 1 286 ? 4.709 -13.576 6.368 1.00 90.19 286 PRO A N 1
ATOM 2143 C CA . PRO A 1 286 ? 5.170 -13.038 7.645 1.00 90.19 286 PRO A CA 1
ATOM 2144 C C . PRO A 1 286 ? 6.630 -12.576 7.612 1.00 90.19 286 PRO A C 1
ATOM 2146 O O . PRO A 1 286 ? 7.500 -13.279 7.095 1.00 90.19 286 PRO A O 1
ATOM 2149 N N . GLY A 1 287 ? 6.896 -11.364 8.103 1.00 90.88 287 GLY A N 1
ATOM 2150 C CA . GLY A 1 287 ? 8.207 -10.716 7.982 1.00 90.88 287 GLY A CA 1
ATOM 2151 C C . GLY A 1 287 ? 8.514 -10.069 6.629 1.00 90.88 287 GLY A C 1
ATOM 2152 O O . GLY A 1 287 ? 9.341 -9.163 6.590 1.00 90.88 287 GLY A O 1
ATOM 2153 N N . ARG A 1 288 ? 7.869 -10.454 5.531 1.00 90.06 288 ARG A N 1
ATOM 2154 C CA . ARG A 1 288 ? 8.131 -9.860 4.220 1.00 90.06 288 ARG A CA 1
ATOM 2155 C C . ARG A 1 288 ? 7.402 -8.534 4.078 1.00 90.06 288 ARG A C 1
ATOM 2157 O O . ARG A 1 288 ? 6.179 -8.481 4.200 1.00 90.06 288 ARG A O 1
ATOM 2164 N N . LEU A 1 289 ? 8.147 -7.485 3.754 1.00 91.50 289 LEU A N 1
ATOM 2165 C CA . LEU A 1 289 ? 7.583 -6.164 3.508 1.00 91.50 289 LEU A CA 1
ATOM 2166 C C . LEU A 1 289 ? 8.284 -5.453 2.363 1.00 91.50 289 LEU A C 1
ATOM 2168 O O . LEU A 1 289 ? 9.445 -5.738 2.060 1.00 91.50 289 LEU A O 1
ATOM 2172 N N . ALA A 1 290 ? 7.576 -4.496 1.777 1.00 88.06 290 ALA A N 1
ATOM 2173 C CA . ALA A 1 290 ? 8.149 -3.517 0.877 1.00 88.06 290 ALA A CA 1
ATOM 2174 C C . ALA A 1 290 ? 7.514 -2.150 1.075 1.00 88.06 290 ALA A C 1
ATOM 2176 O O . ALA A 1 290 ? 6.338 -2.044 1.413 1.00 88.06 290 ALA A O 1
ATOM 2177 N N . VAL A 1 291 ? 8.313 -1.116 0.862 1.00 87.94 291 VAL A N 1
ATOM 2178 C CA . VAL A 1 291 ? 7.915 0.275 0.991 1.00 87.94 291 VAL A CA 1
ATOM 2179 C C . VAL A 1 291 ? 8.385 1.025 -0.234 1.00 87.94 291 VAL A C 1
ATOM 2181 O O . VAL A 1 291 ? 9.577 1.005 -0.545 1.00 87.94 291 VAL A O 1
ATOM 2184 N N . ASN A 1 292 ? 7.458 1.677 -0.926 1.00 84.12 292 ASN A N 1
ATOM 2185 C CA . ASN A 1 292 ? 7.813 2.667 -1.932 1.00 84.12 292 ASN A CA 1
ATOM 2186 C C . ASN A 1 292 ? 7.860 4.053 -1.284 1.00 84.12 292 ASN A C 1
ATOM 2188 O O . ASN A 1 292 ? 7.142 4.305 -0.322 1.00 84.12 292 ASN A O 1
ATOM 2192 N N . TYR A 1 293 ? 8.699 4.953 -1.783 1.00 82.00 293 TYR A N 1
ATOM 2193 C CA . TYR A 1 293 ? 8.695 6.348 -1.347 1.00 82.00 293 TYR A CA 1
ATOM 2194 C C . TYR A 1 293 ? 9.273 7.281 -2.407 1.00 82.00 293 TYR A C 1
ATOM 2196 O O . TYR A 1 293 ? 10.108 6.864 -3.208 1.00 82.00 293 TYR A O 1
ATOM 2204 N N . ALA A 1 294 ? 8.851 8.544 -2.388 1.00 79.38 294 ALA A N 1
ATOM 2205 C CA . ALA A 1 294 ? 9.470 9.614 -3.163 1.00 79.38 294 ALA A CA 1
ATOM 2206 C C . ALA A 1 294 ? 10.586 10.298 -2.359 1.00 79.38 294 ALA A C 1
ATOM 2208 O O . ALA A 1 294 ? 10.475 10.492 -1.144 1.00 79.38 294 ALA A O 1
ATOM 2209 N N . GLY A 1 295 ? 11.677 10.671 -3.022 1.00 80.44 295 GLY A N 1
ATOM 2210 C CA . GLY A 1 295 ? 12.764 11.409 -2.386 1.00 80.44 295 GLY A CA 1
ATOM 2211 C C . GLY A 1 295 ? 13.876 11.808 -3.346 1.00 80.44 295 GLY A C 1
ATOM 2212 O O . GLY A 1 295 ? 13.818 11.518 -4.534 1.00 80.44 295 GLY A O 1
ATOM 2213 N N . THR A 1 296 ? 14.937 12.426 -2.839 1.00 78.00 296 THR A N 1
ATOM 2214 C CA . THR A 1 296 ? 16.120 12.806 -3.626 1.00 78.00 296 THR A CA 1
ATOM 2215 C C . THR A 1 296 ? 17.351 12.025 -3.242 1.00 78.00 296 THR A C 1
ATOM 2217 O O . THR A 1 296 ? 17.451 11.471 -2.148 1.00 78.00 296 THR A O 1
ATOM 2220 N N . GLN A 1 297 ? 18.314 11.985 -4.160 1.00 77.56 297 GLN A N 1
ATOM 2221 C CA . GLN A 1 297 ? 19.666 11.553 -3.845 1.00 77.56 297 GLN A CA 1
ATOM 2222 C C . GLN A 1 297 ? 20.433 12.716 -3.190 1.00 77.56 297 GLN A C 1
ATOM 2224 O O . GLN A 1 297 ? 20.441 13.834 -3.699 1.00 77.56 297 GLN A O 1
ATOM 2229 N N . GLY A 1 298 ? 21.098 12.461 -2.063 1.00 70.44 298 GLY A N 1
ATOM 2230 C CA . GLY A 1 298 ? 21.787 13.475 -1.259 1.00 70.44 298 GLY A CA 1
ATOM 2231 C C . GLY A 1 298 ? 20.997 13.921 -0.022 1.00 70.44 298 GLY A C 1
ATOM 2232 O O . GLY A 1 298 ? 20.098 13.227 0.443 1.00 70.44 298 GLY A O 1
ATOM 2233 N N . SER A 1 299 ? 21.388 15.060 0.566 1.00 60.06 299 SER A N 1
ATOM 2234 C CA . SER A 1 299 ? 20.857 15.542 1.857 1.00 60.06 299 SER A CA 1
ATOM 2235 C C . SER A 1 299 ? 20.016 16.820 1.774 1.00 60.06 299 SER A C 1
ATOM 2237 O O . SER A 1 299 ? 19.607 17.338 2.812 1.00 60.06 299 SER A O 1
ATOM 2239 N N . SER A 1 300 ? 19.794 17.378 0.582 1.00 61.00 300 SER A N 1
ATOM 2240 C CA . SER A 1 300 ? 18.905 18.528 0.396 1.00 61.00 300 SER A CA 1
ATOM 2241 C C . SER A 1 300 ? 17.537 18.044 -0.065 1.00 61.00 300 SER A C 1
ATOM 2243 O O . SER A 1 300 ? 17.399 17.502 -1.160 1.00 61.00 300 SER A O 1
ATOM 2245 N N . ASN A 1 301 ? 16.536 18.251 0.781 1.00 61.75 301 ASN A N 1
ATOM 2246 C CA . ASN A 1 301 ? 15.138 18.088 0.416 1.00 61.75 301 ASN A CA 1
ATOM 2247 C C . ASN A 1 301 ? 14.763 19.178 -0.621 1.00 61.75 301 ASN A C 1
ATOM 2249 O O . ASN A 1 301 ? 14.887 20.365 -0.306 1.00 61.75 301 ASN A O 1
ATOM 2253 N N . PRO A 1 302 ? 14.343 18.810 -1.846 1.00 55.56 302 PRO A N 1
ATOM 2254 C CA . PRO A 1 302 ? 14.044 19.758 -2.923 1.00 55.56 302 PRO A CA 1
ATOM 2255 C C . PRO A 1 302 ? 12.649 20.386 -2.784 1.00 55.56 302 PRO A C 1
ATOM 2257 O O . PRO A 1 302 ? 12.342 21.350 -3.476 1.00 55.56 302 PRO A O 1
ATOM 2260 N N . CYS A 1 303 ? 11.801 19.835 -1.910 1.00 61.59 303 CYS A N 1
ATOM 2261 C CA . CYS A 1 303 ? 10.378 20.146 -1.821 1.00 61.59 303 CYS A CA 1
ATOM 2262 C C . CYS A 1 303 ? 10.036 21.208 -0.775 1.00 61.59 303 CYS A C 1
ATOM 2264 O O . CYS A 1 303 ? 8.871 21.581 -0.653 1.00 61.59 303 CYS A O 1
ATOM 2266 N N . SER A 1 304 ? 11.017 21.699 -0.012 1.00 58.75 304 SER A N 1
ATOM 2267 C CA . SER A 1 304 ? 10.743 22.575 1.128 1.00 58.75 304 SER A CA 1
ATOM 2268 C C . SER A 1 304 ? 10.060 23.880 0.707 1.00 58.75 304 SER A C 1
ATOM 2270 O O . SER A 1 304 ? 10.688 24.789 0.164 1.00 58.75 304 SER A O 1
ATOM 2272 N N . GLY A 1 305 ? 8.751 23.963 0.967 1.00 53.16 305 GLY A N 1
ATOM 2273 C CA . GLY A 1 305 ? 7.916 25.131 0.681 1.00 53.16 305 GLY A CA 1
ATOM 2274 C C . GLY A 1 305 ? 7.587 25.365 -0.800 1.00 53.16 305 GLY A C 1
ATOM 2275 O O . GLY A 1 305 ? 7.171 26.474 -1.141 1.00 53.16 305 GLY A O 1
ATOM 2276 N N . ALA A 1 306 ? 7.782 24.375 -1.679 1.00 52.69 306 ALA A N 1
ATOM 2277 C CA . ALA A 1 306 ? 7.537 24.511 -3.116 1.00 52.69 306 ALA A CA 1
ATOM 2278 C C . ALA A 1 306 ? 6.147 23.993 -3.531 1.00 52.69 306 ALA A C 1
ATOM 2280 O O . ALA A 1 306 ? 5.689 22.962 -3.053 1.00 52.69 306 ALA A O 1
ATOM 2281 N N . THR A 1 307 ? 5.494 24.684 -4.474 1.00 50.81 307 THR A N 1
ATOM 2282 C CA . THR A 1 307 ? 4.225 24.257 -5.103 1.00 50.81 307 THR A CA 1
ATOM 2283 C C . THR A 1 307 ? 4.405 23.185 -6.195 1.00 50.81 307 THR A C 1
ATOM 2285 O O . THR A 1 307 ? 3.449 22.753 -6.828 1.00 50.81 307 THR A O 1
ATOM 2288 N N . SER A 1 308 ? 5.637 22.752 -6.441 1.00 54.72 308 SER A N 1
ATOM 2289 C CA . SER A 1 308 ? 6.006 21.684 -7.373 1.00 54.72 308 SER A CA 1
ATOM 2290 C C . SER A 1 308 ? 7.408 21.210 -7.009 1.00 54.72 308 SER A C 1
ATOM 2292 O O . SER A 1 308 ? 8.267 22.060 -6.753 1.00 54.72 308 SER A O 1
ATOM 2294 N N . CYS A 1 309 ? 7.665 19.903 -7.025 1.00 61.75 309 CYS A N 1
ATOM 2295 C CA . CYS A 1 309 ? 9.012 19.371 -6.817 1.00 61.75 309 CYS A CA 1
ATOM 2296 C C . CYS A 1 309 ? 9.578 18.843 -8.131 1.00 61.75 309 CYS A C 1
ATOM 2298 O O . CYS A 1 309 ? 9.007 17.940 -8.741 1.00 61.75 309 CYS A O 1
ATOM 2300 N N . SER A 1 310 ? 10.718 19.389 -8.545 1.00 59.25 310 SER A N 1
ATOM 2301 C CA . SER A 1 310 ? 11.603 18.747 -9.515 1.00 59.25 310 SER A CA 1
ATOM 2302 C C . SER A 1 310 ? 12.621 17.867 -8.780 1.00 59.25 310 SER A C 1
ATOM 2304 O O . SER A 1 310 ? 12.803 18.003 -7.569 1.00 59.25 310 SER A O 1
ATOM 2306 N N . ASP A 1 311 ? 13.295 16.982 -9.509 1.00 67.88 311 ASP A N 1
ATOM 2307 C CA . ASP A 1 311 ? 14.406 16.152 -9.017 1.00 67.88 311 ASP A CA 1
ATOM 2308 C C . ASP A 1 311 ? 14.024 14.988 -8.086 1.00 67.88 311 ASP A C 1
ATOM 2310 O O . ASP A 1 311 ? 14.893 14.408 -7.431 1.00 67.88 311 ASP A O 1
ATOM 2314 N N . LEU A 1 312 ? 12.743 14.603 -8.028 1.00 74.38 312 LEU A N 1
ATOM 2315 C CA . LEU A 1 312 ? 12.326 13.437 -7.253 1.00 74.38 312 LEU A CA 1
ATOM 2316 C C . LEU A 1 312 ? 12.674 12.140 -7.982 1.00 74.38 312 LEU A C 1
ATOM 2318 O O . LEU A 1 312 ? 12.412 11.969 -9.172 1.00 74.38 312 LEU A O 1
ATOM 2322 N N . ASN A 1 313 ? 13.194 11.191 -7.220 1.00 74.81 313 ASN A N 1
ATOM 2323 C CA . ASN A 1 313 ? 13.251 9.792 -7.588 1.00 74.81 313 ASN A CA 1
ATOM 2324 C C . ASN A 1 313 ? 12.218 9.022 -6.768 1.00 74.81 313 ASN A C 1
ATOM 2326 O O . ASN A 1 313 ? 11.986 9.306 -5.588 1.00 74.81 313 ASN A O 1
ATOM 2330 N N . MET A 1 314 ? 11.646 7.999 -7.384 1.00 77.50 314 MET A N 1
ATOM 2331 C CA . MET A 1 314 ? 10.870 6.996 -6.680 1.00 77.50 314 MET A CA 1
ATOM 2332 C C . MET A 1 314 ? 11.806 5.874 -6.260 1.00 77.50 314 MET A C 1
ATOM 2334 O O . MET A 1 314 ? 12.643 5.431 -7.037 1.00 77.50 314 MET A O 1
ATOM 2338 N N . TYR A 1 315 ? 11.663 5.395 -5.035 1.00 78.94 315 TYR A N 1
ATOM 2339 C CA . TYR A 1 315 ? 12.452 4.295 -4.501 1.00 78.94 315 TYR A CA 1
ATOM 2340 C C . TYR A 1 315 ? 11.531 3.169 -4.057 1.00 78.94 315 TYR A C 1
ATOM 2342 O O . TYR A 1 315 ? 10.436 3.420 -3.556 1.00 78.94 315 TYR A O 1
ATOM 2350 N N . LEU A 1 316 ? 11.996 1.930 -4.195 1.00 82.81 316 LEU A N 1
ATOM 2351 C CA . LEU A 1 316 ? 11.431 0.776 -3.502 1.00 82.81 316 LEU A CA 1
ATOM 2352 C C . LEU A 1 316 ? 12.491 0.216 -2.565 1.00 82.81 316 LEU A C 1
ATOM 2354 O O . LEU A 1 316 ? 13.632 0.009 -2.975 1.00 82.81 316 LEU A O 1
ATOM 2358 N N . VAL A 1 317 ? 12.098 -0.063 -1.327 1.00 86.56 317 VAL A N 1
ATOM 2359 C CA . VAL A 1 317 ? 12.889 -0.839 -0.375 1.00 86.56 317 VAL A CA 1
ATOM 2360 C C . VAL A 1 317 ? 12.091 -2.052 0.063 1.00 86.56 317 VAL A C 1
ATOM 2362 O O . VAL A 1 317 ? 10.920 -1.941 0.404 1.00 86.56 317 VAL A O 1
ATOM 2365 N N . GLU A 1 318 ? 12.730 -3.210 0.104 1.00 87.31 318 GLU A N 1
ATOM 2366 C CA . GLU A 1 318 ? 12.116 -4.469 0.497 1.00 87.31 318 GLU A CA 1
ATOM 2367 C C . GLU A 1 318 ? 13.011 -5.301 1.419 1.00 87.31 318 GLU A C 1
ATOM 2369 O O . GLU A 1 318 ? 14.226 -5.105 1.533 1.00 87.31 318 GLU A O 1
ATOM 2374 N N . THR A 1 319 ? 12.386 -6.260 2.095 1.00 88.69 319 THR A N 1
ATOM 2375 C CA . THR A 1 319 ? 13.077 -7.333 2.805 1.00 88.69 319 THR A CA 1
ATOM 2376 C C . THR A 1 319 ? 12.222 -8.594 2.833 1.00 88.69 319 THR A C 1
ATOM 2378 O O . THR A 1 319 ? 10.997 -8.526 2.945 1.00 88.69 319 THR A O 1
ATOM 2381 N N . ASP A 1 320 ? 12.870 -9.758 2.781 1.00 86.81 320 ASP A N 1
ATOM 2382 C CA . ASP A 1 320 ? 12.191 -11.052 2.907 1.00 86.81 320 ASP A CA 1
ATOM 2383 C C . ASP A 1 320 ? 11.763 -11.343 4.350 1.00 86.81 320 ASP A C 1
ATOM 2385 O O . ASP A 1 320 ? 10.863 -12.151 4.571 1.00 86.81 320 ASP A O 1
ATOM 2389 N N . ASN A 1 321 ? 12.425 -10.724 5.337 1.00 91.88 321 ASN A N 1
ATOM 2390 C CA . ASN A 1 321 ? 12.170 -11.003 6.745 1.00 91.88 321 ASN A CA 1
ATOM 2391 C C . ASN A 1 321 ? 12.594 -9.861 7.687 1.00 91.88 321 ASN A C 1
ATOM 2393 O O . ASN A 1 321 ? 13.637 -9.901 8.342 1.00 91.88 321 ASN A O 1
ATOM 2397 N N . ALA A 1 322 ? 11.716 -8.882 7.850 1.00 94.25 322 ALA A N 1
ATOM 2398 C CA . ALA A 1 322 ? 11.809 -7.811 8.829 1.00 94.25 322 ALA A CA 1
ATOM 2399 C C . ALA A 1 322 ? 11.767 -8.284 10.290 1.00 94.25 322 ALA A C 1
ATOM 2401 O O . ALA A 1 322 ? 12.105 -7.509 11.186 1.00 94.25 322 ALA A O 1
ATOM 2402 N N . LEU A 1 323 ? 11.396 -9.540 10.564 1.00 94.19 323 LEU A N 1
ATOM 2403 C CA . LEU A 1 323 ? 11.485 -10.078 11.918 1.00 94.19 323 LEU A CA 1
ATOM 2404 C C . LEU A 1 323 ? 12.950 -10.340 12.294 1.00 94.19 323 LEU A C 1
ATOM 2406 O O . LEU A 1 323 ? 13.285 -10.213 13.469 1.00 94.19 323 LEU A O 1
ATOM 2410 N N . ASP A 1 324 ? 13.845 -10.647 11.352 1.00 92.69 324 ASP A N 1
ATOM 2411 C CA . ASP A 1 324 ? 15.249 -10.951 11.655 1.00 92.69 324 ASP A CA 1
ATOM 2412 C C . ASP A 1 324 ? 15.926 -9.790 12.430 1.00 92.69 324 ASP A C 1
ATOM 2414 O O . ASP A 1 324 ? 15.794 -8.624 12.040 1.00 92.69 324 ASP A O 1
ATOM 2418 N N . PRO A 1 325 ? 16.617 -10.039 13.564 1.00 87.25 325 PRO A N 1
ATOM 2419 C CA . PRO A 1 325 ? 17.436 -9.019 14.224 1.00 87.25 325 PRO A CA 1
ATOM 2420 C C . PRO A 1 325 ? 18.543 -8.437 13.328 1.00 87.25 325 PRO A C 1
ATOM 2422 O O . PRO A 1 325 ? 18.903 -7.279 13.520 1.00 87.25 325 PRO A O 1
ATOM 2425 N N . ASN A 1 326 ? 19.036 -9.201 12.349 1.00 89.00 326 ASN A N 1
ATOM 2426 C CA . ASN A 1 326 ? 20.055 -8.814 11.371 1.00 89.00 326 ASN A CA 1
ATOM 2427 C C . ASN A 1 326 ? 19.448 -8.595 9.974 1.00 89.00 326 ASN A C 1
ATOM 2429 O O . ASN A 1 326 ? 20.060 -8.953 8.968 1.00 89.00 326 ASN A O 1
ATOM 2433 N N . VAL A 1 327 ? 18.226 -8.054 9.920 1.00 89.94 327 VAL A N 1
ATOM 2434 C CA . VAL A 1 327 ? 17.507 -7.782 8.669 1.00 89.94 327 VAL A CA 1
ATOM 2435 C C . VAL A 1 327 ? 18.391 -7.063 7.646 1.00 89.94 327 VAL A C 1
ATOM 2437 O O . VAL A 1 327 ? 19.107 -6.113 7.968 1.00 89.94 327 VAL A O 1
ATOM 2440 N N . VAL A 1 328 ? 18.296 -7.503 6.394 1.00 86.56 328 VAL A N 1
ATOM 2441 C CA . VAL A 1 328 ? 18.867 -6.806 5.242 1.00 86.56 328 VAL A CA 1
ATOM 2442 C C . VAL A 1 328 ? 17.724 -6.175 4.464 1.00 86.56 328 VAL A C 1
ATOM 2444 O O . VAL A 1 328 ? 16.773 -6.864 4.086 1.00 86.56 328 VAL A O 1
ATOM 2447 N N . PHE A 1 329 ? 17.834 -4.870 4.235 1.00 87.62 329 PHE A N 1
ATOM 2448 C CA . PHE A 1 329 ? 16.967 -4.130 3.329 1.00 87.62 329 PHE A CA 1
ATOM 2449 C C . PHE A 1 329 ? 17.664 -3.994 1.979 1.00 87.62 329 PHE A C 1
ATOM 2451 O O . PHE A 1 329 ? 18.833 -3.605 1.916 1.00 87.62 329 PHE A O 1
ATOM 2458 N N . ARG A 1 330 ? 16.953 -4.334 0.908 1.00 82.50 330 ARG A N 1
ATOM 2459 C CA . ARG A 1 330 ? 17.390 -4.135 -0.476 1.00 82.50 330 ARG A CA 1
ATOM 2460 C C . ARG A 1 330 ? 16.562 -3.003 -1.049 1.00 82.50 330 ARG A C 1
ATOM 2462 O O . ARG A 1 330 ? 15.354 -2.991 -0.848 1.00 82.50 330 ARG A O 1
ATOM 2469 N N . GLY A 1 331 ? 17.190 -2.051 -1.723 1.00 79.81 331 GLY A N 1
ATOM 2470 C CA . GLY A 1 331 ? 16.452 -0.951 -2.321 1.00 79.81 331 GLY A CA 1
ATOM 2471 C C . GLY A 1 331 ? 17.104 -0.417 -3.578 1.00 79.81 331 GLY A C 1
ATOM 2472 O O . GLY A 1 331 ? 18.320 -0.520 -3.742 1.00 79.81 331 GLY A O 1
ATOM 2473 N N . ALA A 1 332 ? 16.274 0.141 -4.448 1.00 74.81 332 ALA A N 1
ATOM 2474 C CA . ALA A 1 332 ? 16.667 0.717 -5.723 1.00 74.81 332 ALA A CA 1
ATOM 2475 C C . ALA A 1 332 ? 15.794 1.934 -6.050 1.00 74.81 332 ALA A C 1
ATOM 2477 O O . ALA A 1 332 ? 14.669 2.053 -5.555 1.00 74.81 332 ALA A O 1
ATOM 2478 N N . ALA A 1 333 ? 16.328 2.829 -6.882 1.00 74.81 333 ALA A N 1
ATOM 2479 C CA . ALA A 1 333 ? 15.508 3.808 -7.584 1.00 74.81 333 ALA A CA 1
ATOM 2480 C C . ALA A 1 333 ? 14.662 3.089 -8.647 1.00 74.81 333 ALA A C 1
ATOM 2482 O O . ALA A 1 333 ? 15.089 2.085 -9.215 1.00 74.81 333 ALA A O 1
ATOM 2483 N N . LEU A 1 334 ? 13.455 3.590 -8.873 1.00 69.31 334 LEU A N 1
ATOM 2484 C CA . LEU A 1 334 ? 12.462 3.046 -9.798 1.00 69.31 334 LEU A CA 1
ATOM 2485 C C . LEU A 1 334 ? 12.455 3.777 -11.139 1.00 69.31 334 LEU A C 1
ATOM 2487 O O . LEU A 1 334 ? 12.000 3.220 -12.133 1.00 69.31 334 LEU A O 1
ATOM 2491 N N . ASN A 1 335 ? 12.949 5.012 -11.151 1.00 62.47 335 ASN A N 1
ATOM 2492 C CA . ASN A 1 335 ? 13.209 5.821 -12.334 1.00 62.47 335 ASN A CA 1
ATOM 2493 C C . ASN A 1 335 ? 14.724 5.905 -12.597 1.00 62.47 335 ASN A C 1
ATOM 2495 O O . ASN A 1 335 ? 15.528 5.641 -11.695 1.00 62.47 335 ASN A O 1
ATOM 2499 N N . ASP A 1 336 ? 15.115 6.279 -13.821 1.00 59.12 336 ASP A N 1
ATOM 2500 C CA . ASP A 1 336 ? 16.518 6.581 -14.120 1.00 59.12 336 ASP A CA 1
ATOM 2501 C C . ASP A 1 336 ? 16.954 7.791 -13.267 1.00 59.12 336 ASP A C 1
ATOM 2503 O O . ASP A 1 336 ? 16.264 8.810 -13.250 1.00 59.12 336 ASP A O 1
ATOM 2507 N N . PRO A 1 337 ? 18.079 7.719 -12.535 1.00 52.41 337 PRO A N 1
ATOM 2508 C CA . PRO A 1 337 ? 18.562 8.829 -11.716 1.00 52.41 337 PRO A CA 1
ATOM 2509 C C . PRO A 1 337 ? 18.866 10.124 -12.482 1.00 52.41 337 PRO A C 1
ATOM 2511 O O . PRO A 1 337 ? 19.023 11.153 -11.835 1.00 52.41 337 PRO A O 1
ATOM 2514 N N . ASN A 1 338 ? 19.012 10.082 -13.809 1.00 54.62 338 ASN A N 1
ATOM 2515 C CA . ASN A 1 338 ? 19.176 11.252 -14.678 1.00 54.62 338 ASN A CA 1
ATOM 2516 C C . ASN A 1 338 ? 17.846 11.735 -15.274 1.00 54.62 338 ASN A C 1
ATOM 2518 O O . ASN A 1 338 ? 17.794 12.822 -15.848 1.00 54.62 338 ASN A O 1
ATOM 2522 N N . ASP A 1 339 ? 16.795 10.929 -15.138 1.00 53.16 339 ASP A N 1
ATOM 2523 C CA . ASP A 1 339 ? 15.433 11.221 -15.554 1.00 53.16 339 ASP A CA 1
ATOM 2524 C C . ASP A 1 339 ? 14.550 11.358 -14.313 1.00 53.16 339 ASP A C 1
ATOM 2526 O O . ASP A 1 339 ? 13.877 10.437 -13.832 1.00 53.16 339 ASP A O 1
ATOM 2530 N N . HIS A 1 340 ? 14.658 12.534 -13.710 1.00 53.81 340 HIS A N 1
ATOM 2531 C CA . HIS A 1 340 ? 13.936 12.840 -12.496 1.00 53.81 340 HIS A CA 1
ATOM 2532 C C . HIS A 1 340 ? 12.435 12.948 -12.754 1.00 53.81 340 HIS A C 1
ATOM 2534 O O . HIS A 1 340 ? 11.983 13.624 -13.677 1.00 53.81 340 HIS A O 1
ATOM 2540 N N . THR A 1 341 ? 11.646 12.367 -11.857 1.00 53.09 341 THR A N 1
ATOM 2541 C CA . THR A 1 341 ? 10.196 12.551 -11.867 1.00 53.09 341 THR A CA 1
ATOM 2542 C C . THR A 1 341 ? 9.839 13.956 -11.375 1.00 53.09 341 THR A C 1
ATOM 2544 O O . THR A 1 341 ? 10.416 14.469 -10.410 1.00 53.09 341 THR A O 1
ATOM 2547 N N . SER A 1 342 ? 8.882 14.602 -12.045 1.00 44.91 342 SER A N 1
ATOM 2548 C CA . SER A 1 342 ? 8.319 15.881 -11.609 1.00 44.91 342 SER A CA 1
ATOM 2549 C C . SER A 1 342 ? 7.003 15.666 -10.865 1.00 44.91 342 SER A C 1
ATOM 2551 O O . SER A 1 342 ? 6.076 15.062 -11.405 1.00 44.91 342 SER A O 1
ATOM 2553 N N . TYR A 1 343 ? 6.904 16.221 -9.661 1.00 46.84 343 TYR A N 1
ATOM 2554 C CA . TYR A 1 343 ? 5.673 16.327 -8.885 1.00 46.84 343 TYR A CA 1
ATOM 2555 C C . TYR A 1 343 ? 5.030 17.700 -9.108 1.00 46.84 343 TYR A C 1
ATOM 2557 O O . TYR A 1 343 ? 5.678 18.736 -8.933 1.00 46.84 343 TYR A O 1
ATOM 2565 N N . MET A 1 344 ? 3.747 17.715 -9.468 1.00 36.88 344 MET A N 1
ATOM 2566 C CA . MET A 1 344 ? 2.938 18.930 -9.583 1.00 36.88 344 MET A CA 1
ATOM 2567 C C . MET A 1 344 ? 1.856 18.903 -8.502 1.00 36.88 344 MET A C 1
ATOM 2569 O O . MET A 1 344 ? 0.986 18.033 -8.552 1.00 36.88 344 MET A O 1
ATOM 2573 N N . LEU A 1 345 ? 1.849 19.876 -7.578 1.00 36.72 345 LEU A N 1
ATOM 2574 C CA . LEU A 1 345 ? 0.673 20.093 -6.729 1.00 36.72 345 LEU A CA 1
ATOM 2575 C C . LEU A 1 345 ? -0.494 20.507 -7.636 1.00 36.72 345 LEU A C 1
ATOM 2577 O O . LEU A 1 345 ? -0.410 21.500 -8.364 1.00 36.72 345 LEU A O 1
ATOM 2581 N N . GLY A 1 346 ? -1.554 19.696 -7.627 1.00 33.22 346 GLY A N 1
ATOM 2582 C CA . GLY A 1 346 ? -2.690 19.770 -8.554 1.00 33.22 346 GLY A CA 1
ATOM 2583 C C . GLY A 1 346 ? -2.801 18.593 -9.537 1.00 33.22 346 GLY A C 1
ATOM 2584 O O . GLY A 1 346 ? -3.754 18.563 -10.316 1.00 33.22 346 GLY A O 1
ATOM 2585 N N . GLY A 1 347 ? -1.852 17.646 -9.517 1.00 45.62 347 GLY A N 1
ATOM 2586 C CA . GLY A 1 347 ? -1.986 16.301 -10.095 1.00 45.62 347 GLY A CA 1
ATOM 2587 C C . GLY A 1 347 ? -2.351 15.254 -9.034 1.00 45.62 347 GLY A C 1
ATOM 2588 O O . GLY A 1 347 ? -2.739 15.607 -7.926 1.00 45.62 347 GLY A O 1
ATOM 2589 N N . SER A 1 348 ? -2.230 13.963 -9.358 1.00 50.84 348 SER A N 1
ATOM 2590 C CA . SER A 1 348 ? -2.315 12.908 -8.338 1.00 50.84 348 SER A CA 1
ATOM 2591 C C . SER A 1 348 ? -1.228 13.118 -7.259 1.00 50.84 348 SER A C 1
ATOM 2593 O O . SER A 1 348 ? -0.156 13.638 -7.533 1.00 50.84 348 SER A O 1
ATOM 2595 N N . ASP A 1 349 ? -1.478 12.689 -6.037 1.00 56.50 349 ASP A N 1
ATOM 2596 C CA . ASP A 1 349 ? -0.618 12.805 -4.840 1.00 56.50 349 ASP A CA 1
ATOM 2597 C C . ASP A 1 349 ? -0.450 11.440 -4.141 1.00 56.50 349 ASP A C 1
ATOM 2599 O O . ASP A 1 349 ? 0.049 11.292 -3.028 1.00 56.50 349 ASP A O 1
ATOM 2603 N N . PHE A 1 350 ? -0.840 10.389 -4.855 1.00 63.00 350 PHE A N 1
ATOM 2604 C CA . PHE A 1 350 ? -0.918 9.024 -4.387 1.00 63.00 350 PHE A CA 1
ATOM 2605 C C . PHE A 1 350 ? 0.217 8.138 -4.905 1.00 63.00 350 PHE A C 1
ATOM 2607 O O . PHE A 1 350 ? 0.325 7.897 -6.108 1.00 63.00 350 PHE A O 1
ATOM 2614 N N . SER A 1 351 ? 0.997 7.554 -3.995 1.00 70.19 351 SER A N 1
ATOM 2615 C CA . SER A 1 351 ? 1.798 6.361 -4.280 1.00 70.19 351 SER A CA 1
ATOM 2616 C C . SER A 1 351 ? 1.146 5.117 -3.670 1.00 70.19 351 SER A C 1
ATOM 2618 O O . SER A 1 351 ? 0.428 5.232 -2.680 1.00 70.19 351 SER A O 1
ATOM 2620 N N . ASP A 1 352 ? 1.400 3.937 -4.243 1.00 72.62 352 ASP A N 1
ATOM 2621 C CA . ASP A 1 352 ? 1.045 2.636 -3.661 1.00 72.62 352 ASP A CA 1
ATOM 2622 C C . ASP A 1 352 ? 2.016 1.536 -4.026 1.00 72.62 352 ASP A C 1
ATOM 2624 O O . ASP A 1 352 ? 2.699 1.620 -5.044 1.00 72.62 352 ASP A O 1
ATOM 2628 N N . VAL A 1 353 ? 2.044 0.489 -3.212 1.00 77.25 353 VAL A N 1
ATOM 2629 C CA . VAL A 1 353 ? 2.795 -0.732 -3.463 1.00 77.25 353 VAL A CA 1
ATOM 2630 C C . VAL A 1 353 ? 1.998 -1.942 -2.982 1.00 77.25 353 VAL A C 1
ATOM 2632 O O . VAL A 1 353 ? 1.294 -1.904 -1.980 1.00 77.25 353 VAL A O 1
ATOM 2635 N N . THR A 1 354 ? 2.114 -3.060 -3.690 1.00 77.12 354 THR A N 1
ATOM 2636 C CA . THR A 1 354 ? 1.613 -4.359 -3.247 1.00 77.12 354 THR A CA 1
ATOM 2637 C C . THR A 1 354 ? 2.568 -5.483 -3.637 1.00 77.12 354 THR A C 1
ATOM 2639 O O . THR A 1 354 ? 3.327 -5.372 -4.605 1.00 77.12 354 THR A O 1
ATOM 2642 N N . ILE A 1 355 ? 2.512 -6.578 -2.876 1.00 76.81 355 ILE A N 1
ATOM 2643 C CA . ILE A 1 355 ? 3.277 -7.804 -3.111 1.00 76.81 355 ILE A CA 1
ATOM 2644 C C . ILE A 1 355 ? 2.318 -8.871 -3.643 1.00 76.81 355 ILE A C 1
ATOM 2646 O O . ILE A 1 355 ? 1.366 -9.273 -2.964 1.00 76.81 355 ILE A O 1
ATOM 2650 N N . GLY A 1 356 ? 2.567 -9.312 -4.873 1.00 66.00 356 GLY A N 1
ATOM 2651 C CA . GLY A 1 356 ? 1.859 -10.401 -5.529 1.00 66.00 356 GLY A CA 1
ATOM 2652 C C . GLY A 1 356 ? 2.209 -11.778 -4.946 1.00 66.00 356 GLY A C 1
ATOM 2653 O O . GLY A 1 356 ? 3.229 -11.942 -4.268 1.00 66.00 356 GLY A O 1
ATOM 2654 N N . PRO A 1 357 ? 1.375 -12.798 -5.208 1.00 62.22 357 PRO A N 1
ATOM 2655 C CA . PRO A 1 357 ? 1.578 -14.162 -4.708 1.00 62.22 357 PRO A CA 1
ATOM 2656 C C . PRO A 1 357 ? 2.820 -14.843 -5.317 1.00 62.22 357 PRO A C 1
ATOM 2658 O O . PRO A 1 357 ? 3.385 -15.768 -4.742 1.00 62.22 357 PRO A O 1
ATOM 2661 N N . ASP A 1 358 ? 3.268 -14.346 -6.462 1.00 57.97 358 ASP A N 1
ATOM 2662 C CA . ASP A 1 358 ? 4.462 -14.695 -7.226 1.00 57.97 358 ASP A CA 1
ATOM 2663 C C . ASP A 1 358 ? 5.698 -13.878 -6.821 1.00 57.97 358 ASP A C 1
ATOM 2665 O O . ASP A 1 358 ? 6.700 -13.894 -7.529 1.00 57.97 358 ASP A O 1
ATOM 2669 N N . SER A 1 359 ? 5.665 -13.187 -5.673 1.00 57.91 359 SER A N 1
ATOM 2670 C CA . SER A 1 359 ? 6.738 -12.280 -5.227 1.00 57.91 359 SER A CA 1
ATOM 2671 C C . SER A 1 359 ? 6.924 -11.044 -6.108 1.00 57.91 359 SER A C 1
ATOM 2673 O O . SER A 1 359 ? 7.935 -10.356 -5.979 1.00 57.91 359 SER A O 1
ATOM 2675 N N . VAL A 1 360 ? 5.956 -10.760 -6.977 1.00 53.06 360 VAL A N 1
ATOM 2676 C CA . VAL A 1 360 ? 6.009 -9.644 -7.912 1.00 53.06 360 VAL A CA 1
ATOM 2677 C C . VAL A 1 360 ? 5.542 -8.361 -7.247 1.00 53.06 360 VAL A C 1
ATOM 2679 O O . VAL A 1 360 ? 4.460 -8.309 -6.662 1.00 53.06 360 VAL A O 1
ATOM 2682 N N . PHE A 1 361 ? 6.328 -7.298 -7.384 1.00 56.06 361 PHE A N 1
ATOM 2683 C CA . PHE A 1 361 ? 5.953 -5.979 -6.887 1.00 56.06 361 PHE A CA 1
ATOM 2684 C C . PHE A 1 361 ? 5.125 -5.227 -7.921 1.00 56.06 361 PHE A C 1
ATOM 2686 O O . PHE A 1 361 ? 5.465 -5.160 -9.109 1.00 56.06 361 PHE A O 1
ATOM 2693 N N . ARG A 1 362 ? 4.033 -4.626 -7.458 1.00 60.12 362 ARG A N 1
ATOM 2694 C CA . ARG A 1 362 ? 3.237 -3.675 -8.237 1.00 60.12 362 ARG A CA 1
ATOM 2695 C C . ARG A 1 362 ? 3.196 -2.379 -7.452 1.00 60.12 362 ARG A C 1
ATOM 2697 O O . ARG A 1 362 ? 2.931 -2.425 -6.259 1.00 60.12 362 ARG A O 1
ATOM 2704 N N . ALA A 1 363 ? 3.475 -1.263 -8.106 1.00 56.25 363 ALA A N 1
ATOM 2705 C CA . ALA A 1 363 ? 3.393 0.054 -7.501 1.00 56.25 363 ALA A CA 1
ATOM 2706 C C . ALA A 1 363 ? 2.555 0.969 -8.393 1.00 56.25 363 ALA A C 1
ATOM 2708 O O . ALA A 1 363 ? 2.559 0.767 -9.603 1.00 56.25 363 ALA A O 1
ATOM 2709 N N . ALA A 1 364 ? 1.839 1.921 -7.804 1.00 55.22 364 ALA A N 1
ATOM 2710 C CA . ALA A 1 364 ? 1.122 2.988 -8.500 1.00 55.22 364 ALA A CA 1
ATOM 2711 C C . ALA A 1 364 ? 1.710 4.334 -8.057 1.00 55.22 364 ALA A C 1
ATOM 2713 O O . ALA A 1 364 ? 2.087 4.465 -6.895 1.00 55.22 364 ALA A O 1
ATOM 2714 N N . PHE A 1 365 ? 1.810 5.316 -8.955 1.00 56.03 365 PHE A N 1
ATOM 2715 C CA . PHE A 1 365 ? 2.384 6.635 -8.658 1.00 56.03 365 PHE A CA 1
ATOM 2716 C C . PHE A 1 365 ? 1.535 7.759 -9.241 1.00 56.03 365 PHE A C 1
ATOM 2718 O O . PHE A 1 365 ? 0.767 7.521 -10.185 1.00 56.03 365 PHE A O 1
ATOM 2725 N N . P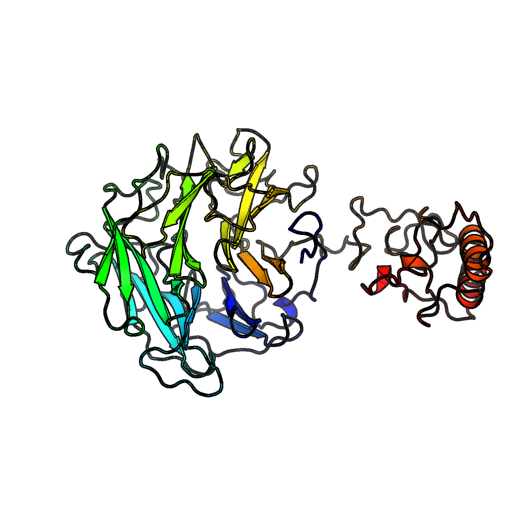RO A 1 366 ? 1.696 8.991 -8.733 1.00 45.25 366 PRO A N 1
ATOM 2726 C CA . PRO A 1 366 ? 1.023 10.131 -9.299 1.00 45.25 366 PRO A CA 1
ATOM 2727 C C . PRO A 1 366 ? 1.269 10.358 -10.775 1.00 45.25 366 PRO A C 1
ATOM 2729 O O . PRO A 1 366 ? 2.400 10.265 -11.239 1.00 45.25 366 PRO A O 1
ATOM 2732 N N . GLY A 1 367 ? 0.203 10.680 -11.506 1.00 43.72 367 GLY A N 1
ATOM 2733 C CA . GLY A 1 367 ? 0.265 10.890 -12.949 1.00 43.72 367 GLY A CA 1
ATOM 2734 C C . GLY A 1 367 ? 0.255 9.599 -13.767 1.00 43.72 367 GLY A C 1
ATOM 2735 O O . GLY A 1 367 ? 0.430 9.659 -14.972 1.00 43.72 367 GLY A O 1
ATOM 2736 N N . GLY A 1 368 ? 0.054 8.421 -13.163 1.00 37.53 368 GLY A N 1
ATOM 2737 C CA . GLY A 1 368 ? 0.048 7.165 -13.925 1.00 37.53 368 GLY A CA 1
ATOM 2738 C C . GLY A 1 368 ? 1.409 6.812 -14.542 1.00 37.53 368 GLY A C 1
ATOM 2739 O O . GLY A 1 368 ? 1.508 5.867 -15.318 1.00 37.53 368 GLY A O 1
ATOM 2740 N N . HIS A 1 369 ? 2.473 7.524 -14.174 1.00 35.09 369 HIS A N 1
ATOM 2741 C CA . HIS A 1 369 ? 3.794 7.389 -14.774 1.00 35.09 369 HIS A CA 1
ATOM 2742 C C . HIS A 1 369 ? 4.654 6.381 -13.988 1.00 35.09 369 HIS A C 1
ATOM 2744 O O . HIS A 1 369 ? 5.653 6.731 -13.366 1.00 35.09 369 HIS A O 1
ATOM 2750 N N . ILE A 1 370 ? 4.255 5.103 -13.985 1.00 30.12 370 ILE A N 1
ATOM 2751 C CA . ILE A 1 370 ? 5.179 3.983 -13.714 1.00 30.12 370 ILE A CA 1
ATOM 2752 C C . ILE A 1 370 ? 5.765 3.508 -15.039 1.00 30.12 370 ILE A C 1
ATOM 2754 O O . ILE A 1 370 ? 5.252 2.573 -15.651 1.00 30.12 370 ILE A O 1
ATOM 2758 N N . GLY A 1 371 ? 6.852 4.155 -15.451 1.00 33.22 371 GLY A N 1
ATOM 2759 C CA . GLY A 1 371 ? 7.484 3.923 -16.745 1.00 33.22 371 GLY A CA 1
ATOM 2760 C C . GLY A 1 371 ? 6.752 4.696 -17.832 1.00 33.22 371 GLY A C 1
ATOM 2761 O O . GLY A 1 371 ? 5.528 4.667 -17.910 1.00 33.22 371 GLY A O 1
ATOM 2762 N N . TRP A 1 372 ? 7.515 5.451 -18.605 1.00 31.19 372 TRP A N 1
ATOM 2763 C CA . TRP A 1 372 ? 7.089 6.213 -19.765 1.00 31.19 372 TRP A CA 1
ATOM 2764 C C . TRP A 1 372 ? 6.018 5.467 -20.577 1.00 31.19 372 TRP A C 1
ATOM 2766 O O . TRP A 1 372 ? 6.290 4.522 -21.294 1.00 31.19 372 TRP A O 1
ATOM 2776 N N . LEU A 1 373 ? 4.772 5.895 -20.400 1.00 28.56 373 LEU A N 1
ATOM 2777 C CA . LEU A 1 373 ? 3.685 5.785 -21.366 1.00 28.56 373 LEU A CA 1
ATOM 2778 C C . LEU A 1 373 ? 3.251 7.217 -21.687 1.00 28.56 373 LEU A C 1
ATOM 2780 O O . LEU A 1 373 ? 2.070 7.560 -21.632 1.00 28.56 373 LEU A O 1
ATOM 2784 N N . ASP A 1 374 ? 4.212 8.105 -21.935 1.00 34.03 374 ASP A N 1
ATOM 2785 C CA . ASP A 1 374 ? 3.897 9.257 -22.761 1.00 34.03 374 ASP A CA 1
ATOM 2786 C C . ASP A 1 374 ? 3.985 8.824 -24.234 1.00 34.03 374 ASP A C 1
ATOM 2788 O O . ASP A 1 374 ? 4.303 7.681 -24.565 1.00 34.03 374 ASP A O 1
ATOM 2792 N N . ALA A 1 375 ? 3.662 9.728 -25.148 1.00 36.22 375 ALA A N 1
ATOM 2793 C CA . ALA A 1 375 ? 3.724 9.470 -26.582 1.00 36.22 375 ALA A CA 1
ATOM 2794 C C . ALA A 1 375 ? 5.160 9.234 -27.123 1.00 36.22 375 ALA A C 1
ATOM 2796 O O . ALA A 1 375 ? 5.351 9.337 -28.336 1.00 36.22 375 ALA A O 1
ATOM 2797 N N . VAL A 1 376 ? 6.152 8.985 -26.253 1.00 51.41 376 VAL A N 1
ATOM 2798 C CA . VAL A 1 376 ? 7.582 8.870 -26.564 1.00 51.41 376 VAL A CA 1
ATOM 2799 C C . VAL A 1 376 ? 8.137 7.463 -26.303 1.00 51.41 376 VAL A C 1
ATOM 2801 O O . VAL A 1 376 ? 9.172 7.164 -26.890 1.00 51.41 376 VAL A O 1
ATOM 2804 N N . ASP A 1 377 ? 7.465 6.576 -25.543 1.00 56.06 377 ASP A N 1
ATOM 2805 C CA . ASP A 1 377 ? 7.946 5.188 -25.399 1.00 56.06 377 ASP A CA 1
ATOM 2806 C C . ASP A 1 377 ? 7.844 4.411 -26.710 1.00 56.06 377 ASP A C 1
ATOM 2808 O O . ASP A 1 377 ? 6.762 4.022 -27.166 1.00 56.06 377 ASP A O 1
ATOM 2812 N N . ASN A 1 378 ? 9.003 4.181 -27.311 1.00 73.44 378 ASN A N 1
ATOM 2813 C CA . ASN A 1 378 ? 9.124 3.457 -28.561 1.00 73.44 378 ASN A CA 1
ATOM 2814 C C . ASN A 1 378 ? 9.253 1.935 -28.361 1.00 73.44 378 ASN A C 1
ATOM 2816 O O . ASN A 1 378 ? 9.250 1.220 -29.363 1.00 73.44 378 ASN A O 1
ATOM 2820 N N . CYS A 1 379 ? 9.298 1.426 -27.113 1.00 77.62 379 CYS A N 1
ATOM 2821 C CA . CYS A 1 379 ? 9.299 -0.006 -26.786 1.00 77.62 379 CYS A CA 1
ATOM 2822 C C . CYS A 1 379 ? 8.396 -0.393 -25.593 1.00 77.62 379 CYS A C 1
ATOM 2824 O O . CYS A 1 379 ? 8.888 -0.704 -24.507 1.00 77.62 379 CYS A O 1
ATOM 2826 N N . PRO A 1 380 ? 7.082 -0.582 -25.824 1.00 72.69 380 PRO A N 1
ATOM 2827 C CA . PRO A 1 380 ? 6.087 -0.753 -24.755 1.00 72.69 380 PRO A CA 1
ATOM 2828 C C . PRO A 1 380 ? 6.271 -1.948 -23.807 1.00 72.69 380 PRO A C 1
ATOM 2830 O O . PRO A 1 380 ? 5.672 -1.989 -22.731 1.00 72.69 380 PRO A O 1
ATOM 2833 N N . PHE A 1 381 ? 7.021 -2.976 -24.215 1.00 71.75 381 PHE A N 1
ATOM 2834 C CA . PHE A 1 381 ? 7.083 -4.255 -23.496 1.00 71.75 381 PHE A CA 1
ATOM 2835 C C . PHE A 1 381 ? 8.496 -4.728 -23.150 1.00 71.75 381 PHE A C 1
ATOM 2837 O O . PHE A 1 381 ? 8.654 -5.780 -22.526 1.00 71.75 381 PHE A O 1
ATOM 2844 N N . VAL A 1 382 ? 9.522 -3.971 -23.530 1.00 72.25 382 VAL A N 1
ATOM 2845 C CA . VAL A 1 382 ? 10.922 -4.287 -23.239 1.00 72.25 382 VAL A CA 1
ATOM 2846 C C . VAL A 1 382 ? 11.657 -2.998 -22.915 1.00 72.25 382 VAL A C 1
ATOM 2848 O O . VAL A 1 382 ? 11.404 -1.960 -23.511 1.00 72.25 382 VAL A O 1
ATOM 2851 N N . SER A 1 383 ? 12.579 -3.065 -21.959 1.00 70.19 383 SER A N 1
ATOM 2852 C CA . SER A 1 383 ? 13.334 -1.888 -21.546 1.00 70.19 383 SER A CA 1
ATOM 2853 C C . SER A 1 383 ? 14.165 -1.336 -22.708 1.00 70.19 383 SER A C 1
ATOM 2855 O O . SER A 1 383 ? 15.051 -2.026 -23.215 1.00 70.19 383 SER A O 1
ATOM 2857 N N . ASN A 1 384 ? 13.896 -0.084 -23.079 1.00 70.31 384 ASN A N 1
ATOM 2858 C CA . ASN A 1 384 ? 14.738 0.741 -23.941 1.00 70.31 384 ASN A CA 1
ATOM 2859 C C . ASN A 1 384 ? 15.133 2.023 -23.182 1.00 70.31 384 ASN A C 1
ATOM 2861 O O . ASN A 1 384 ? 14.536 3.073 -23.4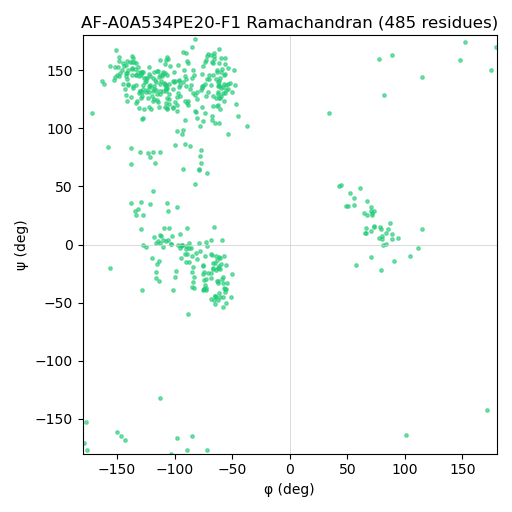19 1.00 70.31 384 ASN A O 1
ATOM 2865 N N . PRO A 1 385 ? 16.070 1.954 -22.213 1.00 62.38 385 PRO A N 1
ATOM 2866 C CA . PRO A 1 385 ? 16.319 3.051 -21.270 1.00 62.38 385 PRO A CA 1
ATOM 2867 C C . PRO A 1 385 ? 16.657 4.383 -21.943 1.00 62.38 385 PRO A C 1
ATOM 2869 O O . PRO A 1 385 ? 16.180 5.428 -21.521 1.00 62.38 385 PRO A O 1
ATOM 2872 N N . ASP A 1 386 ? 17.426 4.326 -23.029 1.00 74.88 386 ASP A N 1
ATOM 2873 C CA . ASP A 1 386 ? 17.875 5.508 -23.767 1.00 74.88 386 ASP A CA 1
ATOM 2874 C C . ASP A 1 386 ? 16.868 5.963 -24.841 1.00 74.88 386 ASP A C 1
ATOM 2876 O O . ASP A 1 386 ? 17.151 6.901 -25.589 1.00 74.88 386 ASP A O 1
ATOM 2880 N N . GLN A 1 387 ? 15.721 5.275 -24.959 1.00 72.31 387 GLN A N 1
ATOM 2881 C CA . GLN A 1 387 ? 14.690 5.510 -25.977 1.00 72.31 387 GLN A CA 1
ATOM 2882 C C . GLN A 1 387 ? 15.273 5.602 -27.397 1.00 72.31 387 GLN A C 1
ATOM 2884 O O . GLN A 1 387 ? 14.779 6.340 -28.251 1.00 72.31 387 GLN A O 1
ATOM 2889 N N . LEU A 1 388 ? 16.343 4.846 -27.667 1.00 85.12 388 LEU A N 1
ATOM 2890 C CA . LEU A 1 388 ? 16.992 4.856 -28.970 1.00 85.12 388 LEU A CA 1
ATOM 2891 C C . LEU A 1 388 ? 16.056 4.256 -30.015 1.00 85.12 388 LEU A C 1
ATOM 2893 O O . LEU A 1 388 ? 15.536 3.158 -29.834 1.00 85.12 388 LEU A O 1
ATOM 2897 N N . ASP A 1 389 ? 15.867 5.006 -31.089 1.00 89.56 389 ASP A N 1
ATOM 2898 C CA . ASP A 1 389 ? 15.241 4.602 -32.343 1.00 89.56 389 ASP A CA 1
ATOM 2899 C C . ASP A 1 389 ? 16.215 5.054 -33.430 1.00 89.56 389 ASP A C 1
ATOM 2901 O O . ASP A 1 389 ? 16.153 6.165 -33.963 1.00 89.56 389 ASP A O 1
ATOM 2905 N N . SER A 1 390 ? 17.260 4.252 -33.616 1.00 92.75 390 SER A N 1
ATOM 2906 C CA . SER A 1 390 ? 18.398 4.587 -34.470 1.00 92.75 390 SER A CA 1
ATOM 2907 C C . SER A 1 390 ? 18.080 4.384 -35.955 1.00 92.75 390 SER A C 1
ATOM 2909 O O . SER A 1 390 ? 18.901 4.728 -36.818 1.00 92.75 390 SER A O 1
ATOM 2911 N N . GLY A 1 391 ? 16.909 3.833 -36.282 1.00 92.19 391 GLY A N 1
ATOM 2912 C CA . GLY A 1 391 ? 16.545 3.515 -37.649 1.00 92.19 391 GLY A CA 1
ATOM 2913 C C . GLY A 1 391 ? 15.258 2.716 -37.790 1.00 92.19 391 GLY A C 1
ATOM 2914 O O . GLY A 1 391 ? 14.253 2.966 -37.152 1.00 92.19 391 GLY A O 1
ATOM 2915 N N . GLY A 1 392 ? 15.270 1.797 -38.743 1.00 93.25 392 GLY A N 1
ATOM 2916 C CA . GLY A 1 392 ? 14.113 0.989 -39.074 1.00 93.25 392 GLY A CA 1
ATOM 2917 C C . GLY A 1 392 ? 14.468 -0.011 -40.160 1.00 93.25 392 GLY A C 1
ATOM 2918 O O . GLY A 1 392 ? 15.625 -0.413 -40.327 1.00 93.25 392 GLY A O 1
ATOM 2919 N N . ILE A 1 393 ? 13.483 -0.411 -40.956 1.00 94.88 393 ILE A N 1
ATOM 2920 C CA . ILE A 1 393 ? 13.721 -1.351 -42.057 1.00 94.88 393 ILE A CA 1
ATOM 2921 C C . ILE A 1 393 ? 14.578 -0.698 -43.147 1.00 94.88 393 ILE A C 1
ATOM 2923 O O . ILE A 1 393 ? 14.127 0.192 -43.864 1.00 94.88 393 ILE A O 1
ATOM 2927 N N . ASN A 1 394 ? 15.821 -1.173 -43.287 1.00 95.62 394 ASN A N 1
ATOM 2928 C CA . ASN A 1 394 ? 16.806 -0.714 -44.272 1.00 95.62 394 ASN A CA 1
ATOM 2929 C C . ASN A 1 394 ? 16.997 0.819 -44.301 1.00 95.62 394 ASN A C 1
ATOM 2931 O O . ASN A 1 394 ? 17.256 1.414 -45.349 1.00 95.62 394 ASN A O 1
ATOM 2935 N N . THR A 1 395 ? 16.866 1.467 -43.144 1.00 94.56 395 THR A N 1
ATOM 2936 C CA . THR A 1 395 ? 16.966 2.919 -43.001 1.00 94.56 395 THR A CA 1
ATOM 2937 C C . THR A 1 395 ? 17.600 3.287 -41.664 1.00 94.56 395 THR A C 1
ATOM 2939 O O . THR A 1 395 ? 17.464 2.560 -40.688 1.00 94.56 395 THR A O 1
ATOM 2942 N N . THR A 1 396 ? 18.292 4.424 -41.624 1.00 95.25 396 THR A N 1
ATOM 2943 C CA . THR A 1 396 ? 18.749 5.080 -40.384 1.00 95.25 396 THR A CA 1
ATOM 2944 C C . THR A 1 396 ? 17.768 6.165 -39.931 1.00 95.25 396 THR A C 1
ATOM 2946 O O . THR A 1 396 ? 18.115 7.030 -39.134 1.00 95.25 396 THR A O 1
ATOM 2949 N N . VAL A 1 397 ? 16.601 6.241 -40.574 1.00 92.88 397 VAL A N 1
ATOM 2950 C CA . VAL A 1 397 ? 15.537 7.173 -40.204 1.00 92.88 397 VAL A CA 1
ATOM 2951 C C . VAL A 1 397 ? 14.676 6.477 -39.153 1.00 92.88 397 VAL A C 1
ATOM 2953 O O . VAL A 1 397 ? 14.176 5.402 -39.482 1.00 92.88 397 VAL A O 1
ATOM 2956 N N . PRO A 1 398 ? 14.499 7.082 -37.967 1.00 90.88 398 PRO A N 1
ATOM 2957 C CA . PRO A 1 398 ? 13.648 6.549 -36.908 1.00 90.88 398 PRO A CA 1
ATOM 2958 C C . PRO A 1 398 ? 12.228 6.261 -37.416 1.00 90.88 398 PRO A C 1
ATOM 2960 O O . PRO A 1 398 ? 11.658 7.103 -38.126 1.00 90.88 398 PRO A O 1
ATOM 2963 N N . ASP A 1 399 ? 11.666 5.095 -37.094 1.00 83.56 399 ASP A N 1
ATOM 2964 C CA . ASP A 1 399 ? 10.322 4.680 -37.537 1.00 83.56 399 ASP A CA 1
ATOM 2965 C C . ASP A 1 399 ? 9.254 4.695 -36.425 1.00 83.56 399 ASP A C 1
ATOM 2967 O O . ASP A 1 399 ? 8.077 4.418 -36.683 1.00 83.56 399 ASP A O 1
ATOM 2971 N N . GLY A 1 400 ? 9.642 5.135 -35.228 1.00 85.31 400 GLY A N 1
ATOM 2972 C CA . GLY A 1 400 ? 8.817 5.191 -34.027 1.00 85.31 400 GLY A CA 1
ATOM 2973 C C . GLY A 1 400 ? 8.867 3.912 -33.194 1.00 85.31 400 GLY A C 1
ATOM 2974 O O . GLY A 1 400 ? 8.127 3.820 -32.215 1.00 85.31 400 GLY A O 1
ATOM 2975 N N . ILE A 1 401 ? 9.694 2.934 -33.570 1.00 88.56 401 ILE A N 1
ATOM 2976 C CA . ILE A 1 401 ? 9.870 1.667 -32.863 1.00 88.56 401 ILE A CA 1
ATOM 2977 C C . ILE A 1 401 ? 11.324 1.572 -32.405 1.00 88.56 401 ILE A C 1
ATOM 2979 O O . ILE A 1 401 ? 12.253 1.668 -33.198 1.00 88.56 401 ILE A O 1
ATOM 2983 N N . GLY A 1 402 ? 11.529 1.392 -31.105 1.00 91.00 402 GLY A N 1
ATOM 2984 C CA . GLY A 1 402 ? 12.858 1.477 -30.516 1.00 91.00 402 GLY A CA 1
ATOM 2985 C C . GLY A 1 402 ? 13.756 0.286 -30.833 1.00 91.00 402 GLY A C 1
ATOM 2986 O O . GLY A 1 402 ? 13.304 -0.841 -31.058 1.00 91.00 402 GLY A O 1
ATOM 2987 N N . ASP A 1 403 ? 15.062 0.520 -30.739 1.00 91.62 403 ASP A N 1
ATOM 2988 C CA . ASP A 1 403 ? 16.121 -0.455 -31.015 1.00 91.62 403 ASP A CA 1
ATOM 2989 C C . ASP A 1 403 ? 15.951 -1.747 -30.188 1.00 91.62 403 ASP A C 1
ATOM 2991 O O . ASP A 1 403 ? 16.247 -2.851 -30.648 1.00 91.62 403 ASP A O 1
ATOM 2995 N N . ALA A 1 404 ? 15.418 -1.639 -28.964 1.00 87.12 404 ALA A N 1
ATOM 2996 C CA . ALA A 1 404 ? 15.222 -2.787 -28.079 1.00 87.12 404 ALA A CA 1
ATOM 2997 C C . ALA A 1 404 ? 14.103 -3.747 -28.533 1.00 87.12 404 ALA A C 1
ATOM 2999 O O . ALA A 1 404 ? 14.135 -4.929 -28.178 1.00 87.12 404 ALA A O 1
ATOM 3000 N N . CYS A 1 405 ? 13.123 -3.265 -29.303 1.00 92.81 405 CYS A N 1
ATOM 3001 C CA . CYS A 1 405 ? 11.913 -4.005 -29.678 1.00 92.81 405 CYS A CA 1
ATOM 3002 C C . CYS A 1 405 ? 11.669 -4.100 -31.184 1.00 92.81 405 CYS A C 1
ATOM 3004 O O . CYS A 1 405 ? 10.710 -4.755 -31.593 1.00 92.81 405 CYS A O 1
ATOM 3006 N N . GLN A 1 406 ? 12.518 -3.492 -32.011 1.00 96.69 406 GLN A N 1
ATOM 3007 C CA . GLN A 1 406 ? 12.386 -3.540 -33.458 1.00 96.69 406 GLN A CA 1
ATOM 3008 C C . GLN A 1 406 ? 12.577 -4.973 -33.978 1.00 96.69 406 GLN A C 1
ATOM 3010 O O . GLN A 1 406 ? 13.696 -5.492 -34.068 1.00 96.69 406 GLN A O 1
ATOM 3015 N N . CYS A 1 407 ? 11.481 -5.640 -34.353 1.00 97.44 407 CYS A N 1
ATOM 3016 C CA . CYS A 1 407 ? 11.564 -7.009 -34.838 1.00 97.44 407 CYS A CA 1
ATOM 3017 C C . CYS A 1 407 ? 12.417 -7.096 -36.102 1.00 97.44 407 CYS A C 1
ATOM 3019 O O . CYS A 1 407 ? 12.301 -6.307 -37.035 1.00 97.44 407 CYS A O 1
ATOM 3021 N N . GLY A 1 408 ? 13.271 -8.108 -36.143 1.00 96.38 408 GLY A N 1
ATOM 3022 C CA . GLY A 1 408 ? 14.250 -8.305 -37.193 1.00 96.38 408 GLY A CA 1
ATOM 3023 C C . GLY A 1 408 ? 15.597 -7.646 -36.922 1.00 96.38 408 GLY A C 1
ATOM 3024 O O . GLY A 1 408 ? 16.535 -8.046 -37.599 1.00 96.38 408 GLY A O 1
ATOM 3025 N N . ASP A 1 409 ? 15.744 -6.733 -35.953 1.00 97.75 409 ASP A N 1
ATOM 3026 C CA . ASP A 1 409 ? 17.061 -6.243 -35.519 1.00 97.75 409 ASP A CA 1
ATOM 3027 C C . ASP A 1 409 ? 17.625 -7.170 -34.441 1.00 97.75 409 ASP A C 1
ATOM 3029 O O . ASP A 1 409 ? 17.458 -6.967 -33.240 1.00 97.75 409 ASP A O 1
ATOM 3033 N N . VAL A 1 410 ? 18.276 -8.246 -34.878 1.00 96.94 410 VAL A N 1
ATOM 3034 C CA . VAL A 1 410 ? 18.934 -9.188 -33.959 1.00 96.94 410 VAL A CA 1
ATOM 3035 C C . VAL A 1 410 ? 20.387 -8.809 -33.702 1.00 96.94 410 VAL A C 1
ATOM 3037 O O . VAL A 1 410 ? 21.038 -9.431 -32.861 1.00 96.94 410 VAL A O 1
ATOM 3040 N N . THR A 1 411 ? 20.915 -7.829 -34.439 1.00 96.25 411 THR A N 1
ATOM 3041 C CA . THR A 1 411 ? 22.273 -7.316 -34.249 1.00 96.25 411 THR A CA 1
ATOM 3042 C C . THR A 1 411 ? 22.331 -6.194 -33.216 1.00 96.25 411 THR A C 1
ATOM 3044 O O . THR A 1 411 ? 23.422 -5.926 -32.714 1.00 96.25 411 THR A O 1
ATOM 3047 N N . GLY A 1 412 ? 21.185 -5.610 -32.853 1.00 94.31 412 GLY A N 1
ATOM 3048 C CA . GLY A 1 412 ? 21.041 -4.588 -31.817 1.00 94.31 412 GLY A CA 1
ATOM 3049 C C . GLY A 1 412 ? 21.632 -3.244 -32.229 1.00 94.31 412 GLY A C 1
ATOM 3050 O O . GLY A 1 412 ? 22.226 -2.562 -31.397 1.00 94.31 412 GLY A O 1
ATOM 3051 N N . ASN A 1 413 ? 21.579 -2.910 -33.521 1.00 94.31 413 ASN A N 1
ATOM 3052 C CA . ASN A 1 413 ? 22.122 -1.659 -34.061 1.00 94.31 413 ASN A CA 1
ATOM 3053 C C . ASN A 1 413 ? 21.041 -0.666 -34.525 1.00 94.31 413 ASN A C 1
ATOM 3055 O O . ASN A 1 413 ? 21.392 0.365 -35.102 1.00 94.31 413 ASN A O 1
ATOM 3059 N N . GLY A 1 414 ? 19.765 -1.003 -34.327 1.00 94.38 414 GLY A N 1
ATOM 3060 C CA . GLY A 1 414 ? 18.591 -0.222 -34.702 1.00 94.38 414 GLY A CA 1
ATOM 3061 C C . GLY A 1 414 ? 18.220 -0.268 -36.186 1.00 94.38 414 GLY A C 1
ATOM 3062 O O . GLY A 1 414 ? 17.331 0.458 -36.619 1.00 94.38 414 GLY A O 1
ATOM 3063 N N . ILE A 1 415 ? 18.889 -1.082 -37.015 1.00 97.38 415 ILE A N 1
ATOM 3064 C CA . ILE A 1 415 ? 18.665 -1.112 -38.470 1.00 97.38 415 ILE A CA 1
ATOM 3065 C C . ILE A 1 415 ? 18.414 -2.537 -38.944 1.00 97.38 415 ILE A C 1
ATOM 3067 O O . ILE A 1 415 ? 19.348 -3.310 -39.150 1.00 97.38 415 ILE A O 1
ATOM 3071 N N . VAL A 1 416 ? 17.167 -2.834 -39.304 1.00 97.44 416 VAL A N 1
ATOM 3072 C CA . VAL A 1 416 ? 16.778 -4.146 -39.834 1.00 97.44 416 VAL A CA 1
ATOM 3073 C C . VAL A 1 416 ? 17.251 -4.292 -41.279 1.00 97.44 416 VAL A C 1
ATOM 3075 O O . VAL A 1 416 ? 16.688 -3.686 -42.198 1.00 97.44 416 VAL A O 1
ATOM 3078 N N . ASN A 1 417 ? 18.291 -5.097 -41.518 1.00 96.12 417 ASN A N 1
ATOM 3079 C CA . ASN A 1 417 ? 18.862 -5.255 -42.855 1.00 96.12 417 ASN A CA 1
ATOM 3080 C C . ASN A 1 417 ? 19.416 -6.669 -43.152 1.00 96.12 417 ASN A C 1
ATOM 3082 O O . ASN A 1 417 ? 19.103 -7.676 -42.514 1.00 96.12 417 ASN A O 1
ATOM 3086 N N . GLY A 1 418 ? 20.213 -6.786 -44.219 1.00 96.06 418 GLY A N 1
ATOM 3087 C CA . GLY A 1 418 ? 20.803 -8.058 -44.643 1.00 96.06 418 GLY A CA 1
ATOM 3088 C C . GLY A 1 418 ? 21.786 -8.674 -43.636 1.00 96.06 418 GLY A C 1
ATOM 3089 O O . GLY A 1 418 ? 22.022 -9.884 -43.690 1.00 96.06 418 GLY A O 1
ATOM 3090 N N . GLN A 1 419 ? 22.365 -7.877 -42.737 1.00 97.12 419 GLN A N 1
ATOM 3091 C CA . GLN A 1 419 ? 23.212 -8.346 -41.645 1.00 97.12 419 GLN A CA 1
ATOM 3092 C C . GLN A 1 419 ? 22.392 -9.173 -40.655 1.00 97.12 419 GLN A C 1
ATOM 3094 O O . GLN A 1 419 ? 22.776 -10.308 -40.362 1.00 97.12 419 GLN A O 1
ATOM 3099 N N . ASP A 1 420 ? 21.231 -8.673 -40.246 1.00 97.94 420 ASP A N 1
ATOM 3100 C CA . ASP A 1 420 ? 20.311 -9.379 -39.359 1.00 97.94 420 ASP A CA 1
ATOM 3101 C C . ASP A 1 420 ? 19.775 -10.647 -40.007 1.00 97.94 420 ASP A C 1
ATOM 3103 O O . ASP A 1 420 ? 19.847 -11.727 -39.426 1.00 97.94 420 ASP A O 1
ATOM 3107 N N . ALA A 1 421 ? 19.363 -10.566 -41.276 1.00 97.19 421 ALA A N 1
ATOM 3108 C CA . ALA A 1 421 ? 18.939 -11.746 -42.026 1.00 97.19 421 ALA A CA 1
ATOM 3109 C C . ALA A 1 421 ? 20.017 -12.846 -42.041 1.00 97.19 421 ALA A C 1
ATOM 3111 O O . ALA A 1 421 ? 19.709 -14.039 -41.963 1.00 97.19 421 ALA A O 1
ATOM 3112 N N . ASN A 1 422 ? 21.295 -12.470 -42.140 1.00 96.81 422 ASN A N 1
ATOM 3113 C CA . ASN A 1 422 ? 22.398 -13.423 -42.077 1.00 96.81 422 ASN A CA 1
ATOM 3114 C C . ASN A 1 422 ? 22.622 -13.958 -40.656 1.00 96.81 422 ASN A C 1
ATOM 3116 O O . ASN A 1 422 ? 22.885 -15.155 -40.518 1.00 96.81 422 ASN A O 1
ATOM 3120 N N . ALA A 1 423 ? 22.502 -13.120 -39.625 1.00 96.88 423 ALA A N 1
ATOM 3121 C CA . ALA A 1 423 ? 22.601 -13.532 -38.227 1.00 96.88 423 ALA A CA 1
ATOM 3122 C C . ALA A 1 423 ? 21.493 -14.537 -37.863 1.00 96.88 423 ALA A C 1
ATOM 3124 O O . ALA A 1 423 ? 21.804 -15.627 -37.381 1.00 96.88 423 ALA A O 1
ATOM 3125 N N . ILE A 1 424 ? 20.237 -14.250 -38.220 1.00 96.81 424 ILE A N 1
ATOM 3126 C CA . ILE A 1 424 ? 19.089 -15.156 -38.048 1.00 96.81 424 ILE A CA 1
ATOM 3127 C C . ILE A 1 424 ? 19.303 -16.459 -38.823 1.00 96.81 424 ILE A C 1
ATOM 3129 O O . ILE A 1 424 ? 19.106 -17.554 -38.299 1.00 96.81 424 ILE A O 1
ATOM 3133 N N . LYS A 1 425 ? 19.761 -16.381 -40.079 1.00 96.19 425 LYS A N 1
ATOM 3134 C CA . LYS A 1 425 ? 20.012 -17.578 -40.895 1.00 96.19 425 LYS A CA 1
ATOM 3135 C C . LYS A 1 425 ? 21.085 -18.479 -40.282 1.00 96.19 425 LYS A C 1
ATOM 3137 O O . LYS A 1 425 ? 20.949 -19.700 -40.332 1.00 96.19 425 LYS A O 1
ATOM 3142 N N . ARG A 1 426 ? 22.169 -17.901 -39.758 1.00 95.31 426 ARG A N 1
ATOM 3143 C CA . ARG A 1 426 ? 23.234 -18.657 -39.081 1.00 95.31 426 ARG A CA 1
ATOM 3144 C C . ARG A 1 426 ? 22.708 -19.318 -37.813 1.00 95.31 426 ARG A C 1
ATOM 3146 O O . ARG A 1 426 ? 22.967 -20.507 -37.632 1.00 95.31 426 ARG A O 1
ATOM 3153 N N . HIS A 1 427 ? 21.930 -18.578 -37.023 1.00 93.25 427 HIS A N 1
ATOM 3154 C CA . HIS A 1 427 ? 21.274 -19.078 -35.820 1.00 93.25 427 HIS A CA 1
ATOM 3155 C C . HIS A 1 427 ? 20.353 -20.269 -36.146 1.00 93.25 427 HIS A C 1
ATOM 3157 O O . HIS A 1 427 ? 20.564 -21.373 -35.650 1.00 93.25 427 HIS A O 1
ATOM 3163 N N . GLY A 1 428 ? 19.431 -20.114 -37.102 1.00 91.75 428 GLY A N 1
ATOM 3164 C CA . GLY A 1 428 ? 18.517 -21.184 -37.521 1.00 91.75 428 GLY A CA 1
ATOM 3165 C C . GLY A 1 428 ? 19.205 -22.421 -38.127 1.00 91.75 428 GLY A C 1
ATOM 3166 O O . GLY A 1 428 ? 18.624 -23.505 -38.152 1.00 91.75 428 GLY A O 1
ATOM 3167 N N . LEU A 1 429 ? 20.451 -22.290 -38.601 1.00 93.50 429 LEU A N 1
ATOM 3168 C CA . LEU A 1 429 ? 21.292 -23.402 -39.067 1.00 93.50 429 LEU A CA 1
ATOM 3169 C C . LEU A 1 429 ? 22.225 -23.965 -37.980 1.00 93.50 429 LEU A C 1
ATOM 3171 O O . LEU A 1 429 ? 22.971 -24.904 -38.263 1.00 93.50 429 LEU A O 1
ATOM 3175 N N . ARG A 1 430 ? 22.192 -23.412 -36.760 1.00 92.00 430 ARG A N 1
ATOM 3176 C CA . ARG A 1 430 ? 23.064 -23.759 -35.625 1.00 92.00 430 ARG A CA 1
ATOM 3177 C C . ARG A 1 430 ? 24.555 -23.639 -35.961 1.00 92.00 430 ARG A C 1
ATOM 3179 O O . ARG A 1 430 ? 25.361 -24.500 -35.605 1.00 92.00 430 ARG A O 1
ATOM 3186 N N . ILE A 1 431 ? 24.919 -22.592 -36.704 1.00 91.19 431 ILE A N 1
ATOM 3187 C CA . ILE A 1 431 ? 26.303 -22.320 -37.112 1.00 91.19 431 ILE A CA 1
ATOM 3188 C C . ILE A 1 431 ? 26.947 -21.365 -36.104 1.00 91.19 431 ILE A C 1
ATOM 3190 O O . ILE A 1 431 ? 26.855 -20.144 -36.245 1.00 91.19 431 ILE A O 1
ATOM 3194 N N . GLU A 1 432 ? 27.652 -21.943 -35.132 1.00 87.81 432 GLU A N 1
ATOM 3195 C CA . GLU A 1 432 ? 28.358 -21.214 -34.075 1.00 87.81 432 GLU A CA 1
ATOM 3196 C C . GLU A 1 432 ? 29.874 -21.078 -34.338 1.00 87.81 432 GLU A C 1
ATOM 3198 O O . GLU A 1 432 ? 30.480 -21.976 -34.935 1.00 87.81 432 GLU A O 1
ATOM 3203 N N . PRO A 1 433 ? 30.520 -19.979 -33.891 1.00 89.38 433 PRO A N 1
ATOM 3204 C CA . PRO A 1 433 ? 29.928 -18.857 -33.159 1.00 89.38 433 PRO A CA 1
ATOM 3205 C C . PRO A 1 433 ? 29.127 -17.904 -34.064 1.00 89.38 433 PRO A C 1
ATOM 3207 O O . PRO A 1 433 ? 29.493 -17.660 -35.224 1.00 89.38 433 PRO A O 1
ATOM 3210 N N . ASN A 1 434 ? 28.062 -17.327 -33.513 1.00 90.31 434 ASN A N 1
ATOM 3211 C CA . ASN A 1 434 ? 27.244 -16.298 -34.149 1.00 90.31 434 ASN A CA 1
ATOM 3212 C C . ASN A 1 434 ? 27.300 -14.963 -33.374 1.00 90.31 434 ASN A C 1
ATOM 3214 O O . ASN A 1 434 ? 26.317 -14.551 -32.767 1.00 90.31 434 ASN A O 1
ATOM 3218 N N . PRO A 1 435 ? 28.450 -14.259 -33.387 1.00 91.88 435 PRO A N 1
ATOM 3219 C CA . PRO A 1 435 ? 28.685 -13.087 -32.535 1.00 91.88 435 PRO A CA 1
ATOM 3220 C C . PRO A 1 435 ? 27.823 -11.866 -32.883 1.00 91.88 435 PRO A C 1
ATOM 3222 O O . PRO A 1 435 ? 27.856 -10.875 -32.169 1.00 91.88 435 PRO A O 1
ATOM 3225 N N . THR A 1 436 ? 27.103 -11.906 -34.002 1.00 92.50 436 THR A N 1
ATOM 3226 C CA . THR A 1 436 ? 26.228 -10.826 -34.469 1.00 92.50 436 THR A CA 1
ATOM 3227 C C . THR A 1 436 ? 24.764 -11.047 -34.095 1.00 92.50 436 THR A C 1
ATOM 3229 O O . THR A 1 436 ? 23.929 -10.244 -34.480 1.00 92.50 436 THR A O 1
ATOM 3232 N N . PHE A 1 437 ? 24.432 -12.148 -33.420 1.00 95.44 437 PHE A N 1
ATOM 3233 C CA . PHE A 1 437 ? 23.084 -12.439 -32.940 1.00 95.44 437 PHE A CA 1
ATOM 3234 C C . PHE A 1 437 ? 23.019 -12.088 -31.451 1.00 95.44 437 PHE A C 1
ATOM 3236 O O . PHE A 1 437 ? 23.321 -12.914 -30.594 1.00 95.44 437 PHE A O 1
ATOM 3243 N N . LEU A 1 438 ? 22.746 -10.814 -31.172 1.00 95.25 438 LEU A N 1
ATOM 3244 C CA . LEU A 1 438 ? 22.833 -10.205 -29.844 1.00 95.25 438 LEU A CA 1
ATOM 3245 C C . LEU A 1 438 ? 21.472 -10.082 -29.157 1.00 95.25 438 LEU A C 1
ATOM 3247 O O . LEU A 1 438 ? 21.416 -10.123 -27.930 1.00 95.25 438 LEU A O 1
ATOM 3251 N N . VAL A 1 439 ? 20.389 -9.963 -29.932 1.00 94.62 439 VAL A N 1
ATOM 3252 C CA . VAL A 1 439 ? 19.033 -9.730 -29.410 1.00 94.62 439 VAL A CA 1
ATOM 3253 C C . VAL A 1 439 ? 18.071 -10.833 -29.885 1.00 94.62 439 VAL A C 1
ATOM 3255 O O . VAL A 1 439 ? 17.293 -10.622 -30.818 1.00 94.62 439 VAL A O 1
ATOM 3258 N N . PRO A 1 440 ? 18.088 -12.035 -29.269 1.00 94.12 440 PRO A N 1
ATOM 3259 C CA . PRO A 1 440 ? 17.235 -13.158 -29.682 1.00 94.12 440 PRO A CA 1
ATOM 3260 C C . PRO A 1 440 ? 15.734 -12.839 -29.659 1.00 94.12 440 PRO A C 1
ATOM 3262 O O . PRO A 1 440 ? 14.973 -13.308 -30.508 1.00 94.12 440 PRO A O 1
ATOM 3265 N N . GLY A 1 441 ? 15.316 -11.984 -28.719 1.00 93.81 441 GLY A N 1
ATOM 3266 C CA . GLY A 1 441 ? 13.929 -11.548 -28.555 1.00 93.81 441 GLY A CA 1
ATOM 3267 C C . GLY A 1 441 ? 13.344 -10.807 -29.761 1.00 93.81 441 GLY A C 1
ATOM 3268 O O . GLY A 1 441 ? 12.122 -10.793 -29.901 1.00 93.81 441 GLY A O 1
ATOM 3269 N N . ASN A 1 442 ? 14.183 -10.289 -30.667 1.00 96.88 442 ASN A N 1
ATOM 3270 C CA . ASN A 1 442 ? 13.756 -9.572 -31.873 1.00 96.88 442 ASN A CA 1
ATOM 3271 C C . ASN A 1 442 ? 13.553 -10.488 -33.094 1.00 96.88 442 ASN A C 1
ATOM 3273 O O . ASN A 1 442 ? 13.136 -10.021 -34.149 1.00 96.88 442 ASN A O 1
ATOM 3277 N N . CYS A 1 443 ? 13.845 -11.788 -33.007 1.00 97.00 443 CYS A N 1
ATOM 3278 C CA . CYS A 1 443 ? 13.985 -12.607 -34.213 1.00 97.00 443 CYS A CA 1
ATOM 3279 C C . CYS A 1 443 ? 12.669 -12.991 -34.922 1.00 97.00 443 CYS A C 1
ATOM 3281 O O . CYS A 1 443 ? 12.638 -13.032 -36.153 1.00 97.00 443 CYS A O 1
ATOM 3283 N N . ASP A 1 444 ? 11.601 -13.301 -34.181 1.00 95.00 444 ASP A N 1
ATOM 3284 C CA . ASP A 1 444 ? 10.364 -13.873 -34.744 1.00 95.00 444 ASP A CA 1
ATOM 3285 C C . ASP A 1 444 ? 9.491 -12.811 -35.438 1.00 95.00 444 ASP A C 1
ATOM 3287 O O . ASP A 1 444 ? 8.484 -12.341 -34.912 1.00 95.00 444 ASP A O 1
ATOM 3291 N N . VAL A 1 445 ? 9.891 -12.409 -36.644 1.00 95.38 445 VAL A N 1
ATOM 3292 C CA . VAL A 1 445 ? 9.141 -11.445 -37.469 1.00 95.38 445 VAL A CA 1
ATOM 3293 C C . VAL A 1 445 ? 7.900 -12.072 -38.111 1.00 95.38 445 VAL A C 1
ATOM 3295 O O . VAL A 1 445 ? 6.999 -11.355 -38.557 1.00 95.38 445 VAL A O 1
ATOM 3298 N N . THR A 1 446 ? 7.842 -13.407 -38.190 1.00 93.38 446 THR A N 1
ATOM 3299 C CA . THR A 1 446 ? 6.722 -14.136 -38.805 1.00 93.38 446 THR A CA 1
ATOM 3300 C C . THR A 1 446 ? 5.607 -14.495 -37.818 1.00 93.38 446 THR A C 1
ATOM 3302 O O . THR A 1 446 ? 4.501 -14.815 -38.260 1.00 93.38 446 THR A O 1
ATOM 3305 N N . GLY A 1 447 ? 5.866 -14.403 -36.511 1.00 91.12 447 GLY A N 1
ATOM 3306 C CA . GLY A 1 447 ? 4.932 -14.733 -35.433 1.00 91.12 447 GLY A CA 1
ATOM 3307 C C . GLY A 1 447 ? 4.676 -16.235 -35.291 1.00 91.12 447 GLY A C 1
ATOM 3308 O O . GLY A 1 447 ? 3.592 -16.637 -34.864 1.00 91.12 447 GLY A O 1
ATOM 3309 N N . ASN A 1 448 ? 5.614 -17.082 -35.726 1.00 90.38 448 ASN A N 1
ATOM 3310 C CA . ASN A 1 448 ? 5.452 -18.540 -35.716 1.00 90.38 448 ASN A CA 1
ATOM 3311 C C . ASN A 1 448 ? 6.023 -19.207 -34.447 1.00 90.38 448 ASN A C 1
ATOM 3313 O O . ASN A 1 448 ? 5.935 -20.431 -34.313 1.00 90.38 448 ASN A O 1
ATOM 3317 N N . GLY A 1 449 ? 6.588 -18.417 -33.530 1.00 88.81 449 GLY A N 1
ATOM 3318 C CA . GLY A 1 449 ? 7.206 -18.859 -32.284 1.00 88.81 449 GLY A CA 1
ATOM 3319 C C . GLY A 1 449 ? 8.619 -19.423 -32.442 1.00 88.81 449 GLY A C 1
ATOM 3320 O O . GLY A 1 449 ? 9.109 -20.075 -31.522 1.00 88.81 449 GLY A O 1
ATOM 3321 N N . ALA A 1 450 ? 9.277 -19.238 -33.589 1.00 91.44 450 ALA A N 1
ATOM 3322 C CA . ALA A 1 450 ? 10.610 -19.766 -33.860 1.00 91.44 450 ALA A CA 1
ATOM 3323 C C . ALA A 1 450 ? 11.502 -18.730 -34.555 1.00 91.44 450 ALA A C 1
ATOM 3325 O O . ALA A 1 450 ? 11.050 -17.985 -35.407 1.00 91.44 450 ALA A O 1
ATOM 3326 N N . CYS A 1 451 ? 12.802 -18.746 -34.252 1.00 93.56 451 CYS A N 1
ATOM 3327 C CA . CYS A 1 451 ? 13.809 -17.962 -34.970 1.00 93.56 451 CYS A CA 1
ATOM 3328 C C . CYS A 1 451 ? 14.504 -18.834 -36.014 1.00 93.56 451 CYS A C 1
ATOM 3330 O O . CYS A 1 451 ? 15.396 -19.627 -35.694 1.00 93.56 451 CYS A O 1
ATOM 3332 N N . ASN A 1 452 ? 14.072 -18.765 -37.273 1.00 92.88 452 ASN A N 1
ATOM 3333 C CA . ASN A 1 452 ? 14.573 -19.684 -38.290 1.00 92.88 452 ASN A CA 1
ATOM 3334 C C . ASN A 1 452 ? 14.749 -19.045 -39.681 1.00 92.88 452 ASN A C 1
ATOM 3336 O O . ASN A 1 452 ? 14.761 -17.831 -39.873 1.00 92.88 452 ASN A O 1
ATOM 3340 N N . GLY A 1 453 ? 14.970 -19.887 -40.696 1.00 94.25 453 GLY A N 1
ATOM 3341 C CA . GLY A 1 453 ? 15.182 -19.434 -42.071 1.00 94.25 453 GLY A CA 1
ATOM 3342 C C . GLY A 1 453 ? 13.995 -18.679 -42.688 1.00 94.25 453 GLY A C 1
ATOM 3343 O O . GLY A 1 453 ? 14.199 -17.958 -43.667 1.00 94.25 453 GLY A O 1
ATOM 3344 N N . GLN A 1 454 ? 12.781 -18.834 -42.151 1.00 94.88 454 GLN A N 1
ATOM 3345 C CA . GLN A 1 454 ? 11.602 -18.067 -42.557 1.00 94.88 454 GLN A CA 1
ATOM 3346 C C . GLN A 1 454 ? 11.746 -16.603 -42.144 1.00 94.88 454 GLN A C 1
ATOM 3348 O O . GLN A 1 454 ? 11.601 -15.732 -43.000 1.00 94.88 454 GLN A O 1
ATOM 3353 N N . ASP A 1 455 ? 12.147 -16.349 -40.901 1.00 96.56 455 ASP A N 1
ATOM 3354 C CA . ASP A 1 455 ? 12.384 -15.011 -40.354 1.00 96.56 455 ASP A CA 1
ATOM 3355 C C . ASP A 1 455 ? 13.553 -14.331 -41.064 1.00 96.56 455 ASP A C 1
ATOM 3357 O O . ASP A 1 455 ? 13.425 -13.211 -41.554 1.00 96.56 455 ASP A O 1
ATOM 3361 N N . ALA A 1 456 ? 14.652 -15.062 -41.288 1.00 96.75 456 ALA A N 1
ATOM 3362 C CA . ALA A 1 456 ? 15.773 -14.567 -42.089 1.00 96.75 456 ALA A CA 1
ATOM 3363 C C . ALA A 1 456 ? 15.344 -14.139 -43.504 1.00 96.75 456 ALA A C 1
ATOM 3365 O O . ALA A 1 456 ? 15.825 -13.139 -44.042 1.00 96.75 456 ALA A O 1
ATOM 3366 N N . ASN A 1 457 ? 14.460 -14.912 -44.143 1.00 96.06 457 ASN A N 1
ATOM 3367 C CA . ASN A 1 457 ? 13.961 -14.588 -45.475 1.00 96.06 457 ASN A CA 1
ATOM 3368 C C . ASN A 1 457 ? 12.967 -13.417 -45.450 1.00 96.06 457 ASN A C 1
ATOM 3370 O O . ASN A 1 457 ? 12.972 -12.624 -46.389 1.00 96.06 457 ASN A O 1
ATOM 3374 N N . ALA A 1 458 ? 12.150 -13.291 -44.402 1.00 96.19 458 ALA A N 1
ATOM 3375 C CA . ALA A 1 458 ? 11.249 -12.159 -44.200 1.00 96.19 458 ALA A CA 1
ATOM 3376 C C . ALA A 1 458 ? 12.033 -10.857 -43.985 1.00 96.19 458 ALA A C 1
ATOM 3378 O O . ALA A 1 458 ? 11.836 -9.921 -44.754 1.00 96.19 458 ALA A O 1
ATOM 3379 N N . VAL A 1 459 ? 13.008 -10.838 -43.069 1.00 96.94 459 VAL A N 1
ATOM 3380 C CA . VAL A 1 459 ? 13.918 -9.697 -42.840 1.00 96.94 459 VAL A CA 1
ATOM 3381 C C . VAL A 1 459 ? 14.627 -9.289 -44.130 1.00 96.94 459 VAL A C 1
ATOM 3383 O O . VAL A 1 459 ? 14.569 -8.133 -44.545 1.00 96.94 459 VAL A O 1
ATOM 3386 N N . LYS A 1 460 ? 15.240 -10.250 -44.838 1.00 96.31 460 LYS A N 1
ATOM 3387 C CA . LYS A 1 460 ? 15.946 -9.976 -46.101 1.00 96.31 460 LYS A CA 1
ATOM 3388 C C . LYS A 1 460 ? 15.044 -9.326 -47.149 1.00 96.31 460 LYS A C 1
ATOM 3390 O O . LYS A 1 460 ? 15.521 -8.542 -47.963 1.00 96.31 460 LYS A O 1
ATOM 3395 N N . ARG A 1 461 ? 13.778 -9.736 -47.212 1.00 94.38 461 ARG A N 1
ATOM 3396 C CA . ARG A 1 461 ? 12.841 -9.285 -48.243 1.00 94.38 461 ARG A CA 1
ATOM 3397 C C . ARG A 1 461 ? 12.188 -7.961 -47.866 1.00 94.38 461 ARG A C 1
ATOM 3399 O O . ARG A 1 461 ? 12.079 -7.115 -48.747 1.00 94.38 461 ARG A O 1
ATOM 3406 N N . ALA A 1 462 ? 11.887 -7.749 -46.588 1.00 92.31 462 ALA A N 1
ATOM 3407 C CA . ALA A 1 462 ? 11.479 -6.454 -46.054 1.00 92.31 462 ALA A CA 1
ATOM 3408 C C . ALA A 1 462 ? 12.554 -5.388 -46.305 1.00 92.31 462 ALA A C 1
ATOM 3410 O O . ALA A 1 462 ? 12.251 -4.345 -46.868 1.00 92.31 462 ALA A O 1
ATOM 3411 N N . ALA A 1 463 ? 13.828 -5.704 -46.053 1.00 92.75 463 ALA A N 1
ATOM 3412 C CA . ALA A 1 463 ? 14.949 -4.805 -46.337 1.00 92.75 463 ALA A CA 1
ATOM 3413 C C . ALA A 1 463 ? 15.161 -4.487 -47.837 1.00 92.75 463 ALA A C 1
ATOM 3415 O O . ALA A 1 463 ? 15.978 -3.639 -48.181 1.00 92.75 463 ALA A O 1
ATOM 3416 N N . LEU A 1 464 ? 14.464 -5.184 -48.743 1.00 93.19 464 LEU A N 1
ATOM 3417 C CA . LEU A 1 464 ? 14.468 -4.944 -50.191 1.00 93.19 464 LEU A CA 1
ATOM 3418 C C . LEU A 1 464 ? 13.137 -4.348 -50.690 1.00 93.19 464 LEU A C 1
ATOM 3420 O O . LEU A 1 464 ? 12.877 -4.396 -51.893 1.00 93.19 464 LEU A O 1
ATOM 3424 N N . ASP A 1 465 ? 12.281 -3.856 -49.787 1.00 89.31 465 ASP A N 1
ATOM 3425 C CA . ASP A 1 465 ? 10.927 -3.355 -50.068 1.00 89.31 465 ASP A CA 1
ATOM 3426 C C . ASP A 1 465 ? 10.022 -4.379 -50.784 1.00 89.31 465 ASP A C 1
ATOM 3428 O O . ASP A 1 465 ? 9.179 -4.047 -51.623 1.00 89.31 465 ASP A O 1
ATOM 3432 N N . LEU A 1 466 ? 10.185 -5.671 -50.472 1.00 89.50 466 LEU A N 1
ATOM 3433 C CA . LEU A 1 466 ? 9.375 -6.749 -51.043 1.00 89.50 466 LEU A CA 1
ATOM 3434 C C . LEU A 1 466 ? 8.289 -7.205 -50.059 1.00 89.50 466 LEU A C 1
ATOM 3436 O O . LEU A 1 466 ? 8.582 -7.785 -49.020 1.00 89.50 466 LEU A O 1
ATOM 3440 N N . ALA A 1 467 ? 7.022 -7.063 -50.454 1.00 76.38 467 ALA A N 1
ATOM 3441 C CA . ALA A 1 467 ? 5.832 -7.265 -49.609 1.00 76.38 467 ALA A CA 1
ATOM 3442 C C . ALA A 1 467 ? 5.514 -8.712 -49.148 1.00 76.38 467 ALA A C 1
ATOM 3444 O O . ALA A 1 467 ? 4.465 -8.966 -48.565 1.00 76.38 467 ALA A O 1
ATOM 3445 N N . SER A 1 468 ? 6.346 -9.701 -49.461 1.00 72.19 468 SER A N 1
ATOM 3446 C CA . SER A 1 468 ? 6.107 -11.115 -49.121 1.00 72.19 468 SER A CA 1
ATOM 3447 C C . SER A 1 468 ? 7.450 -11.811 -48.966 1.00 72.19 468 SER A C 1
ATOM 3449 O O . SER A 1 468 ? 8.297 -11.473 -49.786 1.00 72.19 468 SER A O 1
ATOM 3451 N N . PRO A 1 469 ? 7.665 -12.779 -48.046 1.00 77.12 469 PRO A N 1
ATOM 3452 C CA . PRO A 1 469 ? 6.714 -13.235 -47.027 1.00 77.12 469 PRO A CA 1
ATOM 3453 C C . PRO A 1 469 ? 6.417 -12.128 -46.007 1.00 77.12 469 PRO A C 1
ATOM 3455 O O . PRO A 1 469 ? 7.104 -11.112 -45.994 1.00 77.12 469 PRO A O 1
ATOM 3458 N N . LEU A 1 470 ? 5.351 -12.305 -45.221 1.00 80.44 470 LEU A N 1
ATOM 3459 C CA . LEU A 1 470 ? 4.921 -11.322 -44.226 1.00 80.44 470 LEU A CA 1
ATOM 3460 C C . LEU A 1 470 ? 6.054 -11.040 -43.231 1.00 80.44 470 LEU A C 1
ATOM 3462 O O . LEU A 1 470 ? 6.651 -11.967 -42.687 1.00 80.44 470 LEU A O 1
ATOM 3466 N N . PHE A 1 471 ? 6.318 -9.756 -43.027 1.00 92.06 471 PHE A N 1
ATOM 3467 C CA . PHE A 1 471 ? 7.182 -9.212 -41.991 1.00 92.06 471 PHE A CA 1
ATOM 3468 C C . PHE A 1 471 ? 6.284 -8.394 -41.065 1.00 92.06 471 PHE A C 1
ATOM 3470 O O . PHE A 1 471 ? 5.502 -7.575 -41.555 1.00 92.06 471 PHE A O 1
ATOM 3477 N N . GLY A 1 472 ? 6.365 -8.618 -39.758 1.00 91.12 472 GLY A N 1
ATOM 3478 C CA . GLY A 1 472 ? 5.593 -7.854 -38.787 1.00 91.12 472 GLY A CA 1
ATOM 3479 C C . GLY A 1 472 ? 6.289 -7.743 -37.439 1.00 91.12 472 GLY A C 1
ATOM 3480 O O . GLY A 1 472 ? 7.241 -8.468 -37.150 1.00 91.12 472 GLY A O 1
ATOM 3481 N N . GLN A 1 473 ? 5.764 -6.840 -36.613 1.00 93.25 473 GLN A N 1
ATOM 3482 C CA . GLN A 1 473 ? 6.198 -6.629 -35.234 1.00 93.25 473 GLN A CA 1
ATOM 3483 C C . GLN A 1 47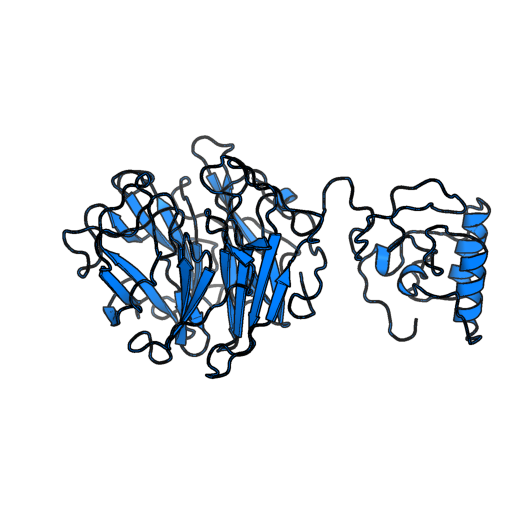3 ? 5.605 -7.700 -34.305 1.00 93.25 473 GLN A C 1
ATOM 3485 O O . GLN A 1 473 ? 4.746 -7.419 -33.477 1.00 93.25 473 GLN A O 1
ATOM 3490 N N . ASN A 1 474 ? 5.994 -8.960 -34.521 1.00 93.75 474 ASN A N 1
ATOM 3491 C CA . ASN A 1 474 ? 5.439 -10.128 -33.821 1.00 93.75 474 ASN A CA 1
ATOM 3492 C C . ASN A 1 474 ? 6.424 -10.786 -32.843 1.00 93.75 474 ASN A C 1
ATOM 3494 O O . ASN A 1 474 ? 6.084 -11.771 -32.191 1.00 93.75 474 ASN A O 1
ATOM 3498 N N . CYS A 1 475 ? 7.649 -10.276 -32.766 1.00 93.94 475 CYS A N 1
ATOM 3499 C CA . CYS A 1 475 ? 8.714 -10.849 -31.965 1.00 93.94 475 CYS A CA 1
ATOM 3500 C C . CYS A 1 475 ? 8.478 -10.620 -30.467 1.00 93.94 475 CYS A C 1
ATOM 3502 O O . CYS A 1 475 ? 7.758 -9.711 -30.059 1.00 93.94 475 CYS A O 1
ATOM 3504 N N . HIS A 1 476 ? 9.123 -11.441 -29.642 1.00 91.19 476 HIS A N 1
ATOM 3505 C CA . HIS A 1 476 ? 8.943 -11.490 -28.191 1.00 91.19 476 HIS A CA 1
ATOM 3506 C C . HIS A 1 476 ? 9.060 -10.120 -27.516 1.00 91.19 476 HIS A C 1
ATOM 3508 O O . HIS A 1 476 ? 8.194 -9.757 -26.722 1.00 91.19 476 HIS A O 1
ATOM 3514 N N . ASN A 1 477 ? 10.072 -9.341 -27.898 1.00 87.12 477 ASN A N 1
ATOM 3515 C CA . ASN A 1 477 ? 10.306 -8.002 -27.361 1.00 87.12 477 ASN A CA 1
ATOM 3516 C C . ASN A 1 477 ? 9.231 -6.981 -27.781 1.00 87.12 477 ASN A C 1
ATOM 3518 O O . ASN A 1 477 ? 8.939 -6.062 -27.020 1.00 87.12 477 ASN A O 1
ATOM 3522 N N . ALA A 1 478 ? 8.602 -7.157 -28.948 1.00 82.75 478 ALA A N 1
ATOM 3523 C CA . ALA A 1 478 ? 7.540 -6.278 -29.442 1.00 82.75 478 ALA A CA 1
ATOM 3524 C C . ALA A 1 478 ? 6.145 -6.622 -28.896 1.00 82.75 478 ALA A C 1
ATOM 3526 O O . ALA A 1 478 ? 5.254 -5.779 -28.942 1.00 82.75 478 ALA A O 1
ATOM 3527 N N . ILE A 1 479 ? 5.932 -7.844 -28.392 1.00 81.94 479 ILE A N 1
ATOM 3528 C CA . ILE A 1 479 ? 4.626 -8.293 -27.865 1.00 81.94 479 ILE A CA 1
ATOM 3529 C C . ILE A 1 479 ? 4.643 -8.622 -26.365 1.00 81.94 479 ILE A C 1
ATOM 3531 O O . ILE A 1 479 ? 3.635 -9.079 -25.824 1.00 81.94 479 ILE A O 1
ATOM 3535 N N . GLY A 1 480 ? 5.786 -8.451 -25.694 1.00 76.25 480 GLY A N 1
ATOM 3536 C CA . GLY A 1 480 ? 5.960 -8.778 -24.275 1.00 76.25 480 GLY A CA 1
ATOM 3537 C C . GLY A 1 480 ? 5.887 -10.273 -23.960 1.00 76.25 480 GLY A C 1
ATOM 3538 O O . GLY A 1 480 ? 5.519 -10.657 -22.848 1.00 76.25 480 GLY A O 1
ATOM 3539 N N . ALA A 1 481 ? 6.196 -11.134 -24.932 1.00 78.12 481 ALA A N 1
ATOM 3540 C CA . ALA A 1 481 ? 6.238 -12.575 -24.713 1.00 78.12 481 ALA A CA 1
ATOM 3541 C C . ALA A 1 481 ? 7.600 -12.992 -24.118 1.00 78.12 481 ALA A C 1
ATOM 3543 O O . ALA A 1 481 ? 8.625 -12.416 -24.478 1.00 78.12 481 ALA A O 1
ATOM 3544 N N . PRO A 1 482 ? 7.658 -14.009 -23.237 1.00 77.62 482 PRO A N 1
ATOM 3545 C CA . PRO A 1 482 ? 8.928 -14.531 -22.732 1.00 77.62 482 PRO A CA 1
ATOM 3546 C C . PRO A 1 482 ? 9.799 -15.060 -23.872 1.00 77.62 482 PRO A C 1
ATOM 3548 O O . PRO A 1 482 ? 9.291 -15.811 -24.696 1.00 77.62 482 PRO A O 1
ATOM 3551 N N . VAL A 1 483 ? 11.094 -14.736 -23.890 1.00 82.94 483 VAL A N 1
ATOM 3552 C CA . VAL A 1 483 ? 12.053 -15.269 -24.876 1.00 82.94 483 VAL A CA 1
ATOM 3553 C C . VAL A 1 483 ? 12.425 -16.716 -24.506 1.00 82.94 483 VAL A C 1
ATOM 3555 O O . VAL A 1 483 ? 12.963 -16.929 -23.414 1.00 82.94 483 VAL A O 1
ATOM 3558 N N . PRO A 1 484 ? 12.151 -17.726 -25.359 1.00 80.12 484 PRO A N 1
ATOM 3559 C CA . PRO A 1 484 ? 12.601 -19.094 -25.126 1.00 80.12 484 PRO A CA 1
ATOM 3560 C C . PRO A 1 484 ? 14.114 -19.203 -24.848 1.00 80.12 484 PRO A C 1
ATOM 3562 O O . PRO A 1 484 ? 14.903 -18.555 -25.531 1.00 80.12 484 PRO A O 1
ATOM 3565 N N . PRO A 1 485 ? 14.556 -20.047 -23.895 1.00 70.06 485 PRO A N 1
ATOM 3566 C CA . PRO A 1 485 ? 15.982 -20.231 -23.588 1.00 70.06 485 PRO A CA 1
ATOM 3567 C C . PRO A 1 485 ? 16.806 -20.850 -24.726 1.00 70.06 485 PRO A C 1
ATOM 3569 O O . PRO A 1 485 ? 18.032 -20.875 -24.647 1.00 70.06 485 PRO A O 1
ATOM 3572 N N . ASP A 1 486 ? 16.136 -21.447 -25.710 1.00 67.69 486 ASP A N 1
ATOM 3573 C CA . ASP A 1 486 ? 16.719 -22.107 -26.876 1.00 67.69 486 ASP A CA 1
ATOM 3574 C C . ASP A 1 486 ? 16.650 -21.265 -28.162 1.00 67.69 486 ASP A C 1
ATOM 3576 O O . ASP A 1 486 ? 17.012 -21.775 -29.228 1.00 67.69 486 ASP A O 1
ATOM 3580 N N . LEU A 1 487 ? 16.214 -20.003 -28.045 1.00 68.81 487 LEU A N 1
ATOM 3581 C CA . LEU A 1 487 ? 16.371 -18.962 -29.063 1.00 68.81 487 LEU A CA 1
ATOM 3582 C C . LEU A 1 487 ? 17.746 -18.297 -29.040 1.00 68.81 487 LEU A C 1
ATOM 3584 O O . LEU A 1 487 ? 18.454 -18.339 -28.010 1.00 68.81 487 LEU A O 1
#